Protein AF-0000000074455903 (afdb_homodimer)

Foldseek 3Di:
DDPPPPPQDWDFDQPCPVPPPPRPRQTATDCLPAFFKKKKWAWFDQDPFIFQWIKIARPVVLHIHTAPGHPDGFFQWEWEDEAQKIKIAWGDGPRAIFQWIWMADPVVSDIDTADGHPDGFGQWEWYAPRVQGKIKTAWGDDVHIFQWIWIQRPVVRDIDTADGHPAGFGQWYWEDAAQWIKTAWGDGPRATFQWIWIQRNVVRDIDTADGDPFGFGQWYWYYDHRKIKTAWHAGPVRATFFWMWIAGNVVSDIDTADGHPATFGQWAWYDDHQKIWTAWGARHDVDSRTFQWIKIARNVVSDIDTGDGHSGRRGRIYMYMHGD/DDPPPPPFDWDFDQPCPVPPPPRPRQGATDCLPAFFKKKKWAWFDQDPFIFQWIKIARPVVLHIHTAPGHPDGFFQWEWEDEAQKIKIAWGDGPRAIFQWIWMADPVVSDIDTADGHPDGFGQWEWYAPRVQGKIKTAWGDDVHIFFWIWIQRPVVRDIDTADGHPAGFGQWYWEDAAQWIKTAWGDGPRATFQWIWIQRNVVRDIDTADGDPFGFGQWYWYYDHRKIKTAWHAGPVRATFFWMWIAGNVVSDIDTADGHPATFGQWAWYDDHQKIWTAWGARHPVDSRTFQWIKIARNVVSDIDTGDGHPGRRGRIYMYMHGD

Radius of gyration: 26.79 Å; Cα contacts (8 Å, |Δi|>4): 1979; chains: 2; bounding box: 66×73×60 Å

Structure (mmCIF, N/CA/C/O backbone):
data_AF-0000000074455903-model_v1
#
loop_
_entity.id
_entity.type
_entity.pdbx_description
1 polymer 'Kelch-like protein 20'
#
loop_
_atom_site.group_PDB
_atom_site.id
_atom_site.type_symbol
_atom_site.label_atom_id
_atom_site.label_alt_id
_atom_site.label_comp_id
_atom_site.label_asym_id
_atom_site.label_entity_id
_atom_site.label_seq_id
_atom_site.pdbx_PDB_ins_code
_atom_site.Cartn_x
_atom_site.Cartn_y
_atom_site.Cartn_z
_atom_site.occupancy
_atom_site.B_iso_or_equiv
_atom_site.auth_seq_id
_atom_site.auth_comp_id
_atom_site.auth_asym_id
_atom_site.auth_atom_id
_atom_site.pdbx_PDB_model_num
ATOM 1 N N . MET A 1 1 ? -33.938 -12.234 3.992 1 22.34 1 MET A N 1
ATOM 2 C CA . MET A 1 1 ? -33.594 -11.281 5.035 1 22.34 1 MET A CA 1
ATOM 3 C C . MET A 1 1 ? -33.438 -9.875 4.457 1 22.34 1 MET A C 1
ATOM 5 O O . MET A 1 1 ? -32.906 -9.695 3.373 1 22.34 1 MET A O 1
ATOM 9 N N . ALA A 1 2 ? -34.312 -8.891 4.914 1 24.39 2 ALA A N 1
ATOM 10 C CA . ALA A 1 2 ? -34.562 -7.504 4.52 1 24.39 2 ALA A CA 1
ATOM 11 C C . ALA A 1 2 ? -33.25 -6.695 4.562 1 24.39 2 ALA A C 1
ATOM 13 O O . ALA A 1 2 ? -32.406 -6.91 5.434 1 24.39 2 ALA A O 1
ATOM 14 N N . ASP A 1 3 ? -32.75 -6.121 3.473 1 25.95 3 ASP A N 1
ATOM 15 C CA . ASP A 1 3 ? -31.719 -5.176 3.074 1 25.95 3 ASP A CA 1
ATOM 16 C C . ASP A 1 3 ? -31.703 -3.951 3.986 1 25.95 3 ASP A C 1
ATOM 18 O O . ASP A 1 3 ? -32.625 -3.135 3.943 1 25.95 3 ASP A O 1
ATOM 22 N N . ASP A 1 4 ? -31.562 -4.086 5.281 1 28.44 4 ASP A N 1
ATOM 23 C CA . ASP A 1 4 ? -31.672 -2.906 6.133 1 28.44 4 ASP A CA 1
ATOM 24 C C . ASP A 1 4 ? -30.875 -1.74 5.547 1 28.44 4 ASP A C 1
ATOM 26 O O . ASP A 1 4 ? -29.641 -1.807 5.441 1 28.44 4 ASP A O 1
ATOM 30 N N . ILE A 1 5 ? -31.484 -1.026 4.648 1 29.98 5 ILE A N 1
ATOM 31 C CA . ILE A 1 5 ? -31.109 0.286 4.133 1 29.98 5 ILE A CA 1
ATOM 32 C C . ILE A 1 5 ? -30.844 1.242 5.297 1 29.98 5 ILE A C 1
ATOM 34 O O . ILE A 1 5 ? -31.766 1.581 6.043 1 29.98 5 ILE A O 1
ATOM 38 N N . GLU A 1 6 ? -29.719 1.156 5.934 1 32.28 6 GLU A N 1
ATOM 39 C CA . GLU A 1 6 ? -29.484 2.166 6.961 1 32.28 6 GLU A CA 1
ATOM 40 C C . GLU A 1 6 ? -29.672 3.574 6.402 1 32.28 6 GLU A C 1
ATOM 42 O O . GLU A 1 6 ? -29.094 3.916 5.367 1 32.28 6 GLU A O 1
ATOM 47 N N . GLU A 1 7 ? -30.828 4.199 6.699 1 32.62 7 GLU A N 1
ATOM 48 C CA . GLU A 1 7 ? -31.203 5.59 6.465 1 32.62 7 GLU A CA 1
ATOM 49 C C . GLU A 1 7 ? -30.125 6.547 6.973 1 32.62 7 GLU A C 1
ATOM 51 O O . GLU A 1 7 ? -29.781 6.531 8.156 1 32.62 7 GLU A O 1
ATOM 56 N N . ILE A 1 8 ? -29.312 6.871 6.172 1 34.03 8 ILE A N 1
ATOM 57 C CA . ILE A 1 8 ? -28.438 7.98 6.504 1 34.03 8 ILE A CA 1
ATOM 58 C C . ILE A 1 8 ? -29.25 9.242 6.758 1 34.03 8 ILE A C 1
ATOM 60 O O . ILE A 1 8 ? -29.953 9.727 5.867 1 34.03 8 ILE A O 1
ATOM 64 N N . LYS A 1 9 ? -29.562 9.555 7.941 1 35.44 9 LYS A N 1
ATOM 65 C CA . LYS A 1 9 ? -30.266 10.781 8.281 1 35.44 9 LYS A CA 1
ATOM 66 C C . LYS A 1 9 ? -29.438 12.016 7.91 1 35.44 9 LYS A C 1
ATOM 68 O O . LYS A 1 9 ? -28.281 12.125 8.305 1 35.44 9 LYS A O 1
ATOM 73 N N . PHE A 1 10 ? -29.781 12.695 6.93 1 36.5 10 PHE A N 1
ATOM 74 C CA . PHE A 1 10 ? -29.156 13.93 6.473 1 36.5 10 PHE A CA 1
ATOM 75 C C . PHE A 1 10 ? -29.734 15.133 7.207 1 36.5 10 PHE A C 1
ATOM 77 O O . PHE A 1 10 ? -30.938 15.195 7.461 1 36.5 10 PHE A O 1
ATOM 84 N N . HIS A 1 11 ? -28.953 15.797 7.996 1 35 11 HIS A N 1
ATOM 85 C CA . HIS A 1 11 ? -29.359 17.125 8.438 1 35 11 HIS A CA 1
ATOM 86 C C . HIS A 1 11 ? -28.891 18.203 7.457 1 35 11 HIS A C 1
ATOM 88 O O . HIS A 1 11 ? -27.75 18.172 7.004 1 35 11 HIS A O 1
ATOM 94 N N . ILE A 1 12 ? -29.844 18.781 6.887 1 37.91 12 ILE A N 1
ATOM 95 C CA . ILE A 1 12 ? -29.609 19.922 5.996 1 37.91 12 ILE A CA 1
ATOM 96 C C . ILE A 1 12 ? -29.219 21.141 6.812 1 37.91 12 ILE A C 1
ATOM 98 O O . ILE A 1 12 ? -29.938 21.562 7.715 1 37.91 12 ILE A O 1
ATOM 102 N N . VAL A 1 13 ? -28 21.328 7 1 34.97 13 VAL A N 1
ATOM 103 C CA . VAL A 1 13 ? -27.656 22.594 7.652 1 34.97 13 VAL A CA 1
ATOM 104 C C . VAL A 1 13 ? -27.5 23.688 6.605 1 34.97 13 VAL A C 1
ATOM 106 O O . VAL A 1 13 ? -26.859 23.484 5.57 1 34.97 13 VAL A O 1
ATOM 109 N N . LYS A 1 14 ? -28.234 24.688 6.941 1 37.91 14 LYS A N 1
ATOM 110 C CA . LYS A 1 14 ? -28.203 25.938 6.188 1 37.91 14 LYS A CA 1
ATOM 111 C C . LYS A 1 14 ? -26.875 26.656 6.359 1 37.91 14 LYS A C 1
ATOM 113 O O . LYS A 1 14 ? -26.484 26.984 7.484 1 37.91 14 LYS A O 1
ATOM 118 N N . ASN A 1 15 ? -25.797 26.281 5.602 1 35.09 15 ASN A N 1
ATOM 119 C CA . ASN A 1 15 ? -24.688 27.219 5.699 1 35.09 15 ASN A CA 1
ATOM 120 C C . ASN A 1 15 ? -24.984 28.516 4.945 1 35.09 15 ASN A C 1
ATOM 122 O O . ASN A 1 15 ? -25.266 28.484 3.744 1 35.09 15 ASN A O 1
ATOM 126 N N . SER A 1 16 ? -25.469 29.453 5.652 1 34.25 16 SER A N 1
ATOM 127 C CA . SER A 1 16 ? -25.75 30.781 5.133 1 34.25 16 SER A CA 1
ATOM 128 C C . SER A 1 16 ? -24.469 31.453 4.625 1 34.25 16 SER A C 1
ATOM 130 O O . SER A 1 16 ? -23.656 31.922 5.414 1 34.25 16 SER A O 1
ATOM 132 N N . ASP A 1 17 ? -23.641 30.812 3.795 1 36.91 17 ASP A N 1
ATOM 133 C CA . ASP A 1 17 ? -22.812 31.875 3.225 1 36.91 17 ASP A CA 1
ATOM 134 C C . ASP A 1 17 ? -23.672 32.938 2.533 1 36.91 17 ASP A C 1
ATOM 136 O O . ASP A 1 17 ? -24.391 32.625 1.574 1 36.91 17 ASP A O 1
ATOM 140 N N . LYS A 1 18 ? -23.969 34 3.305 1 39.53 18 LYS A N 1
ATOM 141 C CA . LYS A 1 18 ? -24.734 35.188 2.904 1 39.53 18 LYS A CA 1
ATOM 142 C C . LYS A 1 18 ? -24.25 35.719 1.555 1 39.53 18 LYS A C 1
ATOM 144 O O . LYS A 1 18 ? -24.859 36.625 0.99 1 39.53 18 LYS A O 1
ATOM 149 N N . SER A 1 19 ? -22.938 35.562 1.212 1 38.19 19 SER A N 1
ATOM 150 C CA . SER A 1 19 ? -22.672 36.469 0.12 1 38.19 19 SER A CA 1
ATOM 151 C C . SER A 1 19 ? -23.516 36.156 -1.109 1 38.19 19 SER A C 1
ATOM 153 O O . SER A 1 19 ? -24.125 37.031 -1.718 1 38.19 19 SER A O 1
ATOM 155 N N . ASN A 1 20 ? -23 35.156 -2.096 1 39.06 20 ASN A N 1
ATOM 156 C CA . ASN A 1 20 ? -23.609 35.25 -3.42 1 39.06 20 ASN A CA 1
ATOM 157 C C . ASN A 1 20 ? -24.922 34.469 -3.48 1 39.06 20 ASN A C 1
ATOM 159 O O . ASN A 1 20 ? -25.469 34.25 -4.562 1 39.06 20 ASN A O 1
ATOM 163 N N . GLY A 1 21 ? -25.859 34.438 -2.566 1 37.56 21 GLY A N 1
ATOM 164 C CA . GLY A 1 21 ? -27.234 33.938 -2.631 1 37.56 21 GLY A CA 1
ATOM 165 C C . GLY A 1 21 ? -27.312 32.438 -2.781 1 37.56 21 GLY A C 1
ATOM 166 O O . GLY A 1 21 ? -28.422 31.891 -2.857 1 37.56 21 GLY A O 1
ATOM 167 N N . VAL A 1 22 ? -26.406 31.875 -3.574 1 36.75 22 VAL A N 1
ATOM 168 C CA . VAL A 1 22 ? -26.656 30.453 -3.803 1 36.75 22 VAL A CA 1
ATOM 169 C C . VAL A 1 22 ? -26.375 29.672 -2.521 1 36.75 22 VAL A C 1
ATOM 171 O O . VAL A 1 22 ? -25.281 29.781 -1.946 1 36.75 22 VAL A O 1
ATOM 174 N N . GLU A 1 23 ? -27.328 29.375 -1.73 1 37.75 23 GLU A N 1
ATOM 175 C CA . GLU A 1 23 ? -27.359 28.516 -0.556 1 37.75 23 GLU A CA 1
ATOM 176 C C . GLU A 1 23 ? -26.703 27.172 -0.838 1 37.75 23 GLU A C 1
ATOM 178 O O . GLU A 1 23 ? -27.156 26.422 -1.701 1 37.75 23 GLU A O 1
ATOM 183 N N . ASN A 1 24 ? -25.453 27.094 -1.094 1 39.25 24 ASN A N 1
ATOM 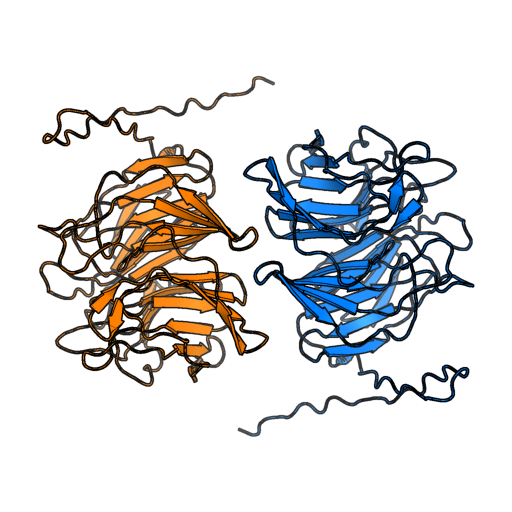184 C CA . ASN A 1 24 ? -24.922 25.75 -1.236 1 39.25 24 ASN A CA 1
ATOM 185 C C . ASN A 1 24 ? -25.172 24.906 0.011 1 39.25 24 ASN A C 1
ATOM 187 O O . ASN A 1 24 ? -24.75 25.281 1.108 1 39.25 24 ASN A O 1
ATOM 191 N N . TRP A 1 25 ? -26.375 24.359 0.133 1 38.31 25 TRP A N 1
ATOM 192 C CA . TRP A 1 25 ? -26.828 23.438 1.169 1 38.31 25 TRP A CA 1
ATOM 193 C C . TRP A 1 25 ? -25.906 22.219 1.246 1 38.31 25 TRP A C 1
ATOM 195 O O . TRP A 1 25 ? -25.641 21.578 0.233 1 38.31 25 TRP A O 1
ATOM 205 N N . VAL A 1 26 ? -24.844 22.312 2.01 1 50.41 26 VAL A N 1
ATOM 206 C CA . VAL A 1 26 ? -24.125 21.047 2.158 1 50.41 26 VAL A CA 1
ATOM 207 C C . VAL A 1 26 ? -24.859 20.156 3.166 1 50.41 26 VAL A C 1
ATOM 209 O O . VAL A 1 26 ? -25.156 20.594 4.281 1 50.41 26 VAL A O 1
ATOM 212 N N . GLU A 1 27 ? -25.609 19.266 2.877 1 55.56 27 GLU A N 1
ATOM 213 C CA . GLU A 1 27 ? -26.203 18.234 3.719 1 55.56 27 GLU A CA 1
ATOM 214 C C . GLU A 1 27 ? -25.125 17.5 4.527 1 55.56 27 GLU A C 1
ATOM 216 O O . GLU A 1 27 ? -24.172 16.969 3.965 1 55.56 27 GLU A O 1
ATOM 221 N N . LYS A 1 28 ? -25.094 17.938 5.934 1 73.56 28 LYS A N 1
ATOM 222 C CA . LYS A 1 28 ? -24.141 17.234 6.793 1 73.56 28 LYS A CA 1
ATOM 223 C C . LYS A 1 28 ? -24.797 16.016 7.461 1 73.56 28 LYS A C 1
ATOM 225 O O . LYS A 1 28 ? -25.953 16.078 7.887 1 73.56 28 LYS A O 1
ATOM 230 N N . ALA A 1 29 ? -24.109 14.953 7.414 1 80.12 29 ALA A N 1
ATOM 231 C CA . ALA A 1 29 ? -24.516 13.695 8.039 1 80.12 29 ALA A CA 1
ATOM 232 C C . ALA A 1 29 ? -24.203 13.703 9.531 1 80.12 29 ALA A C 1
ATOM 234 O O . ALA A 1 29 ? -23.516 14.602 10.031 1 80.12 29 ALA A O 1
ATOM 235 N N . ASP A 1 30 ? -24.969 12.906 10.266 1 88.81 30 ASP A N 1
ATOM 236 C CA . ASP A 1 30 ? -24.562 12.57 11.625 1 88.81 30 ASP A CA 1
ATOM 237 C C . ASP A 1 30 ? -23.344 11.672 11.641 1 88.81 30 ASP A C 1
ATOM 239 O O . ASP A 1 30 ? -23.375 10.555 11.102 1 88.81 30 ASP A O 1
ATOM 243 N N . PHE A 1 31 ? -22.312 12.188 12.289 1 91.88 31 PHE A N 1
ATOM 244 C CA . PHE A 1 31 ? -21.062 11.438 12.211 1 91.88 31 PHE A CA 1
ATOM 245 C C . PHE A 1 31 ? -21.188 10.102 12.93 1 91.88 31 PHE A C 1
ATOM 247 O O . PHE A 1 31 ? -20.359 9.203 12.734 1 91.88 31 PHE A O 1
ATOM 254 N N . SER A 1 32 ? -22.188 9.938 13.758 1 90 32 SER A N 1
ATOM 255 C CA . SER A 1 32 ? -22.406 8.68 14.461 1 90 32 SER A CA 1
ATOM 256 C C . SER A 1 32 ? -22.75 7.555 13.492 1 90 32 SER A C 1
ATOM 258 O O . SER A 1 32 ? -22.641 6.379 13.836 1 90 32 SER A O 1
ATOM 260 N N . THR A 1 33 ? -23.125 7.922 12.352 1 91.19 33 THR A N 1
ATOM 261 C CA . THR A 1 33 ? -23.5 6.922 11.359 1 91.19 33 THR A CA 1
ATOM 262 C C . THR A 1 33 ? -22.297 6.516 10.516 1 91.19 33 THR A C 1
ATOM 264 O O . THR A 1 33 ? -22.391 5.586 9.711 1 91.19 33 THR A O 1
ATOM 267 N N . PHE A 1 34 ? -21.234 7.188 10.734 1 94.44 34 PHE A N 1
ATOM 268 C CA . PHE A 1 34 ? -20.062 6.941 9.891 1 94.44 34 PHE A CA 1
ATOM 269 C C . PHE A 1 34 ? -19.438 5.59 10.227 1 94.44 34 PHE A C 1
ATOM 271 O O . PHE A 1 34 ? -19.344 5.215 11.391 1 94.44 34 PHE A O 1
ATOM 278 N N . ARG A 1 35 ? -19.094 4.875 9.164 1 91.94 35 ARG A N 1
ATOM 279 C CA . ARG A 1 35 ? -18.359 3.617 9.266 1 91.94 35 ARG A CA 1
ATOM 280 C C . ARG A 1 35 ? -17.234 3.553 8.227 1 91.94 35 ARG A C 1
ATOM 282 O O . ARG A 1 35 ? -17.344 4.129 7.145 1 91.94 35 ARG A O 1
ATOM 289 N N . GLY A 1 36 ? -16.109 2.869 8.648 1 92.19 36 GLY A N 1
ATOM 290 C CA . GLY A 1 36 ? -15.008 2.693 7.715 1 92.19 36 GLY A CA 1
ATOM 291 C C . GLY A 1 36 ? -13.945 3.777 7.828 1 92.19 36 GLY A C 1
ATOM 292 O O . GLY A 1 36 ? -13.602 4.199 8.93 1 92.19 36 GLY A O 1
ATOM 293 N N . ASP A 1 37 ? -13.477 4.148 6.688 1 93.94 37 ASP A N 1
ATOM 294 C CA . ASP A 1 37 ? -12.367 5.102 6.641 1 93.94 37 ASP A CA 1
ATOM 295 C C . ASP A 1 37 ? -12.875 6.539 6.699 1 93.94 37 ASP A C 1
ATOM 297 O O . ASP A 1 37 ? -13.672 6.957 5.855 1 93.94 37 ASP A O 1
ATOM 301 N N . ILE A 1 38 ? -12.391 7.273 7.652 1 97.25 38 ILE A N 1
ATOM 302 C CA . ILE A 1 38 ? -12.852 8.641 7.875 1 97.25 38 ILE A CA 1
ATOM 303 C C . ILE A 1 38 ? -11.656 9.594 7.883 1 97.25 38 ILE A C 1
ATOM 305 O O . ILE A 1 38 ? -10.625 9.297 8.484 1 97.25 38 ILE A O 1
ATOM 309 N N . ILE A 1 39 ? -11.766 10.688 7.18 1 98.31 39 ILE A N 1
ATOM 310 C CA . ILE A 1 39 ? -10.812 11.789 7.238 1 98.31 39 ILE A CA 1
ATOM 311 C C . ILE A 1 39 ? -11.297 12.844 8.227 1 98.31 39 ILE A C 1
ATOM 313 O O . ILE A 1 39 ? -12.453 13.273 8.164 1 98.31 39 ILE A O 1
ATOM 317 N N . VAL A 1 40 ? -10.469 13.227 9.102 1 98.56 40 VAL A N 1
ATOM 318 C CA . VAL A 1 40 ? -10.805 14.266 10.07 1 98.56 40 VAL A CA 1
ATOM 319 C C . VAL A 1 40 ? -9.93 15.492 9.836 1 98.56 40 VAL A C 1
ATOM 321 O O . VAL A 1 40 ? -8.695 15.398 9.883 1 98.56 40 VAL A O 1
ATOM 324 N N . CYS A 1 41 ? -10.516 16.578 9.562 1 98.56 41 CYS A N 1
ATOM 325 C CA . CYS A 1 41 ? -9.82 17.844 9.359 1 98.56 41 CYS A CA 1
ATOM 326 C C . CYS A 1 41 ? -10.031 18.766 10.555 1 98.56 41 CYS A C 1
ATOM 328 O O . CYS A 1 41 ? -11.172 19.094 10.898 1 98.56 41 CYS A O 1
ATOM 330 N N . CYS A 1 42 ? -8.961 19.25 11.125 1 98.56 42 CYS A N 1
ATOM 331 C CA . CYS A 1 42 ? -9.039 20.016 12.359 1 98.56 42 CYS A CA 1
ATOM 332 C C . CYS A 1 42 ? -8.414 21.391 12.188 1 98.56 42 CYS A C 1
ATOM 334 O O . CYS A 1 42 ? -7.297 21.516 11.68 1 98.56 42 CYS A O 1
ATOM 336 N N . GLY A 1 43 ? -9.156 22.391 12.688 1 98.44 43 GLY A N 1
ATOM 337 C CA . GLY A 1 43 ? -8.602 23.734 12.828 1 98.44 43 GLY A CA 1
ATOM 338 C C . GLY A 1 43 ? -8.297 24.391 11.5 1 98.44 43 GLY A C 1
ATOM 339 O O . GLY A 1 43 ? -8.984 24.141 10.508 1 98.44 43 GLY A O 1
ATOM 340 N N . GLY A 1 44 ? -7.34 25.328 11.57 1 98.06 44 GLY A N 1
ATOM 341 C CA . GLY A 1 44 ? -6.984 26.141 10.414 1 98.06 44 GLY A CA 1
ATOM 342 C C . GLY A 1 44 ? -7.332 27.609 10.586 1 98.06 44 GLY A C 1
ATOM 343 O O . GLY A 1 44 ? -7.84 28.016 11.633 1 98.06 44 GLY A O 1
ATOM 344 N N . TYR A 1 45 ? -6.91 28.266 9.594 1 96.38 45 TYR A N 1
ATOM 345 C CA . TYR A 1 45 ? -7.164 29.703 9.539 1 96.38 45 TYR A CA 1
ATOM 346 C C . TYR A 1 45 ? -8.078 30.047 8.367 1 96.38 45 TYR A C 1
ATOM 348 O O . TYR A 1 45 ? -7.816 29.65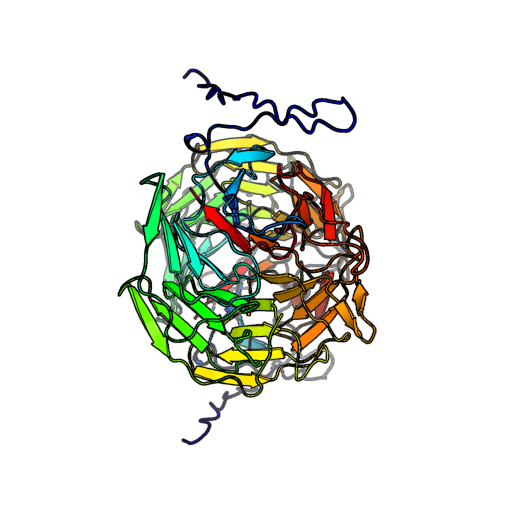6 7.23 1 96.38 45 TYR A O 1
ATOM 356 N N . GLU A 1 46 ? -9.086 30.75 8.617 1 92.12 46 GLU A N 1
ATOM 357 C CA . GLU A 1 46 ? -10.078 31.016 7.582 1 92.12 46 GLU A CA 1
ATOM 358 C C . GLU A 1 46 ? -9.891 32.406 6.98 1 92.12 46 GLU A C 1
ATOM 360 O O . GLU A 1 46 ? -10.562 32.781 6.016 1 92.12 46 GLU A O 1
ATOM 365 N N . GLY A 1 47 ? -8.938 33.188 7.484 1 87.69 47 GLY A N 1
ATOM 366 C CA . GLY A 1 47 ? -8.68 34.531 6.969 1 87.69 47 GLY A CA 1
ATOM 367 C C . GLY A 1 47 ? -8.758 35.625 8.031 1 87.69 47 GLY A C 1
ATOM 368 O O . GLY A 1 47 ? -7.934 36.531 8.07 1 87.69 47 GLY A O 1
ATOM 369 N N . ARG A 1 48 ? -9.672 35.469 8.914 1 87.81 48 ARG A N 1
ATOM 370 C CA . ARG A 1 48 ? -9.867 36.469 9.953 1 87.81 48 ARG A CA 1
ATOM 371 C C . ARG A 1 48 ? -9.508 35.906 11.328 1 87.81 48 ARG A C 1
ATOM 373 O O . ARG A 1 48 ? -8.977 36.625 12.172 1 87.81 48 ARG A O 1
ATOM 380 N N . PHE A 1 49 ? -9.828 34.719 11.477 1 89.88 49 PHE A N 1
ATOM 381 C CA . PHE A 1 49 ? -9.539 34.094 12.766 1 89.88 49 PHE A CA 1
ATOM 382 C C . PHE A 1 49 ? -9.211 32.594 12.602 1 89.88 49 PHE A C 1
ATOM 384 O O . PHE A 1 49 ? -9.508 32.031 11.555 1 89.88 49 PHE A O 1
ATOM 391 N N . GLU A 1 50 ? -8.578 32.031 13.633 1 95.75 50 GLU A N 1
ATOM 392 C CA . GLU A 1 50 ? -8.352 30.578 13.695 1 95.75 50 GLU A CA 1
ATOM 393 C C . GLU A 1 50 ? -9.641 29.828 13.984 1 95.75 50 GLU A C 1
ATOM 395 O O . GLU A 1 50 ? -10.547 30.344 14.641 1 95.75 50 GLU A O 1
ATOM 400 N N . LEU A 1 51 ? -9.703 28.672 13.5 1 96.56 51 LEU A N 1
ATOM 401 C CA . LEU A 1 51 ? -10.898 27.859 13.672 1 96.56 51 LEU A CA 1
ATOM 402 C C . LEU A 1 51 ? -10.703 26.828 14.781 1 96.56 51 LEU A C 1
ATOM 404 O O . LEU A 1 51 ? -9.602 26.297 14.953 1 96.56 51 LEU A O 1
ATOM 408 N N . ASP A 1 52 ? -11.75 26.562 15.516 1 97.62 52 ASP A N 1
ATOM 409 C CA . ASP A 1 52 ? -11.82 25.375 16.359 1 97.62 52 ASP A CA 1
ATOM 410 C C . ASP A 1 52 ? -12.648 24.281 15.695 1 97.62 52 ASP A C 1
ATOM 412 O O . ASP A 1 52 ? -12.859 23.219 16.281 1 97.62 52 ASP A O 1
ATOM 416 N N . ALA A 1 53 ? -13.102 24.484 14.5 1 97.19 53 ALA A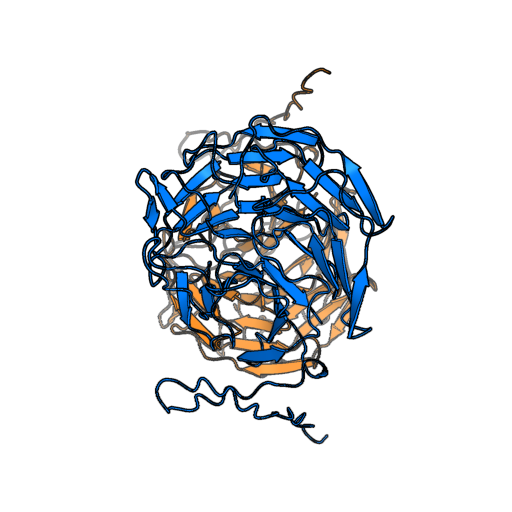 N 1
ATOM 417 C CA . ALA A 1 53 ? -13.992 23.594 13.758 1 97.19 53 ALA A CA 1
ATOM 418 C C . ALA A 1 53 ? -13.289 22.281 13.422 1 97.19 53 ALA A C 1
ATOM 420 O O . ALA A 1 53 ? -12.109 22.266 13.07 1 97.19 53 ALA A O 1
ATOM 421 N N . VAL A 1 54 ? -14.016 21.203 13.539 1 98.31 54 VAL A N 1
ATOM 422 C CA . VAL A 1 54 ? -13.578 19.875 13.141 1 98.31 54 VAL A CA 1
ATOM 423 C C . VAL A 1 54 ? -14.617 19.25 12.211 1 98.31 54 VAL A C 1
ATOM 425 O O . VAL A 1 54 ? -15.797 19.141 12.562 1 98.31 54 VAL A O 1
ATOM 428 N N . GLU A 1 55 ? -14.18 18.891 11.047 1 97.69 55 GLU A N 1
ATOM 429 C CA . GLU A 1 55 ? -15.047 18.25 10.062 1 97.69 55 GLU A CA 1
ATOM 430 C C . GLU A 1 55 ? -14.547 16.859 9.711 1 97.69 55 GLU A C 1
ATOM 432 O O . GLU A 1 55 ? -13.344 16.641 9.586 1 97.69 55 GLU A O 1
ATOM 437 N N . ALA A 1 56 ? -15.469 15.914 9.633 1 98 56 ALA A N 1
ATOM 438 C CA . ALA A 1 56 ? -15.156 14.531 9.258 1 98 56 ALA A CA 1
ATOM 439 C C . ALA A 1 56 ? -15.758 14.18 7.902 1 98 56 ALA A C 1
ATOM 441 O O . ALA A 1 56 ? -16.891 14.57 7.598 1 98 56 ALA A O 1
ATOM 442 N N . PHE A 1 57 ? -15.008 13.516 7.117 1 97.69 57 PHE A N 1
ATOM 443 C CA . PHE A 1 57 ? -15.445 13.062 5.805 1 97.69 57 PHE A CA 1
ATOM 444 C C . PHE A 1 57 ? -15.445 11.539 5.734 1 97.69 57 PHE A C 1
ATOM 446 O O . PHE A 1 57 ? -14.414 10.898 5.934 1 97.69 57 PHE A O 1
ATOM 453 N N . CYS A 1 58 ? -16.547 10.961 5.418 1 95.75 58 CYS A N 1
ATOM 454 C CA . CYS A 1 58 ? -16.641 9.523 5.219 1 95.75 58 CYS A CA 1
ATOM 455 C C . CYS A 1 58 ? -16.344 9.148 3.77 1 95.75 58 CYS A C 1
ATOM 457 O O . CYS A 1 58 ? -17.125 9.461 2.869 1 95.75 58 CYS A O 1
ATOM 459 N N . VAL A 1 59 ? -15.305 8.461 3.619 1 93.69 59 VAL A N 1
ATOM 460 C CA . VAL A 1 59 ? -14.828 8.148 2.275 1 93.69 59 VAL A CA 1
ATOM 461 C C . VAL A 1 59 ? -15.82 7.219 1.579 1 93.69 59 VAL A C 1
ATOM 463 O O . VAL A 1 59 ? -16.031 7.316 0.367 1 93.69 59 VAL A O 1
ATOM 466 N N . ASN A 1 60 ? -16.469 6.352 2.318 1 87.19 60 ASN A N 1
ATOM 467 C CA . ASN A 1 60 ? -17.391 5.379 1.751 1 87.19 60 ASN A CA 1
ATOM 468 C C . ASN A 1 60 ? -18.656 6.051 1.22 1 87.19 60 ASN A C 1
ATOM 470 O O . ASN A 1 60 ? -19.203 5.629 0.204 1 87.19 60 ASN A O 1
ATOM 474 N N . THR A 1 61 ? -19.078 7.113 1.92 1 89.88 61 THR A N 1
ATOM 475 C CA . THR A 1 61 ? -20.344 7.723 1.545 1 89.88 61 THR A CA 1
ATOM 476 C C . THR A 1 61 ? -20.125 9.086 0.889 1 89.88 61 THR A C 1
ATOM 478 O O . THR A 1 61 ? -21.062 9.711 0.408 1 89.88 61 THR A O 1
ATOM 481 N N . ASN A 1 62 ? -18.922 9.523 0.873 1 93 62 ASN A N 1
ATOM 482 C CA . ASN A 1 62 ? -18.562 10.82 0.316 1 93 62 ASN A CA 1
ATOM 483 C C . ASN A 1 62 ? -19.375 11.945 0.948 1 93 62 ASN A C 1
ATOM 485 O O . ASN A 1 62 ? -19.953 12.773 0.24 1 93 62 ASN A O 1
ATOM 489 N N . THR A 1 63 ? -19.391 11.906 2.236 1 94.44 63 THR A N 1
ATOM 490 C CA . THR A 1 63 ? -20.188 12.906 2.949 1 94.44 63 THR A CA 1
ATOM 491 C C . THR A 1 63 ? -19.391 13.484 4.117 1 94.44 63 THR A C 1
ATOM 493 O O . THR A 1 63 ? -18.562 12.797 4.711 1 94.44 63 THR A O 1
ATOM 496 N N . TRP A 1 64 ? -19.734 14.758 4.395 1 96.75 64 TRP A N 1
ATOM 497 C CA . TRP A 1 64 ? -19.125 15.453 5.523 1 96.75 64 TRP A CA 1
ATOM 498 C C . TRP A 1 64 ? -20.047 15.461 6.73 1 96.75 64 TRP A C 1
ATOM 500 O O . TRP A 1 64 ? -21.266 15.422 6.582 1 96.75 64 TRP A O 1
ATOM 510 N N . ALA A 1 65 ? -19.469 15.523 7.863 1 96.56 65 ALA A N 1
ATOM 511 C CA . ALA A 1 65 ? -20.172 15.773 9.125 1 96.56 65 ALA A CA 1
ATOM 512 C C . ALA A 1 65 ? -19.344 16.656 10.047 1 96.56 65 ALA A C 1
ATOM 514 O O . ALA A 1 65 ? -18.109 16.688 9.945 1 96.56 65 ALA A O 1
ATOM 515 N N . ASP A 1 66 ? -20.031 17.375 10.953 1 95.94 66 ASP A N 1
ATOM 516 C CA . ASP A 1 66 ? -19.344 18.156 11.969 1 95.94 66 ASP A CA 1
ATOM 517 C C . ASP A 1 66 ? -19.047 17.312 13.211 1 95.94 66 ASP A C 1
ATOM 519 O O . ASP A 1 66 ? -19.891 16.531 13.656 1 95.94 66 ASP A O 1
ATOM 523 N N . LEU A 1 67 ? -17.875 17.469 13.648 1 97.25 67 LEU A N 1
ATOM 524 C CA . LEU A 1 67 ? -17.531 16.953 14.969 1 97.25 67 LEU A CA 1
ATOM 525 C C . LEU A 1 67 ? -17.531 18.062 16.016 1 97.25 67 LEU A C 1
ATOM 527 O O . LEU A 1 67 ? -17.531 19.25 15.664 1 97.25 67 LEU A O 1
ATOM 531 N N . PRO A 1 68 ? -17.609 17.641 17.312 1 97.25 68 PRO A N 1
ATOM 532 C CA . PRO A 1 68 ? -17.438 18.672 18.328 1 97.25 68 PRO A CA 1
ATOM 533 C C . PRO A 1 68 ? -16.172 19.531 18.109 1 97.25 68 PRO A C 1
ATOM 535 O O . PRO A 1 68 ? -15.141 19 17.688 1 97.25 68 PRO A O 1
ATOM 538 N N . PRO A 1 69 ? -16.281 20.781 18.344 1 97.81 69 PRO A N 1
ATOM 539 C CA . PRO A 1 69 ? -15.117 21.656 18.125 1 97.81 69 PRO A CA 1
ATOM 540 C C . PRO A 1 69 ? -13.961 21.328 19.062 1 97.81 69 PRO A C 1
ATOM 542 O O . PRO A 1 69 ? -14.172 20.797 20.156 1 97.81 69 PRO A O 1
ATOM 545 N N . MET A 1 70 ? -12.781 21.656 18.641 1 97.81 70 MET A N 1
ATOM 546 C CA . MET A 1 70 ? -11.625 21.547 19.516 1 97.81 70 MET A CA 1
ATOM 547 C C . MET A 1 70 ? -11.75 22.5 20.703 1 97.81 70 MET A C 1
ATOM 549 O O . MET A 1 70 ? -12.469 23.5 20.641 1 97.81 70 MET A O 1
ATOM 553 N N . PRO A 1 71 ? -11.008 22.203 21.719 1 96.38 71 PRO A N 1
ATOM 554 C CA . PRO A 1 71 ? -11.062 23.078 22.891 1 96.38 71 PRO A CA 1
ATOM 555 C C . PRO A 1 71 ? -10.492 24.469 22.625 1 96.38 71 PRO A C 1
ATOM 557 O O . PRO A 1 71 ? -10.883 25.438 23.281 1 96.38 71 PRO A O 1
ATOM 560 N N . VAL A 1 72 ? -9.562 24.562 21.703 1 95 72 VAL A N 1
ATOM 561 C CA . VAL A 1 72 ? -8.906 25.828 21.406 1 95 72 VAL A CA 1
ATOM 562 C C . VAL A 1 72 ? -8.891 26.062 19.906 1 95 72 VAL A C 1
ATOM 564 O O . VAL A 1 72 ? -8.594 25.156 19.125 1 95 72 VAL A O 1
ATOM 567 N N . GLU A 1 73 ? -9.258 27.297 19.516 1 96.69 73 GLU A N 1
ATOM 568 C CA . GLU A 1 73 ? -9.086 27.672 18.109 1 96.69 73 GLU A CA 1
ATOM 569 C C . GLU A 1 73 ? -7.609 27.844 17.766 1 96.69 73 GLU A C 1
ATOM 571 O O . GLU A 1 73 ? -6.863 28.516 18.469 1 96.69 73 GLU A O 1
ATOM 576 N N . CYS A 1 74 ? -7.219 27.172 16.688 1 96.75 74 CYS A N 1
ATOM 577 C CA . CYS A 1 74 ? -5.816 27.297 16.312 1 96.75 74 CYS A CA 1
ATOM 578 C C . CYS A 1 74 ? -5.582 26.766 14.906 1 96.75 74 CYS A C 1
ATOM 580 O O . CYS A 1 74 ? -6.457 26.109 14.328 1 96.75 74 CYS A O 1
ATOM 582 N N . ASP A 1 75 ? -4.461 27.172 14.312 1 97.75 75 ASP A N 1
ATOM 583 C CA . ASP A 1 75 ? -3.932 26.625 13.055 1 97.75 75 ASP A CA 1
ATOM 584 C C . ASP A 1 75 ? -2.52 26.078 13.25 1 97.75 75 ASP A C 1
ATOM 586 O O . ASP A 1 75 ? -1.962 26.156 14.344 1 97.75 75 ASP A O 1
ATOM 590 N N . SER A 1 76 ? -2.006 25.375 12.25 1 97.81 76 SER A N 1
ATOM 591 C CA . SER A 1 76 ? -0.61 24.953 12.18 1 97.81 76 SER A CA 1
ATOM 592 C C . SER A 1 76 ? -0.264 24 13.32 1 97.81 76 SER A C 1
ATOM 594 O O . SER A 1 76 ? 0.813 24.094 13.906 1 97.81 76 SER A O 1
ATOM 596 N N . LEU A 1 77 ? -1.24 23.141 13.711 1 97.69 77 LEU A N 1
ATOM 597 C CA . LEU A 1 77 ? -1.016 22.125 14.727 1 97.69 77 LEU A CA 1
ATOM 598 C C . LEU A 1 77 ? -0.464 20.844 14.102 1 97.69 77 LEU A C 1
ATOM 600 O O . LEU A 1 77 ? -0.34 20.75 12.883 1 97.69 77 LEU A O 1
ATOM 604 N N . ALA A 1 78 ? -0 19.938 14.922 1 98.38 78 ALA A N 1
ATOM 605 C CA . ALA A 1 78 ? 0.319 18.562 14.547 1 98.38 78 ALA A CA 1
ATOM 606 C C . ALA A 1 78 ? -0.826 17.625 14.898 1 98.38 78 ALA A C 1
ATOM 608 O O . ALA A 1 78 ? -1.587 17.875 15.836 1 98.38 78 ALA A O 1
ATOM 609 N N . ALA A 1 79 ? -0.922 16.562 14.141 1 98.5 79 ALA A N 1
ATOM 610 C CA . ALA A 1 79 ? -2.006 15.617 14.414 1 98.5 79 ALA A CA 1
ATOM 611 C C . ALA A 1 79 ? -1.612 14.195 14.031 1 98.5 79 ALA A C 1
ATOM 613 O O . ALA A 1 79 ? -0.679 13.992 13.258 1 98.5 79 ALA A O 1
ATOM 614 N N . GLY A 1 80 ? -2.262 13.242 14.57 1 98.25 80 GLY A N 1
ATOM 615 C CA . GLY A 1 80 ? -2.207 11.828 14.25 1 98.25 80 GLY A CA 1
ATOM 616 C C . GLY A 1 80 ? -3.402 11.055 14.773 1 98.25 80 GLY A C 1
ATOM 617 O O . GLY A 1 80 ? -4.129 11.531 15.641 1 98.25 80 GLY A O 1
ATOM 618 N N . ALA A 1 81 ? -3.613 9.914 14.188 1 98 81 ALA A N 1
ATOM 619 C CA . ALA A 1 81 ? -4.707 9.055 14.633 1 98 81 ALA A CA 1
ATOM 620 C C . ALA A 1 81 ? -4.18 7.715 15.141 1 98 81 ALA A C 1
ATOM 622 O O . ALA A 1 81 ? -3.186 7.195 14.617 1 98 81 ALA A O 1
ATOM 623 N N . TYR A 1 82 ? -4.773 7.207 16.078 1 96.75 82 TYR A N 1
ATOM 624 C CA . TYR A 1 82 ? -4.535 5.871 16.609 1 96.75 82 TYR A CA 1
ATOM 625 C C . TYR A 1 82 ? -5.844 5.199 17.016 1 96.75 82 TYR A C 1
ATOM 627 O O . TYR A 1 82 ? -6.582 5.723 17.844 1 96.75 82 TYR A O 1
ATOM 635 N N . GLY A 1 83 ? -6.051 3.994 16.391 1 92.31 83 GLY A N 1
ATOM 636 C CA . GLY A 1 83 ? -7.398 3.469 16.516 1 92.31 83 GLY A CA 1
ATOM 637 C C . GLY A 1 83 ? -8.461 4.414 15.984 1 92.31 83 GLY A C 1
ATOM 638 O O . GLY A 1 83 ? -8.359 4.895 14.859 1 92.31 83 GLY A O 1
ATOM 639 N N . SER A 1 84 ? -9.492 4.621 16.812 1 94.56 84 SER A N 1
ATOM 640 C CA . SER A 1 84 ? -10.555 5.527 16.375 1 94.56 84 SER A CA 1
ATOM 641 C C . SER A 1 84 ? -10.398 6.902 17.016 1 94.56 84 SER A C 1
ATOM 643 O O . SER A 1 84 ? -11.352 7.688 17.062 1 94.56 84 SER A O 1
ATOM 645 N N . ALA A 1 85 ? -9.203 7.203 17.484 1 97.12 85 ALA A N 1
ATOM 646 C CA . ALA A 1 85 ? -8.969 8.484 18.156 1 97.12 85 ALA A CA 1
ATOM 647 C C . ALA A 1 85 ? -8.094 9.398 17.312 1 97.12 85 ALA A C 1
ATOM 649 O O . ALA A 1 85 ? -7.238 8.922 16.562 1 97.12 85 ALA A O 1
ATOM 650 N N . VAL A 1 86 ? -8.328 10.68 17.5 1 98.31 86 VAL A N 1
ATOM 651 C CA . VAL A 1 86 ? -7.531 11.703 16.844 1 98.31 86 VAL A CA 1
ATOM 652 C C . VAL A 1 86 ? -6.777 12.523 17.891 1 98.31 86 VAL A C 1
ATOM 654 O O . VAL A 1 86 ? -7.371 12.984 18.859 1 98.31 86 VAL A O 1
ATOM 657 N N . PHE A 1 87 ? -5.512 12.719 17.688 1 98.69 87 PHE A N 1
ATOM 658 C CA . PHE A 1 87 ? -4.66 13.5 18.578 1 98.69 87 PHE A CA 1
ATOM 659 C C . PHE A 1 87 ? -4.191 14.773 17.891 1 98.69 87 PHE A C 1
ATOM 661 O O . PHE A 1 87 ? -3.766 14.75 16.734 1 98.69 87 PHE A O 1
ATOM 668 N N . VAL A 1 88 ? -4.273 15.852 18.562 1 98.56 88 VAL A N 1
ATOM 669 C CA . VAL A 1 88 ? -3.748 17.125 18.062 1 98.56 88 VAL A CA 1
ATOM 670 C C . VAL A 1 88 ? -2.832 17.75 19.109 1 98.56 88 VAL A C 1
ATOM 672 O O . VAL A 1 88 ? -3.025 17.547 20.312 1 98.56 88 VAL A O 1
ATOM 675 N N . ALA A 1 89 ? -1.854 18.484 18.672 1 98.69 89 ALA A N 1
ATOM 676 C CA . ALA A 1 89 ? -0.896 19.094 19.594 1 98.69 89 ALA A CA 1
ATOM 677 C C . ALA A 1 89 ? -0.314 20.391 19 1 98.69 89 ALA A C 1
ATOM 679 O O . ALA A 1 89 ? -0.024 20.453 17.812 1 98.69 89 ALA A O 1
ATOM 680 N N . GLY A 1 90 ? -0.18 21.359 19.906 1 98.62 90 GLY A N 1
ATOM 681 C CA . GLY A 1 90 ? 0.445 22.609 19.531 1 98.62 90 GLY A CA 1
ATOM 682 C C . GLY A 1 90 ? -0.459 23.5 18.688 1 98.62 90 GLY A C 1
ATOM 683 O O . GLY A 1 90 ? -1.66 23.594 18.953 1 98.62 90 GLY A O 1
ATOM 684 N N . GLY A 1 91 ? 0.198 24.266 17.781 1 98.25 91 GLY A N 1
ATOM 685 C CA . GLY A 1 91 ? -0.517 25.188 16.938 1 98.25 91 GLY A CA 1
ATOM 686 C C . GLY A 1 91 ? -0.349 26.641 17.359 1 98.25 91 GLY A C 1
ATOM 687 O O . GLY A 1 91 ? 0.528 26.953 18.172 1 98.25 91 GLY A O 1
ATOM 688 N N . SER A 1 92 ? -1.094 27.406 16.703 1 97.44 92 SER A N 1
ATOM 689 C CA . SER A 1 92 ? -1.016 28.844 16.938 1 97.44 92 SER A CA 1
ATOM 690 C C . SER A 1 92 ? -2.404 29.469 17.094 1 97.44 92 SER A C 1
ATOM 692 O O . SER A 1 92 ? -3.32 29.141 16.344 1 97.44 92 SER A O 1
ATOM 694 N N . ASP A 1 93 ? -2.557 30.234 18.078 1 94.38 93 ASP A N 1
ATOM 695 C CA . ASP A 1 93 ? -3.725 31.094 18.25 1 94.38 93 ASP A CA 1
ATOM 696 C C . ASP A 1 93 ? -3.328 32.562 18.234 1 94.38 93 ASP A C 1
ATOM 698 O O . ASP A 1 93 ? -2.662 33.062 19.141 1 94.38 93 ASP A O 1
ATOM 702 N N . ARG A 1 94 ? -3.82 33.312 17.219 1 88.94 94 ARG A N 1
ATOM 703 C CA . ARG A 1 94 ? -3.484 34.75 17.078 1 88.94 94 ARG A CA 1
ATOM 704 C C . ARG A 1 94 ? -1.977 34.938 17.156 1 88.94 94 ARG A C 1
ATOM 706 O O . ARG A 1 94 ? -1.508 35.75 17.969 1 88.94 94 ARG A O 1
ATOM 713 N N . LYS A 1 95 ? -1.248 34.156 16.547 1 87.25 95 LYS A N 1
ATOM 714 C CA . LYS A 1 95 ? 0.196 34.25 16.359 1 87.25 95 LYS A CA 1
ATOM 715 C C . LYS A 1 95 ? 0.942 33.844 17.625 1 87.25 95 LYS A C 1
ATOM 717 O O . LYS A 1 95 ? 2.156 34.031 17.734 1 87.25 95 LYS A O 1
ATOM 722 N N . LYS A 1 96 ? 0.277 33.312 18.547 1 94.75 96 LYS A N 1
ATOM 723 C CA . LYS A 1 96 ? 0.926 32.781 19.75 1 94.75 96 LYS A CA 1
ATOM 724 C C . LYS A 1 96 ? 1.014 31.25 19.703 1 94.75 96 LYS A C 1
ATOM 726 O O . LYS A 1 96 ? -0.009 30.562 19.641 1 94.75 96 LYS A O 1
ATOM 731 N N . PRO A 1 97 ? 2.225 30.703 19.766 1 98.25 97 PRO A N 1
ATOM 732 C CA . PRO A 1 97 ? 2.359 29.234 19.781 1 98.25 97 PRO A CA 1
ATOM 733 C C . PRO A 1 97 ? 1.74 28.609 21.031 1 98.25 97 PRO A C 1
ATOM 735 O O . PRO A 1 97 ? 1.793 29.203 22.125 1 98.25 97 PRO A O 1
ATOM 738 N N . LEU A 1 98 ? 1.221 27.469 20.891 1 98.25 98 LEU A N 1
ATOM 739 C CA . LEU A 1 98 ? 0.542 26.75 21.969 1 98.25 98 LEU A CA 1
ATOM 740 C C . LEU A 1 98 ? 1.283 25.469 22.328 1 98.25 98 LEU A C 1
ATOM 742 O O . LEU A 1 98 ? 2.018 24.922 21.516 1 98.25 98 LEU A O 1
ATOM 746 N N . ASP A 1 99 ? 1.11 25.016 23.547 1 98.25 99 ASP A N 1
ATOM 747 C CA . ASP A 1 99 ? 1.654 23.734 23.984 1 98.25 99 ASP A CA 1
ATOM 748 C C . ASP A 1 99 ? 0.538 22.734 24.281 1 98.25 99 ASP A C 1
ATOM 750 O O . ASP A 1 99 ? 0.801 21.609 24.734 1 98.25 99 ASP A O 1
ATOM 754 N N . ASN A 1 100 ? -0.663 23.125 24 1 96.88 100 ASN A N 1
ATOM 755 C CA . ASN A 1 100 ? -1.814 22.281 24.312 1 96.88 100 ASN A CA 1
ATOM 756 C C . ASN A 1 100 ? -1.833 21 23.484 1 96.88 100 ASN A C 1
ATOM 758 O O . ASN A 1 100 ? -1.354 21 22.344 1 96.88 100 ASN A O 1
ATOM 762 N N . ALA A 1 101 ? -2.332 19.938 24.047 1 98.5 101 ALA A N 1
ATOM 763 C CA . ALA A 1 101 ? -2.621 18.672 23.375 1 98.5 101 ALA A CA 1
ATOM 764 C C . ALA A 1 101 ? -3.996 18.141 23.766 1 98.5 101 ALA A C 1
ATOM 766 O O . ALA A 1 101 ? -4.418 18.281 24.922 1 98.5 101 ALA A O 1
ATOM 767 N N . SER A 1 102 ? -4.691 17.625 22.844 1 98.38 102 SER A N 1
ATOM 768 C CA . SER A 1 102 ? -6.016 17.078 23.078 1 98.38 102 SER A CA 1
ATOM 769 C C . SER A 1 102 ? -6.258 15.836 22.219 1 98.38 102 SER A C 1
ATOM 771 O O . SER A 1 102 ? -5.562 15.625 21.219 1 98.38 102 SER A O 1
ATOM 773 N N . MET A 1 103 ? -7.152 15.062 22.625 1 98.38 103 MET A N 1
ATOM 774 C CA . MET A 1 103 ? -7.547 13.867 21.875 1 98.38 103 MET A CA 1
ATOM 775 C C . MET A 1 103 ? -9.062 13.805 21.734 1 98.38 103 MET A C 1
ATOM 777 O O . MET A 1 103 ? -9.797 14.102 22.672 1 98.38 103 MET A O 1
ATOM 781 N N . PHE A 1 104 ? -9.516 13.492 20.594 1 98.25 104 PHE A N 1
ATOM 782 C CA . PHE A 1 104 ? -10.922 13.211 20.344 1 98.25 104 PHE A CA 1
ATOM 783 C C . PHE A 1 104 ? -11.188 11.711 20.391 1 98.25 104 PHE A C 1
ATOM 785 O O . PHE A 1 104 ? -10.617 10.953 19.609 1 98.25 104 PHE A O 1
ATOM 792 N N . ASP A 1 105 ? -12.055 11.328 21.25 1 95.25 105 ASP A N 1
ATOM 793 C CA . ASP A 1 105 ? -12.477 9.93 21.359 1 95.25 105 ASP A CA 1
ATOM 794 C C . ASP A 1 105 ? -13.758 9.68 20.578 1 95.25 105 ASP A C 1
ATOM 796 O O . ASP A 1 105 ? -14.828 10.156 20.969 1 95.25 105 ASP A O 1
ATOM 800 N N . TRP A 1 106 ? -13.625 8.883 19.562 1 95.12 106 TRP A N 1
ATOM 801 C CA . TRP A 1 106 ? -14.766 8.656 18.688 1 95.12 106 TRP A CA 1
ATOM 802 C C . TRP A 1 106 ? -15.906 7.977 19.438 1 95.12 106 TRP A C 1
ATOM 804 O O . TRP A 1 106 ? -17.078 8.266 19.188 1 95.12 106 TRP A O 1
ATOM 814 N N . GLN A 1 107 ? -15.586 7.078 20.297 1 90.25 107 GLN A N 1
ATOM 815 C CA . GLN A 1 107 ? -16.609 6.352 21.047 1 90.25 107 GLN A CA 1
ATOM 816 C C . GLN A 1 107 ? -17.312 7.266 22.047 1 90.25 107 GLN A C 1
ATOM 818 O O . GLN A 1 107 ? -18.547 7.242 22.156 1 90.25 107 GLN A O 1
ATOM 823 N N . GLU A 1 108 ? -16.578 8.062 22.703 1 93.62 108 GLU A N 1
ATOM 824 C CA . GLU A 1 108 ? -17.141 8.984 23.672 1 93.62 108 GLU A CA 1
ATOM 825 C C . GLU A 1 108 ? -17.672 10.25 23 1 93.62 108 GLU A C 1
ATOM 827 O O . GLU A 1 108 ? -18.375 11.039 23.625 1 93.62 108 GLU A O 1
ATOM 832 N N . ARG A 1 109 ? -17.312 10.461 21.797 1 95.06 109 ARG A N 1
ATOM 833 C CA . ARG A 1 109 ? -17.75 11.586 20.984 1 95.06 109 ARG A CA 1
ATOM 834 C C . ARG A 1 109 ? -17.406 12.914 21.656 1 95.06 109 ARG A C 1
ATOM 836 O O . ARG A 1 109 ? -18.234 13.82 21.719 1 95.06 109 ARG A O 1
ATOM 843 N N . ALA A 1 110 ? -16.172 12.953 22.172 1 96.44 110 ALA A N 1
ATOM 844 C CA . ALA A 1 110 ? -15.766 14.156 22.891 1 96.44 110 ALA A CA 1
ATOM 845 C C . ALA A 1 110 ? -14.25 14.328 22.859 1 96.44 110 ALA A C 1
ATOM 847 O O . ALA A 1 110 ? -13.516 13.359 22.688 1 96.44 110 ALA A O 1
ATOM 848 N N . TRP A 1 111 ? -13.867 15.586 23.125 1 98.12 111 TRP A N 1
ATOM 849 C CA . TRP A 1 111 ? -12.453 15.914 23.281 1 98.12 111 TRP A CA 1
ATOM 850 C C . TRP A 1 111 ? -12.031 15.781 24.734 1 98.12 111 TRP A C 1
ATOM 852 O O . TRP A 1 111 ? -12.789 16.125 25.656 1 98.12 111 TRP A O 1
ATOM 862 N N . ARG A 1 112 ? -10.859 15.336 24.859 1 97.25 112 ARG A N 1
ATOM 863 C CA . ARG A 1 112 ? -10.219 15.289 26.172 1 97.25 112 ARG A CA 1
ATOM 864 C C . ARG A 1 112 ? -8.859 15.977 26.156 1 97.25 112 ARG A C 1
ATOM 866 O O . ARG A 1 112 ? -8.086 15.781 25.203 1 97.25 112 ARG A O 1
ATOM 873 N N . LYS A 1 113 ? -8.594 16.75 27.219 1 97.12 113 LYS A N 1
ATOM 874 C CA . LYS A 1 113 ? -7.293 17.406 27.328 1 97.12 113 LYS A CA 1
ATOM 875 C C . LYS A 1 113 ? -6.215 16.406 27.734 1 97.12 113 LYS A C 1
ATOM 877 O O . LYS A 1 113 ? -6.453 15.531 28.562 1 97.12 113 LYS A O 1
ATOM 882 N N . LEU A 1 114 ? -5.078 16.594 27.125 1 98.25 114 LEU A N 1
ATOM 883 C CA . LEU A 1 114 ? -3.914 15.773 27.453 1 98.25 114 LEU A CA 1
ATOM 884 C C . LEU A 1 114 ? -2.826 16.625 28.109 1 98.25 114 LEU A C 1
ATOM 886 O O . LEU A 1 114 ? -2.955 17.844 28.203 1 98.25 114 LEU A O 1
ATOM 890 N N . ALA A 1 115 ? -1.809 15.914 28.609 1 97.81 115 ALA A N 1
ATOM 891 C CA . ALA A 1 115 ? -0.651 16.641 29.125 1 97.81 115 ALA A CA 1
ATOM 892 C C . ALA A 1 115 ? -0.085 17.594 28.078 1 97.81 115 ALA A C 1
ATOM 894 O O . ALA A 1 115 ? 0.005 17.234 26.891 1 97.81 115 ALA A O 1
ATOM 895 N N . PRO A 1 116 ? 0.229 18.766 28.453 1 98.06 116 PRO A N 1
ATOM 896 C CA . PRO A 1 116 ? 0.786 19.719 27.484 1 98.06 116 PRO A CA 1
ATOM 897 C C . PRO A 1 116 ? 2.197 19.344 27.031 1 98.06 116 PRO A C 1
ATOM 899 O O . PRO A 1 116 ? 2.91 18.641 27.766 1 98.06 116 PRO A O 1
ATOM 902 N N . MET A 1 117 ? 2.539 19.766 25.906 1 98.38 117 MET A N 1
ATOM 903 C CA . MET A 1 117 ? 3.918 19.609 25.438 1 98.38 117 MET A CA 1
ATOM 904 C C . MET A 1 117 ? 4.875 20.422 26.312 1 98.38 117 MET A C 1
ATOM 906 O O . MET A 1 117 ? 4.457 21.359 27 1 98.38 117 MET A O 1
ATOM 910 N N . VAL A 1 118 ? 6.125 20.062 26.234 1 97.25 118 VAL A N 1
ATOM 911 C CA . VAL A 1 118 ? 7.148 20.781 26.969 1 97.25 118 VAL A CA 1
ATOM 912 C C . VAL A 1 118 ? 7.367 22.156 26.344 1 97.25 118 VAL A C 1
ATOM 914 O O . VAL A 1 118 ? 7.59 23.141 27.047 1 97.25 118 VAL A O 1
ATOM 917 N N . THR A 1 119 ? 7.312 22.203 25.078 1 98 119 THR A N 1
ATOM 918 C CA . THR A 1 119 ? 7.566 23.438 24.344 1 98 119 THR A CA 1
ATOM 919 C C . THR A 1 119 ? 6.375 23.797 23.469 1 98 119 THR A C 1
ATOM 921 O O . THR A 1 119 ? 5.922 23 22.656 1 98 119 THR A O 1
ATOM 924 N N . ALA A 1 120 ? 5.91 25.047 23.672 1 98.56 120 ALA A N 1
ATOM 925 C CA . ALA A 1 120 ? 4.906 25.562 22.734 1 98.56 120 ALA A CA 1
ATOM 926 C C . ALA A 1 120 ? 5.48 25.703 21.328 1 98.56 120 ALA A C 1
ATOM 928 O O . ALA A 1 120 ? 6.633 26.109 21.156 1 98.56 120 ALA A O 1
ATOM 929 N N . ARG A 1 121 ? 4.699 25.344 20.359 1 98.5 121 ARG A N 1
ATOM 930 C CA . ARG A 1 121 ? 5.223 25.406 19 1 98.5 121 ARG A CA 1
ATOM 931 C C . ARG A 1 121 ? 4.094 25.547 17.984 1 98.5 121 ARG A C 1
ATOM 933 O O . ARG A 1 121 ? 3.033 24.938 18.125 1 98.5 121 ARG A O 1
ATOM 940 N N . ALA A 1 122 ? 4.312 26.359 17.031 1 98.31 122 ALA A N 1
ATOM 941 C CA . ALA A 1 122 ? 3.482 26.5 15.844 1 98.31 122 ALA A CA 1
ATOM 942 C C . ALA A 1 122 ? 4.215 26 14.602 1 98.31 122 ALA A C 1
ATOM 944 O O . ALA A 1 122 ? 5.449 26 14.562 1 98.31 122 ALA A O 1
ATOM 945 N N . TYR A 1 123 ? 3.43 25.469 13.578 1 98.19 123 TYR A N 1
ATOM 946 C CA . TYR A 1 123 ? 3.988 25.078 12.289 1 98.19 123 TYR A CA 1
ATOM 947 C C . TYR A 1 123 ? 4.973 23.922 12.461 1 98.19 123 TYR A C 1
ATOM 949 O O . TYR A 1 123 ? 6.008 23.875 11.789 1 98.19 123 TYR A O 1
ATOM 957 N N . SER A 1 124 ? 4.684 23.047 13.406 1 98.5 124 SER A N 1
ATOM 958 C CA . SER A 1 124 ? 5.441 21.797 13.531 1 98.5 124 SER A CA 1
ATOM 959 C C . SER A 1 124 ? 4.93 20.734 12.578 1 98.5 124 SER A C 1
ATOM 961 O O . SER A 1 124 ? 3.836 20.859 12.023 1 98.5 124 SER A O 1
ATOM 963 N N . CYS A 1 125 ? 5.754 19.797 12.305 1 97.19 125 CYS A N 1
ATOM 964 C CA . CYS A 1 125 ? 5.215 18.625 11.625 1 97.19 125 CYS A CA 1
ATOM 965 C C . CYS A 1 125 ? 4.949 17.5 12.617 1 97.19 125 CYS A C 1
ATOM 967 O O . CYS A 1 125 ? 5.578 17.438 13.68 1 97.19 125 CYS A O 1
ATOM 969 N N . GLY A 1 126 ? 3.971 16.688 12.359 1 97.62 126 GLY A N 1
ATOM 970 C CA . GLY A 1 126 ? 3.6 15.594 13.234 1 97.62 126 GLY A CA 1
ATOM 971 C C . GLY A 1 126 ? 3.023 14.406 12.492 1 97.62 126 GLY A C 1
ATOM 972 O O . GLY A 1 126 ? 2.479 14.555 11.398 1 97.62 126 GLY A O 1
ATOM 973 N N . THR A 1 127 ? 3.193 13.273 13.016 1 98.25 127 THR A N 1
ATOM 974 C CA . THR A 1 127 ? 2.625 12.039 12.477 1 98.25 127 THR A CA 1
ATOM 975 C C . THR A 1 127 ? 2.557 10.961 13.555 1 98.25 127 THR A C 1
ATOM 977 O O . THR A 1 127 ? 3.299 11.016 14.539 1 98.25 127 THR A O 1
ATOM 980 N N . MET A 1 128 ? 1.688 10.016 13.438 1 98.44 128 MET A N 1
ATOM 981 C CA . MET A 1 128 ? 1.516 8.922 14.391 1 98.44 128 MET A CA 1
ATOM 982 C C . MET A 1 128 ? 2.293 7.688 13.953 1 98.44 128 MET A C 1
ATOM 984 O O . MET A 1 128 ? 2.123 7.211 12.828 1 98.44 128 MET A O 1
ATOM 988 N N . ASP A 1 129 ? 3.174 7.305 14.789 1 97.44 129 ASP A N 1
ATOM 989 C CA . ASP A 1 129 ? 3.711 5.953 14.664 1 97.44 129 ASP A CA 1
ATOM 990 C C . ASP A 1 129 ? 2.738 4.922 15.234 1 97.44 129 ASP A C 1
ATOM 992 O O . ASP A 1 129 ? 2.74 4.656 16.438 1 97.44 129 ASP A O 1
ATOM 996 N N . LYS A 1 130 ? 1.981 4.289 14.43 1 94.56 130 LYS A N 1
ATOM 997 C CA . LYS A 1 130 ? 0.914 3.395 14.867 1 94.56 130 LYS A CA 1
ATOM 998 C C . LYS A 1 130 ? 1.482 2.125 15.492 1 94.56 130 LYS A C 1
ATOM 1000 O O . LYS A 1 130 ? 0.856 1.527 16.375 1 94.56 130 LYS A O 1
ATOM 1005 N N . SER A 1 131 ? 2.678 1.744 15.07 1 91.31 131 SER A N 1
ATOM 1006 C CA . SER A 1 131 ? 3.264 0.503 15.57 1 91.31 131 SER A CA 1
ATOM 1007 C C . SER A 1 131 ? 3.586 0.598 17.047 1 91.31 131 SER A C 1
ATOM 1009 O O . SER A 1 131 ? 3.504 -0.398 17.781 1 91.31 131 SER A O 1
ATOM 1011 N N . ARG A 1 132 ? 3.854 1.75 17.469 1 93.81 132 ARG A N 1
ATOM 1012 C CA . ARG A 1 132 ? 4.234 1.921 18.859 1 93.81 132 ARG A CA 1
ATOM 1013 C C . ARG A 1 132 ? 3.232 2.805 19.594 1 93.81 132 ARG A C 1
ATOM 1015 O O . ARG A 1 132 ? 3.398 3.082 20.781 1 93.81 132 ARG A O 1
ATOM 1022 N N . ALA A 1 133 ? 2.275 3.305 18.828 1 96.81 133 ALA A N 1
ATOM 1023 C CA . ALA A 1 133 ? 1.258 4.191 19.375 1 96.81 133 ALA A CA 1
ATOM 1024 C C . ALA A 1 133 ? 1.887 5.461 19.938 1 96.81 133 ALA A C 1
ATOM 1026 O O . ALA A 1 133 ? 1.655 5.812 21.109 1 96.81 133 ALA A O 1
ATOM 1027 N N . ARG A 1 134 ? 2.627 6.117 19.062 1 98.19 134 ARG A N 1
ATOM 1028 C CA . ARG A 1 134 ? 3.346 7.32 19.469 1 98.19 134 ARG A CA 1
ATOM 1029 C C . ARG A 1 134 ? 3.133 8.453 18.469 1 98.19 134 ARG A C 1
ATOM 1031 O O . ARG A 1 134 ? 3.326 8.266 17.266 1 98.19 134 ARG A O 1
ATOM 1038 N N . LEU A 1 135 ? 2.693 9.57 18.953 1 98.69 135 LEU A N 1
ATOM 1039 C CA . LEU A 1 135 ? 2.633 10.773 18.125 1 98.69 135 LEU A CA 1
ATOM 1040 C C . LEU A 1 135 ? 3.965 11.516 18.141 1 98.69 135 LEU A C 1
ATOM 1042 O O . LEU A 1 135 ? 4.418 11.953 19.203 1 98.69 135 LEU A O 1
ATOM 1046 N N . LEU A 1 136 ? 4.59 11.664 17.031 1 98.81 136 LEU A N 1
ATOM 1047 C CA . LEU A 1 136 ? 5.84 12.406 16.906 1 98.81 136 LEU A CA 1
ATOM 1048 C C . LEU A 1 136 ? 5.578 13.836 16.438 1 98.81 136 LEU A C 1
ATOM 1050 O O . LEU A 1 136 ? 4.812 14.055 15.5 1 98.81 136 LEU A O 1
ATOM 1054 N N . VAL A 1 137 ? 6.145 14.766 17.094 1 98.81 137 VAL A N 1
ATOM 1055 C CA . VAL A 1 137 ? 6.051 16.188 16.75 1 98.81 137 VAL A CA 1
ATOM 1056 C C . VAL A 1 137 ? 7.449 16.781 16.672 1 98.81 137 VAL A C 1
ATOM 1058 O O . VAL A 1 137 ? 8.219 16.703 17.641 1 98.81 137 VAL A O 1
ATOM 1061 N N . ALA A 1 138 ? 7.766 17.406 15.57 1 98.81 138 ALA A N 1
ATOM 1062 C CA . ALA A 1 138 ? 9.125 17.906 15.375 1 98.81 138 ALA A CA 1
ATOM 1063 C C . ALA A 1 138 ? 9.125 19.344 14.867 1 98.81 138 ALA A C 1
ATOM 1065 O O . ALA A 1 138 ? 8.289 19.703 14.039 1 98.81 138 ALA A O 1
ATOM 1066 N N . GLY A 1 139 ? 10.078 20.094 15.352 1 98.69 139 GLY A N 1
ATOM 1067 C CA . GLY A 1 139 ? 10.297 21.453 14.867 1 98.69 139 GLY A CA 1
ATOM 1068 C C . GLY A 1 139 ? 9.164 22.391 15.227 1 98.69 139 GLY A C 1
ATOM 1069 O O . GLY A 1 139 ? 8.586 22.297 16.312 1 98.69 139 GLY A O 1
ATOM 1070 N N . GLY A 1 140 ? 9.008 23.359 14.359 1 98.56 140 GLY A N 1
ATOM 1071 C CA . GLY A 1 140 ? 8.031 24.422 14.602 1 98.56 140 GLY A CA 1
ATOM 1072 C C . GLY A 1 140 ? 8.672 25.734 14.977 1 98.56 140 GLY A C 1
ATOM 1073 O O . GLY A 1 140 ? 9.859 25.953 14.742 1 98.56 140 GLY A O 1
ATOM 1074 N N . PHE A 1 141 ? 7.793 26.562 15.469 1 98.19 141 PHE A N 1
ATOM 1075 C CA . PHE A 1 141 ? 8.234 27.922 15.719 1 98.19 141 PHE A CA 1
ATOM 1076 C C . PHE A 1 141 ? 7.766 28.406 17.094 1 98.19 141 PHE A C 1
ATOM 1078 O O . PHE A 1 141 ? 6.605 28.203 17.453 1 98.19 141 PHE A O 1
ATOM 1085 N N . ASN A 1 142 ? 8.617 28.906 17.797 1 98.19 142 ASN A N 1
ATOM 1086 C CA . ASN A 1 142 ? 8.391 29.656 19.031 1 98.19 142 ASN A CA 1
ATOM 1087 C C . ASN A 1 142 ? 9.43 30.75 19.234 1 98.19 142 ASN A C 1
ATOM 1089 O O . ASN A 1 142 ? 10.484 30.516 19.828 1 98.19 142 ASN A O 1
ATOM 1093 N N . ASN A 1 143 ? 9.117 31.953 18.844 1 95 143 ASN A N 1
ATOM 1094 C CA . ASN A 1 143 ? 10.031 33.094 18.781 1 95 143 ASN A CA 1
ATOM 1095 C C . ASN A 1 143 ? 11.219 32.812 17.859 1 95 143 ASN A C 1
ATOM 1097 O O . ASN A 1 143 ? 11.906 33.75 17.438 1 95 143 ASN A O 1
ATOM 1101 N N . ARG A 1 144 ? 11.469 31.609 17.641 1 95.88 144 ARG A N 1
ATOM 1102 C CA . ARG A 1 144 ? 12.477 31.125 16.688 1 95.88 144 ARG A CA 1
ATOM 1103 C C . ARG A 1 144 ? 12.125 29.734 16.172 1 95.88 144 ARG A C 1
ATOM 1105 O O . ARG A 1 144 ? 11.227 29.078 16.703 1 95.88 144 ARG A O 1
ATOM 1112 N N . GLU A 1 145 ? 12.891 29.297 15.141 1 97.81 145 GLU A N 1
ATOM 1113 C CA . GLU A 1 145 ? 12.734 27.922 14.664 1 97.81 145 GLU A CA 1
ATOM 1114 C C . GLU A 1 145 ? 13.219 26.922 15.711 1 97.81 145 GLU A C 1
ATOM 1116 O O . GLU A 1 145 ? 14.234 27.156 16.375 1 97.81 145 GLU A O 1
ATOM 1121 N N . LEU A 1 146 ? 12.578 25.812 15.836 1 98.38 146 LEU A N 1
ATOM 1122 C CA . LEU A 1 146 ? 12.922 24.812 16.828 1 98.38 146 LEU A CA 1
ATOM 1123 C C . LEU A 1 146 ? 13.555 23.578 16.188 1 98.38 146 LEU A C 1
ATOM 1125 O O . LEU A 1 146 ? 13.25 23.25 15.031 1 98.38 146 LEU A O 1
ATOM 1129 N N . ASP A 1 147 ? 14.398 22.891 16.875 1 98.38 147 ASP A N 1
ATOM 1130 C CA . ASP A 1 147 ? 14.969 21.625 16.438 1 98.38 147 ASP A CA 1
ATOM 1131 C C . ASP A 1 147 ? 14.523 20.484 17.344 1 98.38 147 ASP A C 1
ATOM 1133 O O . ASP A 1 147 ? 14.859 19.328 17.094 1 98.38 147 ASP A O 1
ATOM 1137 N N . SER A 1 148 ? 13.75 20.797 18.344 1 98.38 148 SER A N 1
ATOM 1138 C CA . SER A 1 148 ? 13.352 19.781 19.312 1 98.38 148 SER A CA 1
ATOM 1139 C C . SER A 1 148 ? 12.281 18.844 18.734 1 98.38 148 SER A C 1
ATOM 1141 O O . SER A 1 148 ? 11.531 19.25 17.844 1 98.38 148 SER A O 1
ATOM 1143 N N . VAL A 1 149 ? 12.273 17.641 19.203 1 98.69 149 VAL A N 1
ATOM 1144 C CA . VAL A 1 149 ? 11.305 16.609 18.875 1 98.69 149 VAL A CA 1
ATOM 1145 C C . VAL A 1 149 ? 10.68 16.047 20.141 1 98.69 149 VAL A C 1
ATOM 1147 O O . VAL A 1 149 ? 11.383 15.656 21.078 1 98.69 149 VAL A O 1
ATOM 1150 N N . GLU A 1 150 ? 9.43 16.062 20.188 1 98.62 150 GLU A N 1
ATOM 1151 C CA . GLU A 1 150 ? 8.688 15.5 21.312 1 98.62 150 GLU A CA 1
ATOM 1152 C C . GLU A 1 150 ? 7.77 14.367 20.859 1 98.62 150 GLU A C 1
ATOM 1154 O O . GLU A 1 150 ? 7.172 14.438 19.797 1 98.62 150 GLU A O 1
ATOM 1159 N N . ILE A 1 151 ? 7.699 13.375 21.672 1 98.62 151 ILE A N 1
ATOM 1160 C CA . ILE A 1 151 ? 6.922 12.172 21.375 1 98.62 151 ILE A CA 1
ATOM 1161 C C . ILE A 1 151 ? 5.867 11.953 22.453 1 98.62 151 ILE A C 1
ATOM 1163 O O . ILE A 1 151 ? 6.199 11.852 23.641 1 98.62 151 ILE A O 1
ATOM 1167 N N . PHE A 1 152 ? 4.664 11.906 22.078 1 98.69 152 PHE A N 1
ATOM 1168 C CA . PHE A 1 152 ? 3.607 11.547 23.016 1 98.69 152 PHE A CA 1
ATOM 1169 C C . PHE A 1 152 ? 3.348 10.047 22.984 1 98.69 152 PHE A C 1
ATOM 1171 O O . PHE A 1 152 ? 2.934 9.5 21.969 1 98.69 152 PHE A O 1
ATOM 1178 N N . ASP A 1 153 ? 3.49 9.414 24.047 1 97.94 153 ASP A N 1
ATOM 1179 C CA . ASP A 1 153 ? 3.189 7.992 24.172 1 97.94 153 ASP A CA 1
ATOM 1180 C C . ASP A 1 153 ? 1.73 7.773 24.578 1 97.94 153 ASP A C 1
ATOM 1182 O O . ASP A 1 153 ? 1.326 8.117 25.688 1 97.94 153 ASP A O 1
ATOM 1186 N N . VAL A 1 154 ? 0.985 7.156 23.734 1 97.25 154 VAL A N 1
ATOM 1187 C CA . VAL A 1 154 ? -0.457 7.027 23.906 1 97.25 154 VAL A CA 1
ATOM 1188 C C . VAL A 1 154 ? -0.746 6.148 25.125 1 97.25 154 VAL A C 1
ATOM 1190 O O . VAL A 1 154 ? -1.691 6.406 25.875 1 97.25 154 VAL A O 1
ATOM 1193 N N . LYS A 1 155 ? 0.051 5.168 25.375 1 95.12 155 LYS A N 1
ATOM 1194 C CA . LYS A 1 155 ? -0.187 4.215 26.453 1 95.12 155 LYS A CA 1
ATOM 1195 C C . LYS A 1 155 ? 0.051 4.855 27.812 1 95.12 155 LYS A C 1
ATOM 1197 O O . LYS A 1 155 ? -0.746 4.68 28.734 1 95.12 155 LYS A O 1
ATOM 1202 N N . THR A 1 156 ? 1.066 5.637 27.891 1 96.19 156 THR A N 1
ATOM 1203 C CA . THR A 1 156 ? 1.414 6.227 29.188 1 96.19 156 THR A CA 1
ATOM 1204 C C . THR A 1 156 ? 0.859 7.641 29.297 1 96.19 156 THR A C 1
ATOM 1206 O O . THR A 1 156 ? 0.834 8.219 30.391 1 96.19 156 THR A O 1
ATOM 1209 N N . GLU A 1 157 ? 0.463 8.227 28.172 1 96.69 157 GLU A N 1
ATOM 1210 C CA . GLU A 1 157 ? -0.052 9.586 28.062 1 96.69 157 GLU A CA 1
ATOM 1211 C C . GLU A 1 157 ? 0.953 10.602 28.609 1 96.69 157 GLU A C 1
ATOM 1213 O O . GLU A 1 157 ? 0.595 11.484 29.391 1 96.69 157 GLU A O 1
ATOM 1218 N N . ARG A 1 158 ? 2.16 10.414 28.219 1 97.12 158 ARG A N 1
ATOM 1219 C CA . ARG A 1 158 ? 3.244 11.32 28.594 1 97.12 158 ARG A CA 1
ATOM 1220 C C . ARG A 1 158 ? 4.051 11.734 27.359 1 97.12 158 ARG A C 1
ATOM 1222 O O . ARG A 1 158 ? 4.113 11 26.375 1 97.12 158 ARG A O 1
ATOM 1229 N N . TRP A 1 159 ? 4.605 12.906 27.531 1 98.31 159 TRP A N 1
ATOM 1230 C CA . TRP A 1 159 ? 5.512 13.383 26.484 1 98.31 159 TRP A CA 1
ATOM 1231 C C . TRP A 1 159 ? 6.949 12.977 26.797 1 98.31 159 TRP A C 1
ATOM 1233 O O . TRP A 1 159 ? 7.422 13.125 27.922 1 98.31 159 TRP A O 1
ATOM 1243 N N . LEU A 1 160 ? 7.57 12.453 25.781 1 97.25 160 LEU A N 1
ATOM 1244 C CA . LEU A 1 160 ? 8.984 12.102 25.828 1 97.25 160 LEU A CA 1
ATOM 1245 C C . LEU A 1 160 ? 9.805 13.016 24.922 1 97.25 160 LEU A C 1
ATOM 1247 O O . LEU A 1 160 ? 9.281 13.57 23.953 1 97.25 160 LEU A O 1
ATOM 1251 N N . LYS A 1 161 ? 11.094 13.141 25.281 1 96.81 161 LYS A N 1
ATOM 1252 C CA . LYS A 1 161 ? 12.016 13.914 24.453 1 96.81 161 LYS A CA 1
ATOM 1253 C C . LYS A 1 161 ? 12.836 12.992 23.547 1 96.81 161 LYS A C 1
ATOM 1255 O O . LYS A 1 161 ? 13.367 11.977 24 1 96.81 161 LYS A O 1
ATOM 1260 N N . ALA A 1 162 ? 12.859 13.32 22.297 1 97.12 162 ALA A N 1
ATOM 1261 C CA . ALA A 1 162 ? 13.727 12.609 21.359 1 97.12 162 ALA A CA 1
ATOM 1262 C C . ALA A 1 162 ? 14.945 13.445 21 1 97.12 162 ALA A C 1
ATOM 1264 O O . ALA A 1 162 ? 15.031 14.625 21.359 1 97.12 162 ALA A O 1
ATOM 1265 N N . SER A 1 163 ? 15.93 12.766 20.328 1 97.75 163 SER A N 1
ATOM 1266 C CA . SER A 1 163 ? 17.094 13.5 19.844 1 97.75 163 SER A CA 1
ATOM 1267 C C . SER A 1 163 ? 16.688 14.664 18.953 1 97.75 163 SER A C 1
ATOM 1269 O O . SER A 1 163 ? 15.773 14.539 18.141 1 97.75 163 SER A O 1
ATOM 1271 N N . ALA A 1 164 ? 17.375 15.758 19.125 1 98.25 164 ALA A N 1
ATOM 1272 C CA . ALA A 1 164 ? 17.078 16.953 18.359 1 98.25 164 ALA A CA 1
ATOM 1273 C C . ALA A 1 164 ? 17.406 16.766 16.891 1 98.25 164 ALA A C 1
ATOM 1275 O O . ALA A 1 164 ? 18.312 15.992 16.531 1 98.25 164 ALA A O 1
ATOM 1276 N N . MET A 1 165 ? 16.656 17.438 16.094 1 97.94 165 MET A N 1
ATOM 1277 C CA . MET A 1 165 ? 16.984 17.469 14.672 1 97.94 165 MET A CA 1
ATOM 1278 C C . MET A 1 165 ? 18.344 18.141 14.438 1 97.94 165 MET A C 1
ATOM 1280 O O . MET A 1 165 ? 18.75 19 15.219 1 97.94 165 MET A O 1
ATOM 1284 N N . PRO A 1 166 ? 18.984 17.781 13.344 1 97.25 166 PRO A N 1
ATOM 1285 C CA . PRO A 1 166 ? 20.25 18.438 13.016 1 97.25 166 PRO A CA 1
ATOM 1286 C C . PRO A 1 166 ? 20.094 19.922 12.75 1 97.25 166 PRO A C 1
ATOM 1288 O O . PRO A 1 166 ? 21.016 20.703 13.008 1 97.25 166 PRO A O 1
ATOM 1291 N N . THR A 1 167 ? 18.969 20.312 12.203 1 96.94 167 THR A N 1
ATOM 1292 C CA . THR A 1 167 ? 18.719 21.719 11.891 1 96.94 167 THR A CA 1
ATOM 1293 C C . THR A 1 167 ? 17.328 22.125 12.352 1 96.94 167 THR A C 1
ATOM 1295 O O . THR A 1 167 ? 16.344 21.422 12.102 1 96.94 167 THR A O 1
ATOM 1298 N N . ALA A 1 168 ? 17.312 23.328 13 1 98.19 168 ALA A N 1
ATOM 1299 C CA . ALA A 1 168 ? 16.031 23.906 13.391 1 98.19 168 ALA A CA 1
ATOM 1300 C C . ALA A 1 168 ? 15.227 24.328 12.164 1 98.19 168 ALA A C 1
ATOM 1302 O O . ALA A 1 168 ? 15.789 24.875 11.211 1 98.19 168 ALA A O 1
ATOM 1303 N N . ARG A 1 169 ? 13.914 24.016 12.188 1 97.31 169 ARG A N 1
ATOM 1304 C CA . ARG A 1 169 ? 13.094 24.406 11.047 1 97.31 169 ARG A CA 1
ATOM 1305 C C . ARG A 1 169 ? 11.617 24.484 11.438 1 97.31 169 ARG A C 1
ATOM 1307 O O . ARG A 1 169 ? 11.219 23.984 12.484 1 97.31 169 ARG A O 1
ATOM 1314 N N . THR A 1 170 ? 10.891 25.188 10.664 1 98.31 170 THR A N 1
ATOM 1315 C CA . THR A 1 170 ? 9.453 25.391 10.797 1 98.31 170 THR A CA 1
ATOM 1316 C C . THR A 1 170 ? 8.75 25.234 9.453 1 98.31 170 THR A C 1
ATOM 1318 O O . THR A 1 170 ? 9.406 25.172 8.414 1 98.31 170 THR A O 1
ATOM 1321 N N . LYS A 1 171 ? 7.398 24.984 9.484 1 98.38 171 LYS A N 1
ATOM 1322 C CA . LYS A 1 171 ? 6.594 24.891 8.273 1 98.38 171 LYS A CA 1
ATOM 1323 C C . LYS A 1 171 ? 7.023 23.703 7.418 1 98.38 171 LYS A C 1
ATOM 1325 O O . LYS A 1 171 ? 7 23.766 6.188 1 98.38 171 LYS A O 1
ATOM 1330 N N . SER A 1 172 ? 7.496 22.609 8.102 1 98.56 172 SER A N 1
ATOM 1331 C CA . SER A 1 172 ? 7.859 21.359 7.445 1 98.56 172 SER A CA 1
ATOM 1332 C C . SER A 1 172 ? 6.676 20.391 7.402 1 98.56 172 SER A C 1
ATOM 1334 O O . SER A 1 172 ? 5.699 20.562 8.133 1 98.56 172 SER A O 1
ATOM 1336 N N . GLY A 1 173 ? 6.73 19.469 6.516 1 98.38 173 GLY A N 1
ATOM 1337 C CA . GLY A 1 173 ? 5.852 18.312 6.562 1 98.38 173 GLY A CA 1
ATOM 1338 C C . GLY A 1 173 ? 6.5 17.094 7.199 1 98.38 173 GLY A C 1
ATOM 1339 O O . GLY A 1 173 ? 7.723 17.031 7.332 1 98.38 173 GLY A O 1
ATOM 1340 N N . GLY A 1 174 ? 5.711 16.172 7.645 1 98.38 174 GLY A N 1
ATOM 1341 C CA . GLY A 1 174 ? 6.246 14.977 8.281 1 98.38 174 GLY A CA 1
ATOM 1342 C C . GLY A 1 174 ? 5.414 13.734 8.016 1 98.38 174 GLY A C 1
ATOM 1343 O O . GLY A 1 174 ? 4.188 13.812 7.926 1 98.38 174 GLY A O 1
ATOM 1344 N N . ALA A 1 175 ? 6.059 12.602 7.895 1 98.56 175 ALA A N 1
ATOM 1345 C CA . ALA A 1 175 ? 5.41 11.305 7.727 1 98.56 175 ALA A CA 1
ATOM 1346 C C . ALA A 1 175 ? 6.352 10.164 8.109 1 98.56 175 ALA A C 1
ATOM 1348 O O . ALA A 1 175 ? 7.566 10.352 8.172 1 98.56 175 ALA A O 1
ATOM 1349 N N . ILE A 1 176 ? 5.797 9.086 8.414 1 98.12 176 ILE A N 1
ATOM 1350 C CA . ILE A 1 176 ? 6.602 7.891 8.648 1 98.12 176 ILE A CA 1
ATOM 1351 C C . ILE A 1 176 ? 6.73 7.094 7.348 1 98.12 176 ILE A C 1
ATOM 1353 O O . ILE A 1 176 ? 5.727 6.664 6.777 1 98.12 176 ILE A O 1
ATOM 1357 N N . VAL A 1 177 ? 7.91 6.891 6.891 1 96.94 177 VAL A N 1
ATOM 1358 C CA . VAL A 1 177 ? 8.219 6.105 5.699 1 96.94 177 VAL A CA 1
ATOM 1359 C C . VAL A 1 177 ? 9.156 4.957 6.062 1 96.94 177 VAL A C 1
ATOM 1361 O O . VAL A 1 177 ? 10.297 5.184 6.465 1 96.94 177 VAL A O 1
ATOM 1364 N N . GLY A 1 178 ? 8.641 3.705 5.887 1 93 178 GLY A N 1
ATOM 1365 C CA . GLY A 1 178 ? 9.398 2.59 6.438 1 93 178 GLY A CA 1
ATOM 1366 C C . GLY A 1 178 ? 9.602 2.688 7.938 1 93 178 GLY A C 1
ATOM 1367 O O . GLY A 1 178 ? 8.633 2.797 8.695 1 93 178 GLY A O 1
ATOM 1368 N N . ASP A 1 179 ? 10.883 2.721 8.32 1 94.25 179 ASP A N 1
ATOM 1369 C CA . ASP A 1 179 ? 11.203 2.805 9.742 1 94.25 179 ASP A CA 1
ATOM 1370 C C . ASP A 1 179 ? 11.68 4.207 10.117 1 94.25 179 ASP A C 1
ATOM 1372 O O . ASP A 1 179 ? 12.359 4.391 11.125 1 94.25 179 ASP A O 1
ATOM 1376 N N . TYR A 1 180 ? 11.266 5.156 9.258 1 97.88 180 TYR A N 1
ATOM 1377 C CA . TYR A 1 180 ? 11.797 6.496 9.477 1 97.88 180 TYR A CA 1
ATOM 1378 C C . TYR A 1 180 ? 10.672 7.508 9.656 1 97.88 180 TYR A C 1
ATOM 1380 O O . TYR A 1 180 ? 9.664 7.453 8.945 1 97.88 180 TYR A O 1
ATOM 1388 N N . PHE A 1 181 ? 10.82 8.336 10.633 1 98.62 181 PHE A N 1
ATOM 1389 C CA . PHE A 1 181 ? 10.07 9.586 10.672 1 98.62 181 PHE A CA 1
ATOM 1390 C C . PHE A 1 181 ? 10.781 10.664 9.867 1 98.62 181 PHE A C 1
ATOM 1392 O O . PHE A 1 181 ? 11.844 11.156 10.266 1 98.62 181 PHE A O 1
ATOM 1399 N N . ALA A 1 182 ? 10.203 11.055 8.742 1 98.81 182 ALA A N 1
ATOM 1400 C CA . ALA A 1 182 ? 10.812 12.031 7.836 1 98.81 182 ALA A CA 1
ATOM 1401 C C . ALA A 1 182 ? 10.273 13.43 8.102 1 98.81 182 ALA A C 1
ATOM 1403 O O . ALA A 1 182 ? 9.062 13.648 8.117 1 98.81 182 ALA A O 1
ATOM 1404 N N . VAL A 1 183 ? 11.102 14.312 8.32 1 98.81 183 VAL A N 1
ATOM 1405 C CA . VAL A 1 183 ? 10.805 15.742 8.352 1 98.81 183 VAL A CA 1
ATOM 1406 C C . VAL A 1 183 ? 11.242 16.391 7.035 1 98.81 183 VAL A C 1
ATOM 1408 O O . VAL A 1 183 ? 12.43 16.375 6.699 1 98.81 183 VAL A O 1
ATOM 1411 N N . VAL A 1 184 ? 10.312 16.969 6.328 1 98.75 184 VAL A N 1
ATOM 1412 C CA . VAL A 1 184 ? 10.523 17.281 4.922 1 98.75 184 VAL A CA 1
ATOM 1413 C C . VAL A 1 184 ? 10.352 18.781 4.695 1 98.75 184 VAL A C 1
ATOM 1415 O O . VAL A 1 184 ? 9.32 19.359 5.051 1 98.75 184 VAL A O 1
ATOM 1418 N N . GLY A 1 185 ? 11.344 19.359 4.043 1 98.69 185 GLY A N 1
ATOM 1419 C CA . GLY A 1 185 ? 11.273 20.781 3.705 1 98.69 185 GLY A CA 1
ATOM 1420 C C . GLY A 1 185 ? 11.164 21.672 4.922 1 98.69 185 GLY A C 1
ATOM 1421 O O . GLY A 1 185 ? 11.805 21.438 5.945 1 98.69 185 GLY A O 1
ATOM 1422 N N . GLY A 1 186 ? 10.43 22.734 4.73 1 98.5 186 GLY A N 1
ATOM 1423 C CA . GLY A 1 186 ? 10.289 23.719 5.781 1 98.5 186 GLY A CA 1
ATOM 1424 C C . GLY A 1 186 ? 11.117 24.969 5.543 1 98.5 186 GLY A C 1
ATOM 1425 O O . GLY A 1 186 ? 11.594 25.203 4.426 1 98.5 186 GLY A O 1
ATOM 1426 N N . ASP A 1 187 ? 11.078 25.734 6.547 1 97.5 187 ASP A N 1
ATOM 1427 C CA . ASP A 1 187 ? 11.773 27.016 6.555 1 97.5 187 ASP A CA 1
ATOM 1428 C C . ASP A 1 187 ? 12.945 27 7.535 1 97.5 187 ASP A C 1
ATOM 1430 O O . ASP A 1 187 ? 12.758 26.781 8.734 1 97.5 187 ASP A O 1
ATOM 1434 N N . GLU A 1 188 ? 14.125 27.172 6.965 1 94.75 188 GLU A N 1
ATOM 1435 C CA . GLU A 1 188 ? 15.344 27.328 7.754 1 94.75 188 GLU A CA 1
ATOM 1436 C C . GLU A 1 188 ? 15.867 28.75 7.695 1 94.75 188 GLU A C 1
ATOM 1438 O O . GLU A 1 188 ? 16.344 29.203 6.652 1 94.75 188 GLU A O 1
ATOM 1443 N N . PHE A 1 189 ? 15.781 29.484 8.781 1 89.31 189 PHE A N 1
ATOM 1444 C CA . PHE A 1 189 ? 16.234 30.859 8.875 1 89.31 189 PHE A CA 1
ATOM 1445 C C . PHE A 1 189 ? 15.578 31.719 7.789 1 89.31 189 PHE A C 1
ATOM 1447 O O . PHE A 1 189 ? 16.266 32.438 7.066 1 89.31 189 PHE A O 1
ATOM 1454 N N . GLY A 1 190 ? 14.406 31.406 7.57 1 90.44 190 GLY A N 1
ATOM 1455 C CA . GLY A 1 190 ? 13.602 32.25 6.703 1 90.44 190 GLY A CA 1
ATOM 1456 C C . GLY A 1 190 ? 13.609 31.812 5.254 1 90.44 190 GLY A C 1
ATOM 1457 O O . GLY A 1 190 ? 12.992 32.438 4.398 1 90.44 190 GLY A O 1
ATOM 1458 N N . ARG A 1 191 ? 14.227 30.734 4.969 1 95.56 191 ARG A N 1
ATOM 1459 C CA . ARG A 1 191 ? 14.32 30.281 3.59 1 95.56 191 ARG A CA 1
ATOM 1460 C C . ARG A 1 191 ? 13.797 28.844 3.455 1 95.56 191 ARG A C 1
ATOM 1462 O O . ARG A 1 191 ? 14.102 27.984 4.285 1 95.56 191 ARG A O 1
ATOM 1469 N N . PRO A 1 192 ? 13 28.672 2.365 1 98 192 PRO A N 1
ATOM 1470 C CA . PRO A 1 192 ? 12.578 27.281 2.135 1 98 192 PRO A CA 1
ATOM 1471 C C . PRO A 1 192 ? 13.75 26.344 1.859 1 98 192 PRO A C 1
ATOM 1473 O O . PRO A 1 192 ? 14.758 26.766 1.284 1 98 192 PRO A O 1
ATOM 1476 N N . THR A 1 193 ? 13.625 25.078 2.207 1 98.31 193 THR A N 1
ATOM 1477 C CA . THR A 1 193 ? 14.711 24.125 2.018 1 98.31 193 THR A CA 1
ATOM 1478 C C . THR A 1 193 ? 14.203 22.875 1.288 1 98.31 193 THR A C 1
ATOM 1480 O O . THR A 1 193 ? 13 22.641 1.225 1 98.31 193 THR A O 1
ATOM 1483 N N . ASP A 1 194 ? 15.102 22.141 0.631 1 98.62 194 ASP A N 1
ATOM 1484 C CA . ASP A 1 194 ? 14.805 20.891 -0.039 1 98.62 194 ASP A CA 1
ATOM 1485 C C . ASP A 1 194 ? 15.32 19.703 0.771 1 98.62 194 ASP A C 1
ATOM 1487 O O . ASP A 1 194 ? 15.328 18.562 0.284 1 98.62 194 ASP A O 1
ATOM 1491 N N . THR A 1 195 ? 15.711 19.969 2.01 1 98 195 THR A N 1
ATOM 1492 C CA . THR A 1 195 ? 16.359 18.969 2.859 1 98 195 THR A CA 1
ATOM 1493 C C . THR A 1 195 ? 15.32 18.031 3.463 1 98 195 THR A C 1
ATOM 1495 O O . THR A 1 195 ? 14.227 18.453 3.83 1 98 195 THR A O 1
ATOM 1498 N N . ILE A 1 196 ? 15.727 16.766 3.596 1 98.44 196 ILE A N 1
ATOM 1499 C CA . ILE A 1 196 ? 14.945 15.75 4.289 1 98.44 196 ILE A CA 1
ATOM 1500 C C . ILE A 1 196 ? 15.781 15.141 5.414 1 98.44 196 ILE A C 1
ATOM 1502 O O . ILE A 1 196 ? 16.844 14.57 5.164 1 98.44 196 ILE A O 1
ATOM 1506 N N . GLN A 1 197 ? 15.312 15.273 6.57 1 98.31 197 GLN A N 1
ATOM 1507 C CA . GLN A 1 197 ? 15.938 14.625 7.723 1 98.31 197 GLN A CA 1
ATOM 1508 C C . GLN A 1 197 ? 15.055 13.508 8.273 1 98.31 197 GLN A C 1
ATOM 1510 O O . GLN A 1 197 ? 13.859 13.711 8.5 1 98.31 197 GLN A O 1
ATOM 1515 N N . CYS A 1 198 ? 15.641 12.398 8.445 1 98.56 198 CYS A N 1
ATOM 1516 C CA . CYS A 1 198 ? 14.891 11.195 8.805 1 98.56 198 CYS A CA 1
ATOM 1517 C C . CYS A 1 198 ? 15.391 10.617 10.125 1 98.56 198 CYS A C 1
ATOM 1519 O O . CYS A 1 198 ? 16.594 10.367 10.289 1 98.56 198 CYS A O 1
ATOM 1521 N N . PHE A 1 199 ? 14.492 10.461 11.031 1 98.5 199 PHE A N 1
ATOM 1522 C CA . PHE A 1 199 ? 14.766 9.852 12.328 1 98.5 199 PHE A CA 1
ATOM 1523 C C . PHE A 1 199 ? 14.469 8.359 12.297 1 98.5 199 PHE A C 1
ATOM 1525 O O . PHE A 1 199 ? 13.312 7.953 12.156 1 98.5 199 PHE A O 1
ATOM 1532 N N . ASN A 1 200 ? 15.477 7.539 12.438 1 97.69 200 ASN A N 1
ATOM 1533 C CA . ASN A 1 200 ? 15.273 6.094 12.516 1 97.69 200 ASN A CA 1
ATOM 1534 C C . ASN A 1 200 ? 14.578 5.695 13.82 1 97.69 200 ASN A C 1
ATOM 1536 O O . ASN A 1 200 ? 15.133 5.871 14.906 1 97.69 200 ASN A O 1
ATOM 1540 N N . LEU A 1 201 ? 13.5 5.09 13.742 1 96.25 201 LEU A N 1
ATOM 1541 C CA . LEU A 1 201 ? 12.648 4.832 14.898 1 96.25 201 LEU A CA 1
ATOM 1542 C C . LEU A 1 201 ? 13.219 3.715 15.766 1 96.25 201 LEU A C 1
ATOM 1544 O O . LEU A 1 201 ? 12.906 3.615 16.953 1 96.25 201 LEU A O 1
ATOM 1548 N N . LYS A 1 202 ? 14.008 2.898 15.188 1 93.38 202 LYS A N 1
ATOM 1549 C CA . LYS A 1 202 ? 14.633 1.805 15.922 1 93.38 202 LYS A CA 1
ATOM 1550 C C . LYS A 1 202 ? 15.977 2.23 16.5 1 93.38 202 LYS A C 1
ATOM 1552 O O . LYS A 1 202 ? 16.219 2.094 17.703 1 93.38 202 LYS A O 1
ATOM 1557 N N . ALA A 1 203 ? 16.766 2.861 15.664 1 95.12 203 ALA A N 1
ATOM 1558 C CA . ALA A 1 203 ? 18.109 3.242 16.062 1 95.12 203 ALA A CA 1
ATOM 1559 C C . ALA A 1 203 ? 18.109 4.566 16.828 1 95.12 203 ALA A C 1
ATOM 1561 O O . ALA A 1 203 ? 19.078 4.91 17.5 1 95.12 203 ALA A O 1
ATOM 1562 N N . GLU A 1 204 ? 17.062 5.344 16.641 1 94.94 204 GLU A N 1
ATOM 1563 C CA . GLU A 1 204 ? 16.906 6.648 17.266 1 94.94 204 GLU A CA 1
ATOM 1564 C C . GLU A 1 204 ? 18.047 7.59 16.906 1 94.94 204 GLU A C 1
ATOM 1566 O O . GLU A 1 204 ? 18.641 8.227 17.766 1 94.94 204 GLU A O 1
ATOM 1571 N N . LYS A 1 205 ? 18.328 7.582 15.711 1 96.75 205 LYS A N 1
ATOM 1572 C CA . LYS A 1 205 ? 19.344 8.461 15.141 1 96.75 205 LYS A CA 1
ATOM 1573 C C . LYS A 1 205 ? 18.828 9.156 13.883 1 96.75 205 LYS A C 1
ATOM 1575 O O . LYS A 1 205 ? 17.984 8.617 13.172 1 96.75 205 LYS A O 1
ATOM 1580 N N . TRP A 1 206 ? 19.391 10.32 13.664 1 98.25 206 TRP A N 1
ATOM 1581 C CA . TRP A 1 206 ? 19 11.086 12.492 1 98.25 206 TRP A CA 1
ATOM 1582 C C . TRP A 1 206 ? 19.922 10.789 11.312 1 98.25 206 TRP A C 1
ATOM 1584 O O . TRP A 1 206 ? 21.141 10.633 11.484 1 98.25 206 TRP A O 1
ATOM 1594 N N . GLU A 1 207 ? 19.312 10.719 10.164 1 97.19 207 GLU A N 1
ATOM 1595 C CA . GLU A 1 207 ? 20.016 10.625 8.891 1 97.19 207 GLU A CA 1
ATOM 1596 C C . GLU A 1 207 ? 19.438 11.586 7.855 1 97.19 207 GLU A C 1
ATOM 1598 O O . GLU A 1 207 ? 18.25 11.898 7.902 1 97.19 207 GLU A O 1
ATOM 1603 N N . THR A 1 208 ? 20.312 12.031 6.957 1 97.75 208 THR A N 1
ATOM 1604 C CA . THR A 1 208 ? 19.844 12.898 5.875 1 97.75 208 THR A CA 1
ATOM 1605 C C . THR A 1 208 ? 19.688 12.109 4.578 1 97.75 208 THR A C 1
ATOM 1607 O O . THR A 1 208 ? 20.625 11.422 4.152 1 97.75 208 THR A O 1
ATOM 1610 N N . PHE A 1 209 ? 18.5 12.195 4.016 1 97.94 209 PHE A N 1
ATOM 1611 C CA . PHE A 1 209 ? 18.219 11.523 2.746 1 97.94 209 PHE A CA 1
ATOM 1612 C C . PHE A 1 209 ? 18.5 12.461 1.573 1 97.94 209 PHE A C 1
ATOM 1614 O O . PHE A 1 209 ? 18.75 13.648 1.768 1 97.94 209 PHE A O 1
ATOM 1621 N N . PRO A 1 210 ? 18.547 11.859 0.299 1 98.19 210 PRO A N 1
ATOM 1622 C CA . PRO A 1 210 ? 18.719 12.727 -0.87 1 98.19 210 PRO A CA 1
ATOM 1623 C C . PRO A 1 210 ? 17.719 13.883 -0.905 1 98.19 210 PRO A C 1
ATOM 1625 O O . PRO A 1 210 ? 16.547 13.695 -0.582 1 98.19 210 PRO A O 1
ATOM 1628 N N . ALA A 1 211 ? 18.172 15.031 -1.301 1 98.5 211 ALA A N 1
ATOM 1629 C CA . ALA A 1 211 ? 17.359 16.25 -1.298 1 98.5 211 ALA A CA 1
ATOM 1630 C C . ALA A 1 211 ? 16.281 16.188 -2.381 1 98.5 211 ALA A C 1
ATOM 1632 O O . ALA A 1 211 ? 16.453 15.508 -3.4 1 98.5 211 ALA A O 1
ATOM 1633 N N . MET A 1 212 ? 15.203 16.875 -2.117 1 98.44 212 MET A N 1
ATOM 1634 C CA . MET A 1 212 ? 14.188 17.062 -3.15 1 98.44 212 MET A CA 1
ATOM 1635 C C . MET A 1 212 ? 14.742 17.875 -4.316 1 98.44 212 MET A C 1
ATOM 1637 O O . MET A 1 212 ? 15.781 18.516 -4.188 1 98.44 212 MET A O 1
ATOM 1641 N N . SER A 1 213 ? 13.992 17.828 -5.426 1 97.81 213 SER A N 1
ATOM 1642 C CA . SER A 1 213 ? 14.367 18.641 -6.586 1 97.81 213 SER A CA 1
ATOM 1643 C C . SER A 1 213 ? 14.031 20.109 -6.363 1 97.81 213 SER A C 1
ATOM 1645 O O . SER A 1 213 ? 14.625 20.984 -6.992 1 97.81 213 SER A O 1
ATOM 1647 N N . THR A 1 214 ? 13.07 20.391 -5.535 1 98 214 THR A N 1
ATOM 1648 C CA . THR A 1 214 ? 12.578 21.734 -5.312 1 98 214 THR A CA 1
ATOM 1649 C C . THR A 1 214 ? 12.531 22.062 -3.82 1 98 214 THR A C 1
ATOM 1651 O O . THR A 1 214 ? 12.109 21.234 -3.014 1 98 214 THR A O 1
ATOM 1654 N N . LYS A 1 215 ? 12.977 23.25 -3.496 1 98.56 215 LYS A N 1
ATOM 1655 C CA . LYS A 1 215 ? 12.797 23.734 -2.131 1 98.56 215 LYS A CA 1
ATOM 1656 C C . LYS A 1 215 ? 11.32 24.016 -1.842 1 98.56 215 LYS A C 1
ATOM 1658 O O . LYS A 1 215 ? 10.609 24.562 -2.688 1 98.56 215 LYS A O 1
ATOM 1663 N N . ARG A 1 216 ? 10.898 23.562 -0.664 1 98.44 216 ARG A N 1
ATOM 1664 C CA . ARG A 1 216 ? 9.484 23.703 -0.344 1 98.44 216 ARG A CA 1
ATOM 1665 C C . ARG A 1 216 ? 9.289 24.031 1.133 1 98.44 216 ARG A C 1
ATOM 1667 O O . ARG A 1 216 ? 9.961 23.469 1.994 1 98.44 216 ARG A O 1
ATOM 1674 N N . ARG A 1 217 ? 8.43 24.922 1.433 1 98.31 217 ARG A N 1
ATOM 1675 C CA . ARG A 1 217 ? 7.844 25.078 2.758 1 98.31 217 ARG A CA 1
ATOM 1676 C C . ARG A 1 217 ? 6.32 25.016 2.691 1 98.31 217 ARG A C 1
ATOM 1678 O O . ARG A 1 217 ? 5.727 25.25 1.637 1 98.31 217 ARG A O 1
ATOM 1685 N N . ARG A 1 218 ? 5.664 24.594 3.83 1 98 218 ARG A N 1
ATOM 1686 C CA . ARG A 1 218 ? 4.211 24.469 3.912 1 98 218 ARG A CA 1
ATOM 1687 C C . ARG A 1 218 ? 3.684 23.5 2.869 1 98 218 ARG A C 1
ATOM 1689 O O . ARG A 1 218 ? 2.637 23.734 2.26 1 98 218 ARG A O 1
ATOM 1696 N N . CYS A 1 219 ? 4.422 22.438 2.592 1 98.56 219 CYS A N 1
ATOM 1697 C CA . CYS A 1 219 ? 4.004 21.391 1.657 1 98.56 219 CYS A CA 1
ATOM 1698 C C . CYS A 1 219 ? 3.221 20.297 2.371 1 98.56 219 CYS A C 1
ATOM 1700 O O . CYS A 1 219 ? 3.223 20.234 3.602 1 98.56 219 CYS A O 1
ATOM 1702 N N . ALA A 1 220 ? 2.498 19.531 1.639 1 98.56 220 ALA A N 1
ATOM 1703 C CA . ALA A 1 220 ? 1.813 18.344 2.131 1 98.56 220 ALA A CA 1
ATOM 1704 C C . ALA A 1 220 ? 2.709 17.109 2.018 1 98.56 220 ALA A C 1
ATOM 1706 O O . ALA A 1 220 ? 3.32 16.875 0.974 1 98.56 220 ALA A O 1
ATOM 1707 N N . VAL A 1 221 ? 2.816 16.344 3.076 1 98.75 221 VAL A N 1
ATOM 1708 C CA . VAL A 1 221 ? 3.678 15.172 3.09 1 98.75 221 VAL A CA 1
ATOM 1709 C C . VAL A 1 221 ? 2.898 13.969 3.605 1 98.75 221 VAL A C 1
ATOM 1711 O O . VAL A 1 221 ? 2.24 14.039 4.645 1 98.75 221 VAL A O 1
ATOM 1714 N N . VAL A 1 222 ? 2.918 12.891 2.869 1 98.38 222 VAL A N 1
ATOM 1715 C CA . VAL A 1 222 ? 2.352 11.617 3.291 1 98.38 222 VAL A CA 1
ATOM 1716 C C . VAL A 1 222 ? 3.303 10.477 2.922 1 98.38 222 VAL A C 1
ATOM 1718 O O . VAL A 1 222 ? 4.297 10.695 2.227 1 98.38 222 VAL A O 1
ATOM 1721 N N . ALA A 1 223 ? 3.008 9.367 3.502 1 97.19 223 ALA A N 1
ATOM 1722 C CA . ALA A 1 223 ? 3.809 8.203 3.133 1 97.19 223 ALA A CA 1
ATOM 1723 C C . ALA A 1 223 ? 2.939 6.953 3.027 1 97.19 223 ALA A C 1
ATOM 1725 O O . ALA A 1 223 ? 1.93 6.828 3.723 1 97.19 223 ALA A O 1
ATOM 1726 N N . VAL A 1 224 ? 3.289 6.102 2.146 1 93.44 224 VAL A N 1
ATOM 1727 C CA . VAL A 1 224 ? 2.707 4.777 1.969 1 93.44 224 VAL A CA 1
ATOM 1728 C C . VAL A 1 224 ? 3.816 3.74 1.816 1 93.44 224 VAL A C 1
ATOM 1730 O O . VAL A 1 224 ? 4.559 3.758 0.833 1 93.44 224 VAL A O 1
ATOM 1733 N N . GLY A 1 225 ? 3.898 2.857 2.846 1 89.44 225 GLY A N 1
ATOM 1734 C CA . GLY A 1 225 ? 4.988 1.897 2.826 1 89.44 225 GLY A CA 1
ATOM 1735 C C . GLY A 1 225 ? 6.359 2.551 2.795 1 89.44 225 GLY A C 1
ATOM 1736 O O . GLY A 1 225 ? 6.719 3.291 3.713 1 89.44 225 GLY A O 1
ATOM 1737 N N . GLU A 1 226 ? 7.035 2.318 1.637 1 93.31 226 GLU A N 1
ATOM 1738 C CA . GLU A 1 226 ? 8.391 2.84 1.499 1 93.31 226 GLU A CA 1
ATOM 1739 C C . GLU A 1 226 ? 8.438 4.012 0.521 1 93.31 226 GLU A C 1
ATOM 1741 O O . GLU A 1 226 ? 9.484 4.305 -0.06 1 93.31 226 GLU A O 1
ATOM 1746 N N . LYS A 1 227 ? 7.27 4.574 0.363 1 96.38 227 LYS A N 1
ATOM 1747 C CA . LYS A 1 227 ? 7.188 5.73 -0.527 1 96.38 227 LYS A CA 1
ATOM 1748 C C . LYS A 1 227 ? 6.82 6.992 0.245 1 96.38 227 LYS A C 1
ATOM 1750 O O . LYS A 1 227 ? 5.82 7.02 0.968 1 96.38 227 LYS A O 1
ATOM 1755 N N . LEU A 1 228 ? 7.633 8 0.128 1 98.12 228 LEU A N 1
ATOM 1756 C CA . LEU A 1 228 ? 7.375 9.328 0.676 1 98.12 228 LEU A CA 1
ATOM 1757 C C . LEU A 1 228 ? 6.891 10.281 -0.413 1 98.12 228 LEU A C 1
ATOM 1759 O O . LEU A 1 228 ? 7.535 10.414 -1.455 1 98.12 228 LEU A O 1
ATOM 1763 N N . VAL A 1 229 ? 5.734 10.914 -0.184 1 98.62 229 VAL A N 1
ATOM 1764 C CA . VAL A 1 229 ? 5.137 11.773 -1.199 1 98.62 229 VAL A CA 1
ATOM 1765 C C . VAL A 1 229 ? 5.066 13.211 -0.68 1 98.62 229 VAL A C 1
ATOM 1767 O O . VAL A 1 229 ? 4.57 13.453 0.423 1 98.62 229 VAL A O 1
ATOM 1770 N N . VAL A 1 230 ? 5.551 14.125 -1.422 1 98.81 230 VAL A N 1
ATOM 1771 C CA . VAL A 1 230 ? 5.562 15.547 -1.093 1 98.81 230 VAL A CA 1
ATOM 1772 C C . VAL A 1 230 ? 4.809 16.328 -2.164 1 98.81 230 VAL A C 1
ATOM 1774 O O . VAL A 1 230 ? 5.145 16.25 -3.35 1 98.81 230 VAL A O 1
ATOM 1777 N N . ALA A 1 231 ? 3.826 17.109 -1.761 1 98.75 231 ALA A N 1
ATOM 1778 C CA . ALA A 1 231 ? 2.982 17.812 -2.729 1 98.75 231 ALA A CA 1
ATOM 1779 C C . ALA A 1 231 ? 2.879 19.297 -2.4 1 98.75 231 ALA A C 1
ATOM 1781 O O . ALA A 1 231 ? 2.664 19.672 -1.244 1 98.75 231 ALA A O 1
ATOM 1782 N N . GLY A 1 232 ? 3.014 20.141 -3.424 1 98.44 232 GLY A N 1
ATOM 1783 C CA . GLY A 1 232 ? 2.771 21.562 -3.318 1 98.44 232 GLY A CA 1
ATOM 1784 C C . GLY A 1 232 ? 3.768 22.266 -2.418 1 98.44 232 GLY A C 1
ATOM 1785 O O . GLY A 1 232 ? 4.949 21.922 -2.395 1 98.44 232 GLY A O 1
ATOM 1786 N N . GLY A 1 233 ? 3.314 23.344 -1.822 1 98.12 233 GLY A N 1
ATOM 1787 C CA . GLY A 1 233 ? 4.156 24.188 -0.977 1 98.12 233 GLY A CA 1
ATOM 1788 C C . GLY A 1 233 ? 4.566 25.484 -1.641 1 98.12 233 GLY A C 1
ATOM 1789 O O . GLY A 1 233 ? 4.047 25.844 -2.701 1 98.12 233 GLY A O 1
ATOM 1790 N N . LEU A 1 234 ? 5.34 26.188 -0.892 1 97.38 234 LEU A N 1
ATOM 1791 C CA . LEU A 1 234 ? 5.938 27.422 -1.374 1 97.38 234 LEU A CA 1
ATOM 1792 C C . LEU A 1 234 ? 7.441 27.266 -1.589 1 97.38 234 LEU A C 1
ATOM 1794 O O . LEU A 1 234 ? 8.117 26.625 -0.78 1 97.38 234 LEU A O 1
ATOM 1798 N N . THR A 1 235 ? 7.852 27.781 -2.715 1 97.25 235 THR A N 1
ATOM 1799 C CA . THR A 1 235 ? 9.281 27.719 -2.988 1 97.25 235 THR A CA 1
ATOM 1800 C C . THR A 1 235 ? 9.914 29.094 -2.914 1 97.25 235 THR A C 1
ATOM 1802 O O . THR A 1 235 ? 9.312 30.031 -2.387 1 97.25 235 THR A O 1
ATOM 1805 N N . LEU A 1 236 ? 11.203 29.125 -3.291 1 94.75 236 LEU A N 1
ATOM 1806 C CA . LEU A 1 236 ? 11.922 30.406 -3.26 1 94.75 236 LEU A CA 1
ATOM 1807 C C . LEU A 1 236 ? 11.125 31.484 -3.979 1 94.75 236 LEU A C 1
ATOM 1809 O O . LEU A 1 236 ? 10.562 31.25 -5.047 1 94.75 236 LEU A O 1
ATOM 1813 N N . GLY A 1 237 ? 11.047 32.656 -3.463 1 91.12 237 GLY A N 1
ATOM 1814 C CA . GLY A 1 237 ? 10.297 33.75 -4.039 1 91.12 237 GLY A CA 1
ATOM 1815 C C . GLY A 1 237 ? 8.812 33.688 -3.709 1 91.12 237 GLY A C 1
ATOM 1816 O O . GLY A 1 237 ? 8.031 34.5 -4.207 1 91.12 237 GLY A O 1
ATOM 1817 N N . ASP A 1 238 ? 8.398 32.719 -2.934 1 90.69 238 ASP A N 1
ATOM 1818 C CA . ASP A 1 238 ? 7.031 32.562 -2.447 1 90.69 238 ASP A CA 1
ATOM 1819 C C . ASP A 1 238 ? 6.082 32.219 -3.588 1 90.69 238 ASP A C 1
ATOM 1821 O O . ASP A 1 238 ? 4.941 32.688 -3.629 1 90.69 238 ASP A O 1
ATOM 1825 N N . TYR A 1 239 ? 6.641 31.469 -4.508 1 93.69 239 TYR A N 1
ATOM 1826 C CA . TYR A 1 239 ? 5.801 30.922 -5.562 1 93.69 239 TYR A CA 1
ATOM 1827 C C . TYR A 1 239 ? 5.121 29.641 -5.102 1 93.69 239 TYR A C 1
ATOM 1829 O O . TYR A 1 239 ? 5.75 28.797 -4.457 1 93.69 239 TYR A O 1
ATOM 1837 N N . SER A 1 240 ? 3.85 29.578 -5.367 1 95.94 240 SER A N 1
ATOM 1838 C CA . SER A 1 240 ? 3.096 28.375 -5.031 1 95.94 240 SER A CA 1
ATOM 1839 C C . SER A 1 240 ? 3.357 27.25 -6.035 1 95.94 240 SER A C 1
ATOM 1841 O O . SER A 1 240 ? 3.445 27.5 -7.238 1 95.94 240 SER A O 1
ATOM 1843 N N . LEU A 1 241 ? 3.457 26.047 -5.566 1 97.56 241 LEU A N 1
ATOM 1844 C CA . LEU A 1 241 ? 3.783 24.891 -6.402 1 97.56 241 LEU A CA 1
ATOM 1845 C C . LEU A 1 241 ? 2.566 24 -6.582 1 97.56 241 LEU A C 1
ATOM 1847 O O . LEU A 1 241 ? 1.69 23.953 -5.715 1 97.56 241 LEU A O 1
ATOM 1851 N N . ASP A 1 242 ? 2.533 23.297 -7.727 1 97.81 242 ASP A N 1
ATOM 1852 C CA . ASP A 1 242 ? 1.566 22.234 -7.945 1 97.81 242 ASP A CA 1
ATOM 1853 C C . ASP A 1 242 ? 2.27 20.906 -8.203 1 97.81 242 ASP A C 1
ATOM 1855 O O . ASP A 1 242 ? 1.62 19.891 -8.508 1 97.81 242 ASP A O 1
ATOM 1859 N N . THR A 1 243 ? 3.576 20.875 -8.07 1 98.38 243 THR A N 1
ATOM 1860 C CA . THR A 1 243 ? 4.344 19.672 -8.383 1 98.38 243 THR A CA 1
ATOM 1861 C C . THR A 1 243 ? 4.281 18.672 -7.223 1 98.38 243 THR A C 1
ATOM 1863 O O . THR A 1 243 ? 4.098 19.062 -6.07 1 98.38 243 THR A O 1
ATOM 1866 N N . ILE A 1 244 ? 4.434 17.422 -7.52 1 98.5 244 ILE A N 1
ATOM 1867 C CA . ILE A 1 244 ? 4.492 16.328 -6.562 1 98.5 244 ILE A CA 1
ATOM 1868 C C . ILE A 1 244 ? 5.75 15.5 -6.805 1 98.5 244 ILE A C 1
ATOM 1870 O O . ILE A 1 244 ? 6.035 15.109 -7.941 1 98.5 244 ILE A O 1
ATOM 1874 N N . GLU A 1 245 ? 6.504 15.273 -5.766 1 98.25 245 GLU A N 1
ATOM 1875 C CA . GLU A 1 245 ? 7.672 14.398 -5.793 1 98.25 245 GLU A CA 1
ATOM 1876 C C . GLU A 1 245 ? 7.48 13.195 -4.863 1 98.25 245 GLU A C 1
ATOM 1878 O O . GLU A 1 245 ? 6.93 13.336 -3.77 1 98.25 245 GLU A O 1
ATOM 1883 N N . MET A 1 246 ? 7.93 12.109 -5.316 1 98.12 246 MET A N 1
ATOM 1884 C CA . MET A 1 246 ? 7.867 10.891 -4.52 1 98.12 246 MET A CA 1
ATOM 1885 C C . MET A 1 246 ? 9.258 10.289 -4.328 1 98.12 246 MET A C 1
ATOM 1887 O O . MET A 1 246 ? 10.016 10.164 -5.289 1 98.12 246 MET A O 1
ATOM 1891 N N . PHE A 1 247 ? 9.594 10 -3.109 1 97.94 247 PHE A N 1
ATOM 1892 C CA . PHE A 1 247 ? 10.867 9.375 -2.781 1 97.94 247 PHE A CA 1
ATOM 1893 C C . PHE A 1 247 ? 10.688 7.879 -2.533 1 97.94 247 PHE A C 1
ATOM 1895 O O . PHE A 1 247 ? 9.867 7.473 -1.71 1 97.94 247 PHE A O 1
ATOM 1902 N N . ASP A 1 248 ? 11.453 7.09 -3.244 1 94.75 248 ASP A N 1
ATOM 1903 C CA . ASP A 1 248 ? 11.492 5.645 -3.035 1 94.75 248 ASP A CA 1
ATOM 1904 C C . ASP A 1 248 ? 12.602 5.262 -2.061 1 94.75 248 ASP A C 1
ATOM 1906 O O . ASP A 1 248 ? 13.789 5.34 -2.396 1 94.75 248 ASP A O 1
ATOM 1910 N N . LEU A 1 249 ? 12.234 4.77 -0.932 1 93.81 249 LEU A N 1
ATOM 1911 C CA . LEU A 1 249 ? 13.188 4.461 0.132 1 93.81 249 LEU A CA 1
ATOM 1912 C C . LEU A 1 249 ? 14.117 3.33 -0.286 1 93.81 249 LEU A C 1
ATOM 1914 O O . LEU A 1 249 ? 15.289 3.305 0.108 1 93.81 249 LEU A O 1
ATOM 1918 N N . ARG A 1 250 ? 13.648 2.436 -1.03 1 85.5 250 ARG A N 1
ATOM 1919 C CA . ARG A 1 250 ? 14.43 1.267 -1.424 1 85.5 250 ARG A CA 1
ATOM 1920 C C . ARG A 1 250 ? 15.555 1.657 -2.369 1 85.5 250 ARG A C 1
ATOM 1922 O O . ARG A 1 250 ? 16.719 1.298 -2.143 1 85.5 250 ARG A O 1
ATOM 1929 N N . ASN A 1 251 ? 15.195 2.43 -3.359 1 85.88 251 ASN A N 1
ATOM 1930 C CA . ASN A 1 251 ? 16.188 2.797 -4.367 1 85.88 251 ASN A CA 1
ATOM 1931 C C . ASN A 1 251 ? 16.859 4.129 -4.039 1 85.88 251 ASN A C 1
ATOM 1933 O O . ASN A 1 251 ? 17.812 4.531 -4.707 1 85.88 251 ASN A O 1
ATOM 1937 N N . ARG A 1 252 ? 16.297 4.852 -3.061 1 92.88 252 ARG A N 1
ATOM 1938 C CA . ARG A 1 252 ? 16.797 6.145 -2.607 1 92.88 252 ARG A CA 1
ATOM 1939 C C . ARG A 1 252 ? 16.797 7.16 -3.742 1 92.88 252 ARG A C 1
ATOM 1941 O O . ARG A 1 252 ? 17.797 7.848 -3.973 1 92.88 252 ARG A O 1
ATOM 1948 N N . LYS A 1 253 ? 15.703 7.148 -4.438 1 93.81 253 LYS A N 1
ATOM 1949 C CA . LYS A 1 253 ? 15.562 8.055 -5.578 1 93.81 253 LYS A CA 1
ATOM 1950 C C . LYS A 1 253 ? 14.219 8.773 -5.543 1 93.81 253 LYS A C 1
ATOM 1952 O O . LYS A 1 253 ? 13.242 8.25 -5.004 1 93.81 253 LYS A O 1
ATOM 1957 N N . TRP A 1 254 ? 14.297 9.992 -6.16 1 97.12 254 TRP A N 1
ATOM 1958 C CA . TRP A 1 254 ? 13.07 10.773 -6.305 1 97.12 254 TRP A CA 1
ATOM 1959 C C . TRP A 1 254 ? 12.445 10.562 -7.68 1 97.12 254 TRP A C 1
ATOM 1961 O O . TRP A 1 254 ? 13.164 10.43 -8.68 1 97.12 254 TRP A O 1
ATOM 1971 N N . PHE A 1 255 ? 11.117 10.57 -7.695 1 95.69 255 PHE A N 1
ATOM 1972 C CA . PHE A 1 255 ? 10.32 10.516 -8.914 1 95.69 255 PHE A CA 1
ATOM 1973 C C . PHE A 1 255 ? 9.305 11.641 -8.953 1 95.69 255 PHE A C 1
ATOM 1975 O O . PHE A 1 255 ? 8.758 12.031 -7.918 1 95.69 255 PHE A O 1
ATOM 1982 N N . ASP A 1 256 ? 9.055 12.125 -10.203 1 96.31 256 ASP A N 1
ATOM 1983 C CA . ASP A 1 256 ? 7.977 13.094 -10.367 1 96.31 256 ASP A CA 1
ATOM 1984 C C . ASP A 1 256 ? 6.637 12.398 -10.594 1 96.31 256 ASP A C 1
ATOM 1986 O O . ASP A 1 256 ? 6.562 11.414 -11.336 1 96.31 256 ASP A O 1
ATOM 1990 N N . LEU A 1 257 ? 5.645 12.875 -9.898 1 96.69 257 LEU A N 1
ATOM 1991 C CA . LEU A 1 257 ? 4.277 12.438 -10.148 1 96.69 257 LEU A CA 1
ATOM 1992 C C . LEU A 1 257 ? 3.482 13.516 -10.875 1 96.69 257 LEU A C 1
ATOM 1994 O O . LEU A 1 257 ? 3.945 14.656 -10.992 1 96.69 257 LEU A O 1
ATOM 1998 N N . PRO A 1 258 ? 2.289 13.148 -11.43 1 95.69 258 PRO A N 1
ATOM 1999 C CA . PRO A 1 258 ? 1.453 14.172 -12.055 1 95.69 258 PRO A CA 1
ATOM 2000 C C . PRO A 1 258 ? 1.141 15.336 -11.117 1 95.69 258 PRO A C 1
ATOM 2002 O O . PRO A 1 258 ? 0.923 15.125 -9.922 1 95.69 258 PRO A O 1
ATOM 2005 N N . ASN A 1 259 ? 1.045 16.516 -11.703 1 97.94 259 ASN A N 1
ATOM 2006 C CA . ASN A 1 259 ? 0.833 17.734 -10.922 1 97.94 259 ASN A CA 1
ATOM 2007 C C . ASN A 1 259 ? -0.539 17.734 -10.258 1 97.94 259 ASN A C 1
ATOM 2009 O O . ASN A 1 259 ? -1.456 17.047 -10.703 1 97.94 259 ASN A O 1
ATOM 2013 N N . MET A 1 260 ? -0.584 18.531 -9.234 1 97.5 260 MET A N 1
ATOM 2014 C CA . MET A 1 260 ? -1.874 18.844 -8.625 1 97.5 260 MET A CA 1
ATOM 2015 C C . MET A 1 260 ? -2.758 19.625 -9.594 1 97.5 260 MET A C 1
ATOM 2017 O O . MET A 1 260 ? -2.256 20.25 -10.523 1 97.5 260 MET A O 1
ATOM 2021 N N . PRO A 1 261 ? -4.098 19.562 -9.336 1 94.56 261 PRO A N 1
ATOM 2022 C CA . PRO A 1 261 ? -5.004 20.312 -10.203 1 94.56 261 PRO A CA 1
ATOM 2023 C C . PRO A 1 261 ? -4.746 21.828 -10.164 1 94.56 261 PRO A C 1
ATOM 2025 O O . PRO A 1 261 ? -5.047 22.531 -11.133 1 94.56 261 PRO A O 1
ATOM 2028 N N . CYS A 1 262 ? -4.234 22.281 -9.102 1 94 262 CYS A N 1
ATOM 2029 C CA . CYS A 1 262 ? -3.844 23.672 -8.953 1 94 262 CYS A CA 1
ATOM 2030 C C . CYS A 1 262 ? -2.721 23.828 -7.93 1 94 262 CYS A C 1
ATOM 2032 O O . CYS A 1 262 ? -2.445 22.891 -7.168 1 94 262 CYS A O 1
ATOM 2034 N N . THR A 1 263 ? -2.123 24.984 -7.988 1 96 263 THR A N 1
ATOM 2035 C CA . THR A 1 263 ? -1.11 25.281 -6.98 1 96 263 THR A CA 1
ATOM 2036 C C . THR A 1 263 ? -1.744 25.422 -5.598 1 96 263 THR A C 1
ATOM 2038 O O . THR A 1 263 ? -2.85 25.938 -5.465 1 96 263 THR A O 1
ATOM 2041 N N . ARG A 1 264 ? -1.012 24.938 -4.594 1 96.31 264 ARG A N 1
ATOM 2042 C CA . ARG A 1 264 ? -1.56 25.031 -3.244 1 96.31 264 ARG A CA 1
ATOM 2043 C C . ARG A 1 264 ? -0.47 24.828 -2.195 1 96.31 264 ARG A C 1
ATOM 2045 O O . ARG A 1 264 ? 0.462 24.047 -2.398 1 96.31 264 ARG A O 1
ATOM 2052 N N . PHE A 1 265 ? -0.618 25.547 -1.11 1 97.75 265 PHE A N 1
ATOM 2053 C CA . PHE A 1 265 ? 0.228 25.359 0.063 1 97.75 265 PHE A CA 1
ATOM 2054 C C . PHE A 1 265 ? -0.597 25.422 1.342 1 97.75 265 PHE A C 1
ATOM 2056 O O . PHE A 1 265 ? -1.71 25.953 1.341 1 97.75 265 PHE A O 1
ATOM 2063 N N . GLY A 1 266 ? -0.042 24.797 2.387 1 97.44 266 GLY A N 1
ATOM 2064 C CA . GLY A 1 266 ? -0.709 24.844 3.678 1 97.44 266 GLY A CA 1
ATOM 2065 C C . GLY A 1 266 ? -1.912 23.922 3.766 1 97.44 266 GLY A C 1
ATOM 2066 O O . GLY A 1 266 ? -2.855 24.203 4.508 1 97.44 266 GLY A O 1
ATOM 2067 N N . CYS A 1 267 ? -1.905 22.812 3.02 1 97.69 267 CYS A N 1
ATOM 2068 C CA . CYS A 1 267 ? -2.982 21.828 3.059 1 97.69 267 CYS A CA 1
ATOM 2069 C C . CYS A 1 267 ? -2.801 20.859 4.227 1 97.69 267 CYS A C 1
ATOM 2071 O O . CYS A 1 267 ? -1.672 20.547 4.602 1 97.69 267 CYS A O 1
ATOM 2073 N N . GLY A 1 268 ? -3.951 20.438 4.789 1 98.25 268 GLY A N 1
ATOM 2074 C CA . GLY A 1 268 ? -3.906 19.188 5.523 1 98.25 268 GLY A CA 1
ATOM 2075 C C . GLY A 1 268 ? -3.82 17.969 4.621 1 98.25 268 GLY A C 1
ATOM 2076 O O . GLY A 1 268 ? -4.43 17.938 3.551 1 98.25 268 GLY A O 1
ATOM 2077 N N . ALA A 1 269 ? -3.062 16.969 5.07 1 98.56 269 ALA A N 1
ATOM 2078 C CA . ALA A 1 269 ? -2.877 15.805 4.211 1 98.56 269 ALA A CA 1
ATOM 2079 C C . ALA A 1 269 ? -2.926 14.508 5.023 1 98.56 269 ALA A C 1
ATOM 2081 O O . ALA A 1 269 ? -2.443 14.461 6.156 1 98.56 269 ALA A O 1
ATOM 2082 N N . CYS A 1 270 ? -3.479 13.5 4.469 1 98.12 270 CYS A N 1
ATOM 2083 C CA . CYS A 1 270 ? -3.432 12.141 4.992 1 98.12 270 CYS A CA 1
ATOM 2084 C C . CYS A 1 270 ? -3.57 11.117 3.873 1 98.12 270 CYS A C 1
ATOM 2086 O O . CYS A 1 270 ? -3.717 11.484 2.707 1 98.12 270 CYS A O 1
ATOM 2088 N N . VAL A 1 271 ? -3.367 9.906 4.281 1 96.81 271 VAL A N 1
ATOM 2089 C CA . VAL A 1 271 ? -3.43 8.852 3.279 1 96.81 271 VAL A CA 1
ATOM 2090 C C . VAL A 1 271 ? -4.305 7.703 3.789 1 96.81 271 VAL A C 1
ATOM 2092 O O . VAL A 1 271 ? -4.277 7.375 4.977 1 96.81 271 VAL A O 1
ATOM 2095 N N . ILE A 1 272 ? -5.145 7.184 3.008 1 94.19 272 ILE A N 1
ATOM 2096 C CA . ILE A 1 272 ? -5.902 5.957 3.225 1 94.19 272 ILE A CA 1
ATOM 2097 C C . ILE A 1 272 ? -5.605 4.961 2.105 1 94.19 272 ILE A C 1
ATOM 2099 O O . ILE A 1 272 ? -5.926 5.211 0.94 1 94.19 272 ILE A O 1
ATOM 2103 N N . ASN A 1 273 ? -4.996 3.816 2.527 1 86 273 ASN A N 1
ATOM 2104 C CA . ASN A 1 273 ? -4.508 2.842 1.559 1 86 273 ASN A CA 1
ATOM 2105 C C . ASN A 1 273 ? -3.545 3.48 0.561 1 86 273 ASN A C 1
ATOM 2107 O O . ASN A 1 273 ? -2.471 3.949 0.94 1 86 273 ASN A O 1
ATOM 2111 N N . SER A 1 274 ? -3.832 3.717 -0.649 1 89.94 274 SER A N 1
ATOM 2112 C CA . SER A 1 274 ? -2.959 4.297 -1.664 1 89.94 274 SER A CA 1
ATOM 2113 C C . SER A 1 274 ? -3.51 5.625 -2.174 1 89.94 274 SER A C 1
ATOM 2115 O O . SER A 1 274 ? -3.098 6.113 -3.229 1 89.94 274 SER A O 1
ATOM 2117 N N . GLN A 1 275 ? -4.41 6.133 -1.355 1 94.38 275 GLN A N 1
ATOM 2118 C CA . GLN A 1 275 ? -5.023 7.395 -1.751 1 94.38 275 GLN A CA 1
ATOM 2119 C C . GLN A 1 275 ? -4.555 8.539 -0.853 1 94.38 275 GLN A C 1
ATOM 2121 O O . GLN A 1 275 ? -4.711 8.477 0.369 1 94.38 275 GLN A O 1
ATOM 2126 N N . MET A 1 276 ? -4.023 9.516 -1.455 1 97.81 276 MET A N 1
ATOM 2127 C CA . MET A 1 276 ? -3.672 10.734 -0.739 1 97.81 276 MET A CA 1
ATOM 2128 C C . MET A 1 276 ? -4.828 11.734 -0.761 1 97.81 276 MET A C 1
ATOM 2130 O O . MET A 1 276 ? -5.48 11.906 -1.792 1 97.81 276 MET A O 1
ATOM 2134 N N . PHE A 1 277 ? -5.082 12.359 0.369 1 98.56 277 PHE A N 1
ATOM 2135 C CA . PHE A 1 277 ? -6.125 13.375 0.482 1 98.56 277 PHE A CA 1
ATOM 2136 C C . PHE A 1 277 ? -5.535 14.719 0.903 1 98.56 277 PHE A C 1
ATOM 2138 O O . PHE A 1 277 ? -4.734 14.781 1.839 1 98.56 277 PHE A O 1
ATOM 2145 N N . LEU A 1 278 ? -5.895 15.727 0.218 1 98.44 278 LEU A N 1
ATOM 2146 C CA . LEU A 1 278 ? -5.484 17.094 0.529 1 98.44 278 LEU A CA 1
ATOM 2147 C C . LEU A 1 278 ? -6.688 17.953 0.893 1 98.44 278 LEU A C 1
ATOM 2149 O O . LEU A 1 278 ? -7.645 18.047 0.121 1 98.44 278 LEU A O 1
ATOM 2153 N N . CYS A 1 279 ? -6.598 18.594 2.023 1 97.88 279 CYS A N 1
ATOM 2154 C CA . CYS A 1 279 ? -7.688 19.422 2.52 1 97.88 279 CYS A CA 1
ATOM 2155 C C . CYS A 1 279 ? -7.25 20.875 2.639 1 97.88 279 CYS A C 1
ATOM 2157 O O . CYS A 1 279 ? -6.262 21.172 3.312 1 97.88 279 CYS A O 1
ATOM 2159 N N . GLY A 1 280 ? -8.062 21.719 2.061 1 97.38 280 GLY A N 1
ATOM 2160 C CA . GLY A 1 280 ? -7.863 23.141 2.248 1 97.38 280 GLY A CA 1
ATOM 2161 C C . GLY A 1 280 ? -6.609 23.656 1.571 1 97.38 280 GLY A C 1
ATOM 2162 O O . GLY A 1 280 ? -6.301 23.281 0.442 1 97.38 280 GLY A O 1
ATOM 2163 N N . GLY A 1 281 ? -5.984 24.625 2.203 1 97 281 GLY A N 1
ATOM 2164 C CA . GLY A 1 281 ? -4.812 25.281 1.645 1 97 281 GLY A CA 1
ATOM 2165 C C . GLY A 1 281 ? -5.133 26.609 0.983 1 97 281 GLY A C 1
ATOM 2166 O O . GLY A 1 281 ? -6.25 27.125 1.104 1 97 281 GLY A O 1
ATOM 2167 N N . ASN A 1 282 ? -4.105 27.109 0.467 1 96.06 282 ASN A N 1
ATOM 2168 C CA . ASN A 1 282 ? -4.195 28.375 -0.244 1 96.06 282 ASN A CA 1
ATOM 2169 C C . ASN A 1 282 ? -3.502 28.312 -1.603 1 96.06 282 ASN A C 1
ATOM 2171 O O . ASN A 1 282 ? -2.439 27.703 -1.732 1 96.06 282 ASN A O 1
ATOM 2175 N N . GLU A 1 283 ? -4.109 28.922 -2.58 1 88.5 283 GLU A N 1
ATOM 2176 C CA . GLU A 1 283 ? -3.586 28.812 -3.939 1 88.5 283 GLU A CA 1
ATOM 2177 C C . GLU A 1 283 ? -2.523 29.875 -4.203 1 88.5 283 GLU A C 1
ATOM 2179 O O . GLU A 1 283 ? -1.538 29.625 -4.898 1 88.5 283 GLU A O 1
ATOM 2184 N N . LYS A 1 284 ? -2.789 31.094 -3.783 1 80.44 284 LYS A N 1
ATOM 2185 C CA . LYS A 1 284 ? -1.865 32.188 -4.012 1 80.44 284 LYS A CA 1
ATOM 2186 C C . LYS A 1 284 ? -1.597 32.969 -2.719 1 80.44 284 LYS A C 1
ATOM 2188 O O . LYS A 1 284 ? -2.525 33.469 -2.09 1 80.44 284 LYS A O 1
ATOM 2193 N N . LEU A 1 285 ? -0.377 33.062 -2.35 1 72 285 LEU A N 1
ATOM 2194 C CA . LEU A 1 285 ? 0.023 33.594 -1.063 1 72 285 LEU A CA 1
ATOM 2195 C C . LEU A 1 285 ? -0.577 35 -0.865 1 72 285 LEU A C 1
ATOM 2197 O O . LEU A 1 285 ? -1.109 35.312 0.206 1 72 285 LEU A O 1
ATOM 2201 N N . ARG A 1 286 ? -0.483 35.844 -1.811 1 71.25 286 ARG A N 1
ATOM 2202 C CA . ARG A 1 286 ? -0.9 37.219 -1.604 1 71.25 286 ARG A CA 1
ATOM 2203 C C . ARG A 1 286 ? -2.404 37.375 -1.801 1 71.25 286 ARG A C 1
ATOM 2205 O O . ARG A 1 286 ? -2.951 38.469 -1.622 1 71.25 286 ARG A O 1
ATOM 2212 N N . MET A 1 287 ? -2.951 36.188 -2.059 1 71 287 MET A N 1
ATOM 2213 C CA . MET A 1 287 ? -4.402 36.25 -2.217 1 71 287 MET A CA 1
ATOM 2214 C C . MET A 1 287 ? -5.09 35.406 -1.133 1 71 287 MET A C 1
ATOM 2216 O O . MET A 1 287 ? -4.559 34.375 -0.699 1 71 287 MET A O 1
ATOM 2220 N N . LYS A 1 288 ? -6.098 36.094 -0.521 1 72.56 288 LYS A N 1
ATOM 2221 C CA . LYS A 1 288 ? -6.93 35.344 0.431 1 72.56 288 LYS A CA 1
ATOM 2222 C C . LYS A 1 288 ? -7.781 34.312 -0.277 1 72.56 288 LYS A C 1
ATOM 2224 O O . LYS A 1 288 ? -9.008 34.312 -0.186 1 72.56 288 LYS A O 1
ATOM 2229 N N . ALA A 1 289 ? -7.008 33.344 -0.924 1 81.75 289 ALA A N 1
ATOM 2230 C CA . ALA A 1 289 ? -7.66 32.281 -1.687 1 81.75 289 ALA A CA 1
ATOM 2231 C C . ALA A 1 289 ? -7.699 30.984 -0.892 1 81.75 289 ALA A C 1
ATOM 2233 O O . ALA A 1 289 ? -7.32 29.938 -1.401 1 81.75 289 ALA A O 1
ATOM 2234 N N . TYR A 1 290 ? -8.195 31.156 0.373 1 92.38 290 TYR A N 1
ATOM 2235 C CA . TYR A 1 290 ? -8.32 29.969 1.213 1 92.38 290 TYR A CA 1
ATOM 2236 C C . TYR A 1 290 ? -9.328 28.984 0.632 1 92.38 290 TYR A C 1
ATOM 2238 O O . TYR A 1 290 ? -10.367 29.391 0.101 1 92.38 290 TYR A O 1
ATOM 2246 N N . SER A 1 291 ? -9 27.781 0.731 1 93.56 291 SER A N 1
ATOM 2247 C CA . SER A 1 291 ? -9.781 26.781 0.014 1 93.56 291 SER A CA 1
ATOM 2248 C C . SER A 1 291 ? -10.562 25.891 0.979 1 93.56 291 SER A C 1
ATOM 2250 O O . SER A 1 291 ? -10.133 25.672 2.113 1 93.56 291 SER A O 1
ATOM 2252 N N . ASN A 1 292 ? -11.719 25.438 0.562 1 95.25 292 ASN A N 1
ATOM 2253 C CA . ASN A 1 292 ? -12.469 24.391 1.255 1 95.25 292 ASN A CA 1
ATOM 2254 C C . ASN A 1 292 ? -12.469 23.094 0.469 1 95.25 292 ASN A C 1
ATOM 2256 O O . ASN A 1 292 ? -13.289 22.203 0.719 1 95.25 292 ASN A O 1
ATOM 2260 N N . ARG A 1 293 ? -11.508 22.953 -0.388 1 95 293 ARG A N 1
ATOM 2261 C CA . ARG A 1 293 ? -11.445 21.812 -1.302 1 95 293 ARG A CA 1
ATOM 2262 C C . ARG A 1 293 ? -10.969 20.562 -0.581 1 95 293 ARG A C 1
ATOM 2264 O O . ARG A 1 293 ? -10.148 20.641 0.338 1 95 293 ARG A O 1
ATOM 2271 N N . LEU A 1 294 ? -11.492 19.5 -1.016 1 97.69 294 LEU A N 1
ATOM 2272 C CA . LEU A 1 294 ? -10.953 18.172 -0.758 1 97.69 294 LEU A CA 1
ATOM 2273 C C . LEU A 1 294 ? -10.633 17.453 -2.064 1 97.69 294 LEU A C 1
ATOM 2275 O O . LEU A 1 294 ? -11.531 17.172 -2.855 1 97.69 294 LEU A O 1
ATOM 2279 N N . ASP A 1 295 ? -9.344 17.219 -2.258 1 97.56 295 ASP A N 1
ATOM 2280 C CA . ASP A 1 295 ? -8.891 16.484 -3.432 1 97.56 295 ASP A CA 1
ATOM 2281 C C . ASP A 1 295 ? -8.258 15.148 -3.027 1 97.56 295 ASP A C 1
ATOM 2283 O O . ASP A 1 295 ? -7.605 15.055 -1.988 1 97.56 295 ASP A O 1
ATOM 2287 N N . SER A 1 296 ? -8.5 14.188 -3.777 1 97.25 296 SER A N 1
ATOM 2288 C CA . SER A 1 296 ? -7.836 12.906 -3.576 1 97.25 296 SER A CA 1
ATOM 2289 C C . SER A 1 296 ? -6.988 12.523 -4.785 1 97.25 296 SER A C 1
ATOM 2291 O O . SER A 1 296 ? -7.316 12.891 -5.918 1 97.25 296 SER A O 1
ATOM 2293 N N . PHE A 1 297 ? -5.867 11.938 -4.578 1 97.62 297 PHE A N 1
ATOM 2294 C CA . PHE A 1 297 ? -4.953 11.453 -5.605 1 97.62 297 PHE A CA 1
ATOM 2295 C C . PHE A 1 297 ? -4.625 9.984 -5.391 1 97.62 297 PHE A C 1
ATOM 2297 O O . PHE A 1 297 ? -4.082 9.609 -4.348 1 97.62 297 PHE A O 1
ATOM 2304 N N . ASP A 1 298 ? -4.941 9.148 -6.34 1 94.56 298 ASP A N 1
ATOM 2305 C CA . ASP A 1 298 ? -4.602 7.734 -6.273 1 94.56 298 ASP A CA 1
ATOM 2306 C C . ASP A 1 298 ? -3.158 7.496 -6.715 1 94.56 298 ASP A C 1
ATOM 2308 O O . ASP A 1 298 ? -2.824 7.684 -7.887 1 94.56 298 ASP A O 1
ATOM 2312 N N . LEU A 1 299 ? -2.326 7.023 -5.852 1 94.75 299 LEU A N 1
ATOM 2313 C CA . LEU A 1 299 ? -0.895 6.887 -6.094 1 94.75 299 LEU A CA 1
ATOM 2314 C C . LEU A 1 299 ? -0.615 5.73 -7.047 1 94.75 299 LEU A C 1
ATOM 2316 O O . LEU A 1 299 ? 0.492 5.613 -7.578 1 94.75 299 LEU A O 1
ATOM 2320 N N . MET A 1 300 ? -1.579 4.895 -7.289 1 91.62 300 MET A N 1
ATOM 2321 C CA . MET A 1 300 ? -1.375 3.76 -8.18 1 91.62 300 MET A CA 1
ATOM 2322 C C . MET A 1 300 ? -1.88 4.074 -9.586 1 91.62 300 MET A C 1
ATOM 2324 O O . MET A 1 300 ? -1.228 3.738 -10.578 1 91.62 300 MET A O 1
ATOM 2328 N N . THR A 1 301 ? -3.012 4.766 -9.648 1 89.5 301 THR A N 1
ATOM 2329 C CA . THR A 1 301 ? -3.564 5.07 -10.961 1 89.5 301 THR A CA 1
ATOM 2330 C C . THR A 1 301 ? -3.098 6.445 -11.438 1 89.5 301 THR A C 1
ATOM 2332 O O . THR A 1 301 ? -3.25 6.781 -12.617 1 89.5 301 THR A O 1
ATOM 2335 N N . HIS A 1 302 ? -2.586 7.254 -10.57 1 92.88 302 HIS A N 1
ATOM 2336 C CA . HIS A 1 302 ? -2.139 8.609 -10.867 1 92.88 302 HIS A CA 1
ATOM 2337 C C . HIS A 1 302 ? -3.293 9.469 -11.367 1 92.88 302 HIS A C 1
ATOM 2339 O O . HIS A 1 302 ? -3.15 10.203 -12.352 1 92.88 302 HIS A O 1
ATOM 2345 N N . THR A 1 303 ? -4.363 9.336 -10.664 1 91.88 303 THR A N 1
ATOM 2346 C CA . THR A 1 303 ? -5.539 10.117 -11.039 1 91.88 303 THR A CA 1
ATOM 2347 C C . THR A 1 303 ? -6.027 10.961 -9.859 1 91.88 303 THR A C 1
ATOM 2349 O O . THR A 1 303 ? -5.984 10.516 -8.711 1 91.88 303 THR A O 1
ATOM 2352 N N . TRP A 1 304 ? -6.527 12.164 -10.188 1 95.62 304 TRP A N 1
ATOM 2353 C CA . TRP A 1 304 ? -7.121 13.062 -9.203 1 95.62 304 TRP A CA 1
ATOM 2354 C C . TRP A 1 304 ? -8.641 12.938 -9.195 1 95.62 304 TRP A C 1
ATOM 2356 O O . TRP A 1 304 ? -9.258 12.711 -10.242 1 95.62 304 TRP A O 1
ATOM 2366 N N . GLU A 1 305 ? -9.18 13.062 -8.086 1 94.31 305 GLU A N 1
ATOM 2367 C CA . GLU A 1 305 ? -10.625 13.188 -7.91 1 94.31 305 GLU A CA 1
ATOM 2368 C C . GLU A 1 305 ? -10.969 14.352 -6.988 1 94.31 305 GLU A C 1
ATOM 2370 O O . GLU A 1 305 ? -10.359 14.523 -5.934 1 94.31 305 GLU A O 1
ATOM 2375 N N . ILE A 1 306 ? -11.914 15.156 -7.453 1 95.19 306 ILE A N 1
ATOM 2376 C CA . ILE A 1 306 ? -12.43 16.234 -6.609 1 95.19 306 ILE A CA 1
ATOM 2377 C C . ILE A 1 306 ? -13.609 15.703 -5.785 1 95.19 306 ILE A C 1
ATOM 2379 O O . ILE A 1 306 ? -14.602 15.242 -6.336 1 95.19 306 ILE A O 1
ATOM 2383 N N . LEU A 1 307 ? -13.477 15.812 -4.547 1 95.62 307 LEU A N 1
ATOM 2384 C CA . LEU A 1 307 ? -14.5 15.336 -3.631 1 95.62 307 LEU A CA 1
ATOM 2385 C C . LEU A 1 307 ? -15.32 16.5 -3.074 1 95.62 307 LEU A C 1
ATOM 2387 O O . LEU A 1 307 ? -14.984 17.656 -3.303 1 95.62 307 LEU A O 1
ATOM 2391 N N . PRO A 1 308 ? -16.422 16.188 -2.355 1 95.38 308 PRO A N 1
ATOM 2392 C CA . PRO A 1 308 ? -17.234 17.281 -1.8 1 95.38 308 PRO A CA 1
ATOM 2393 C C . PRO A 1 308 ? -16.438 18.203 -0.893 1 95.38 308 PRO A C 1
ATOM 2395 O O . PRO A 1 308 ? -15.594 17.75 -0.114 1 95.38 308 PRO A O 1
ATOM 2398 N N . SER A 1 309 ? -16.73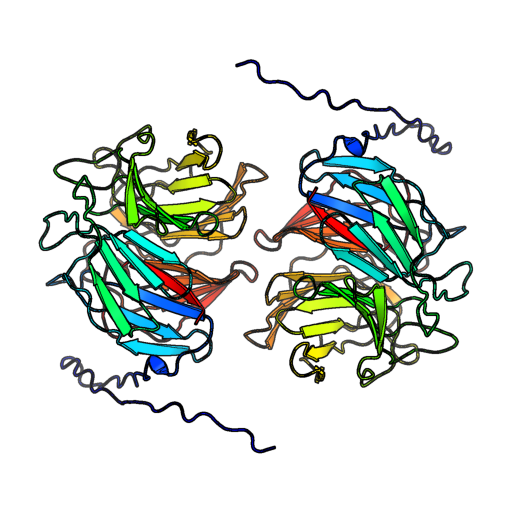4 19.438 -0.995 1 95.88 309 SER A N 1
ATOM 2399 C CA . SER A 1 309 ? -15.977 20.453 -0.28 1 95.88 309 SER A CA 1
ATOM 2400 C C . SER A 1 309 ? -16.359 20.484 1.197 1 95.88 309 SER A C 1
ATOM 2402 O O . SER A 1 309 ? -17.469 20.125 1.566 1 95.88 309 SER A O 1
ATOM 2404 N N . MET A 1 310 ? -15.438 20.953 1.95 1 95.25 310 MET A N 1
ATOM 2405 C CA . MET A 1 310 ? -15.703 21.234 3.359 1 95.25 310 MET A CA 1
ATOM 2406 C C . MET A 1 310 ? -16.625 22.438 3.51 1 95.25 310 MET A C 1
ATOM 2408 O O . MET A 1 310 ? -16.844 23.172 2.549 1 95.25 310 MET A O 1
ATOM 2412 N N . ALA A 1 311 ? -17.078 22.547 4.727 1 91.94 311 ALA A N 1
ATOM 2413 C CA . ALA A 1 311 ? -17.891 23.719 5.031 1 91.94 311 ALA A CA 1
ATOM 2414 C C . ALA A 1 311 ? -17.016 24.969 5.188 1 91.94 311 ALA A C 1
ATOM 2416 O O . ALA A 1 311 ? -17.438 26.062 4.812 1 91.94 311 ALA A O 1
ATOM 2417 N N . HIS A 1 312 ? -15.852 24.781 5.742 1 92.75 312 HIS A N 1
ATOM 2418 C CA . HIS A 1 312 ? -14.984 25.922 6.039 1 92.75 312 HIS A CA 1
ATOM 2419 C C . HIS A 1 312 ? -13.828 26 5.055 1 92.75 312 HIS A C 1
ATOM 2421 O O . HIS A 1 312 ? -13.18 24.984 4.762 1 92.75 312 HIS A O 1
ATOM 2427 N N . ARG A 1 313 ? -13.625 27.219 4.578 1 94.62 313 ARG A N 1
ATOM 2428 C CA . ARG A 1 313 ? -12.344 27.5 3.953 1 94.62 313 ARG A CA 1
ATOM 2429 C C . ARG A 1 313 ? -11.25 27.672 5.004 1 94.62 313 ARG A C 1
ATOM 2431 O O . ARG A 1 313 ? -11.461 28.312 6.039 1 94.62 313 ARG A O 1
ATOM 2438 N N . ARG A 1 314 ? -10.094 27.094 4.711 1 96.19 314 ARG A N 1
ATOM 2439 C CA . ARG A 1 314 ? -9.086 27.172 5.77 1 96.19 314 ARG A CA 1
ATOM 2440 C C . ARG A 1 314 ? -7.699 26.859 5.223 1 96.19 314 ARG A C 1
ATOM 2442 O O . ARG A 1 314 ? -7.555 26.031 4.316 1 96.19 314 ARG A O 1
ATOM 2449 N N . ILE A 1 315 ? -6.707 27.5 5.77 1 97.12 315 ILE A N 1
ATOM 2450 C CA . ILE A 1 315 ? -5.301 27.203 5.539 1 97.12 315 ILE A CA 1
ATOM 2451 C C . ILE A 1 315 ? -4.664 26.688 6.828 1 97.12 315 ILE A C 1
ATOM 2453 O O . ILE A 1 315 ? -5.082 27.062 7.926 1 97.12 315 ILE A O 1
ATOM 2457 N N . HIS A 1 316 ? -3.707 25.734 6.656 1 97.75 316 HIS A N 1
ATOM 2458 C CA . HIS A 1 316 ? -2.941 25.125 7.738 1 97.75 316 HIS A CA 1
ATOM 2459 C C . HIS A 1 316 ? -3.852 24.375 8.711 1 97.75 316 HIS A C 1
ATOM 2461 O O . HIS A 1 316 ? -3.715 24.516 9.922 1 97.75 316 HIS A O 1
ATOM 2467 N N . PRO A 1 317 ? -4.844 23.656 8.195 1 98.25 317 PRO A N 1
ATOM 2468 C CA . PRO A 1 317 ? -5.457 22.609 9.023 1 98.25 317 PRO A CA 1
ATOM 2469 C C . PRO A 1 317 ? -4.555 21.391 9.203 1 98.25 317 PRO A C 1
ATOM 2471 O O . PRO A 1 317 ? -3.48 21.328 8.602 1 98.25 317 PRO A O 1
ATOM 2474 N N . VAL A 1 318 ? -4.957 20.547 10.047 1 98.19 318 VAL A N 1
ATOM 2475 C CA . VAL A 1 318 ? -4.328 19.234 10.102 1 98.19 318 VAL A CA 1
ATOM 2476 C C . VAL A 1 318 ? -5.359 18.156 9.805 1 98.19 318 VAL A C 1
ATOM 2478 O O . VAL A 1 318 ? -6.555 18.344 10.062 1 98.19 318 VAL A O 1
ATOM 2481 N N . THR A 1 319 ? -4.895 17.141 9.195 1 98.38 319 THR A N 1
ATOM 2482 C CA . THR A 1 319 ? -5.785 16.031 8.836 1 98.38 319 THR A CA 1
ATOM 2483 C C . THR A 1 319 ? -5.234 14.703 9.336 1 98.38 319 THR A C 1
ATOM 2485 O O . THR A 1 319 ? -4.02 14.484 9.328 1 98.38 319 THR A O 1
ATOM 2488 N N . ALA A 1 320 ? -6.109 13.859 9.773 1 98.06 320 ALA A N 1
ATOM 2489 C CA . ALA A 1 320 ? -5.797 12.484 10.172 1 98.06 320 ALA A CA 1
ATOM 2490 C C . ALA A 1 320 ? -6.871 11.516 9.68 1 98.06 320 ALA A C 1
ATOM 2492 O O . ALA A 1 320 ? -8.031 11.906 9.5 1 98.06 320 ALA A O 1
ATOM 2493 N N . SER A 1 321 ? -6.477 10.344 9.391 1 97.44 321 SER A N 1
ATOM 2494 C CA . SER A 1 321 ? -7.438 9.328 8.984 1 97.44 321 SER A CA 1
ATOM 2495 C C . SER A 1 321 ? -7.699 8.336 10.109 1 97.44 321 SER A C 1
ATOM 2497 O O . SER A 1 321 ? -6.766 7.879 10.773 1 97.44 321 SER A O 1
ATOM 2499 N N . VAL A 1 322 ? -8.953 8.047 10.336 1 96 322 VAL A N 1
ATOM 2500 C CA . VAL A 1 322 ? -9.367 7.066 11.336 1 96 322 VAL A CA 1
ATOM 2501 C C . VAL A 1 322 ? -10.273 6.016 10.695 1 96 322 VAL A C 1
ATOM 2503 O O . VAL A 1 322 ? -10.898 6.273 9.664 1 96 322 VAL A O 1
ATOM 2506 N N . CYS A 1 323 ? -10.211 4.809 11.234 1 91.12 323 CYS A N 1
ATOM 2507 C CA . CYS A 1 323 ? -11.133 3.756 10.828 1 91.12 323 CYS A CA 1
ATOM 2508 C C . CYS A 1 323 ? -12.094 3.398 11.953 1 91.12 323 CYS A C 1
ATOM 2510 O O . CYS A 1 323 ? -11.656 3.018 13.047 1 91.12 323 CYS A O 1
ATOM 2512 N N . VAL A 1 324 ? -13.43 3.545 11.711 1 92.25 324 VAL A N 1
ATOM 2513 C CA . VAL A 1 324 ? -14.422 3.346 12.766 1 92.25 324 VAL A CA 1
ATOM 2514 C C . VAL A 1 324 ? -15.391 2.238 12.352 1 92.25 324 VAL A C 1
ATOM 2516 O O . VAL A 1 324 ? -15.641 2.025 11.164 1 92.25 324 VAL A O 1
ATOM 2519 N N . MET B 1 1 ? 30.766 1.008 18.688 1 21.98 1 MET B N 1
ATOM 2520 C CA . MET B 1 1 ? 30.328 -0.373 18.484 1 21.98 1 MET B CA 1
ATOM 2521 C C . MET B 1 1 ? 30.469 -0.766 17.016 1 21.98 1 MET B C 1
ATOM 2523 O O . MET B 1 1 ? 30.125 0.017 16.125 1 21.98 1 MET B O 1
ATOM 2527 N N . ALA B 1 2 ? 31.375 -1.783 16.688 1 25.53 2 ALA B N 1
ATOM 2528 C CA . ALA B 1 2 ? 31.844 -2.338 15.43 1 25.53 2 ALA B CA 1
ATOM 2529 C C . ALA B 1 2 ? 30.672 -2.762 14.539 1 25.53 2 ALA B C 1
ATOM 2531 O O . ALA B 1 2 ? 29.656 -3.232 15.039 1 25.53 2 ALA B O 1
ATOM 2532 N N . ASP B 1 3 ? 30.516 -2.299 13.328 1 26.31 3 ASP B N 1
ATOM 2533 C CA . ASP B 1 3 ? 29.719 -2.494 12.117 1 26.31 3 ASP B CA 1
ATOM 2534 C C . ASP B 1 3 ? 29.641 -3.973 11.742 1 26.31 3 ASP B C 1
ATOM 2536 O O . ASP B 1 3 ? 30.641 -4.562 11.305 1 26.31 3 ASP B O 1
ATOM 2540 N N . ASP B 1 4 ? 29.219 -4.859 12.594 1 29.3 4 ASP B N 1
ATOM 2541 C CA . ASP B 1 4 ? 29.281 -6.266 12.203 1 29.3 4 ASP B CA 1
ATOM 2542 C C . ASP B 1 4 ? 28.75 -6.465 10.789 1 29.3 4 ASP B C 1
ATOM 2544 O O . ASP B 1 4 ? 27.578 -6.195 10.508 1 29.3 4 ASP B O 1
ATOM 2548 N N . ILE B 1 5 ? 29.641 -6.34 9.828 1 30.52 5 ILE B N 1
ATOM 2549 C CA . ILE B 1 5 ? 29.5 -6.719 8.422 1 30.52 5 ILE B CA 1
ATOM 2550 C C . ILE B 1 5 ? 29.062 -8.172 8.32 1 30.52 5 ILE B C 1
ATOM 2552 O O . ILE B 1 5 ? 29.781 -9.086 8.727 1 30.52 5 ILE B O 1
ATOM 2556 N N . GLU B 1 6 ? 27.812 -8.445 8.539 1 32.94 6 GLU B N 1
ATOM 2557 C CA . GLU B 1 6 ? 27.438 -9.844 8.32 1 32.94 6 GLU B CA 1
ATOM 2558 C C . GLU B 1 6 ? 27.891 -10.328 6.945 1 32.94 6 GLU B C 1
ATOM 2560 O O . GLU B 1 6 ? 27.594 -9.68 5.934 1 32.94 6 GLU B O 1
ATOM 2565 N N . GLU B 1 7 ? 29 -11.102 6.914 1 32.84 7 GLU B N 1
ATOM 2566 C CA . GLU B 1 7 ? 29.547 -11.828 5.777 1 32.84 7 GLU B CA 1
ATOM 2567 C C . GLU B 1 7 ? 28.484 -12.711 5.117 1 32.84 7 GLU B C 1
ATOM 2569 O O . GLU B 1 7 ? 27.891 -13.57 5.766 1 32.84 7 GLU B O 1
ATOM 2574 N N . ILE B 1 8 ? 27.922 -12.234 4.211 1 34.06 8 ILE B N 1
ATOM 2575 C CA . ILE B 1 8 ? 27.109 -13.102 3.367 1 34.06 8 ILE B CA 1
ATOM 2576 C C . ILE B 1 8 ? 27.984 -14.18 2.729 1 34.06 8 ILE B C 1
ATOM 2578 O O . ILE B 1 8 ? 28.906 -13.867 1.978 1 34.06 8 ILE B O 1
ATOM 2582 N N . LYS B 1 9 ? 28.047 -15.32 3.266 1 35.38 9 LYS B N 1
ATOM 2583 C CA . LYS B 1 9 ? 28.797 -16.422 2.67 1 35.38 9 LYS B CA 1
ATOM 2584 C C . LYS B 1 9 ? 28.188 -16.844 1.329 1 35.38 9 LYS B C 1
ATOM 2586 O O . LYS B 1 9 ? 26.984 -17.109 1.238 1 35.38 9 LYS B O 1
ATOM 2591 N N . PHE B 1 10 ? 28.797 -16.547 0.244 1 37.03 10 PHE B N 1
ATOM 2592 C CA . PHE B 1 10 ? 28.406 -16.922 -1.11 1 37.03 10 PHE B CA 1
ATOM 2593 C C . PHE B 1 10 ? 28.938 -18.312 -1.468 1 37.03 10 PHE B C 1
ATOM 2595 O O . PHE B 1 10 ? 30.062 -18.656 -1.131 1 37.03 10 PHE B O 1
ATOM 2602 N N . HIS B 1 11 ? 28.078 -19.266 -1.663 1 35.72 11 HIS B N 1
ATOM 2603 C CA . HIS B 1 11 ? 28.516 -20.484 -2.326 1 35.72 11 HIS B CA 1
ATOM 2604 C C . HIS B 1 11 ? 28.391 -20.359 -3.842 1 35.72 11 HIS B C 1
ATOM 2606 O O . HIS B 1 11 ? 27.375 -19.891 -4.348 1 35.72 11 HIS B O 1
ATOM 2612 N N . ILE B 1 12 ? 29.5 -20.406 -4.426 1 38.47 12 ILE B N 1
ATOM 2613 C CA . ILE B 1 12 ? 29.578 -20.422 -5.879 1 38.47 12 ILE B CA 1
ATOM 2614 C C . ILE B 1 12 ? 29.141 -21.781 -6.406 1 38.47 12 ILE B C 1
ATOM 2616 O O . ILE B 1 12 ? 29.688 -22.812 -6.016 1 38.47 12 ILE B O 1
ATOM 2620 N N . VAL B 1 13 ? 27.938 -21.906 -6.688 1 34.88 13 VAL B N 1
ATOM 2621 C CA . VAL B 1 13 ? 27.578 -23.172 -7.34 1 34.88 13 VAL B CA 1
ATOM 2622 C C . VAL B 1 13 ? 27.766 -23.031 -8.852 1 34.88 13 VAL B C 1
ATOM 2624 O O . VAL B 1 13 ? 27.375 -22.031 -9.453 1 34.88 13 VAL B O 1
ATOM 2627 N N . LYS B 1 14 ? 28.5 -24.016 -9.266 1 38.16 14 LYS B N 1
ATOM 2628 C CA . LYS B 1 14 ? 28.766 -24.219 -10.688 1 38.16 14 LYS B CA 1
ATOM 2629 C C . LYS B 1 14 ? 27.5 -24.656 -11.43 1 38.16 14 LYS B C 1
ATOM 2631 O O . LYS B 1 14 ? 26.906 -25.688 -11.094 1 38.16 14 LYS B O 1
ATOM 2636 N N . ASN B 1 15 ? 26.578 -23.719 -11.82 1 35.12 15 ASN B N 1
ATOM 2637 C CA . ASN B 1 15 ? 25.578 -24.25 -12.727 1 35.12 15 ASN B CA 1
ATOM 2638 C C . ASN B 1 15 ? 26.156 -24.5 -14.117 1 35.12 15 ASN B C 1
ATOM 2640 O O . ASN B 1 15 ? 26.688 -23.578 -14.742 1 35.12 15 ASN B O 1
ATOM 2644 N N . SER B 1 16 ? 26.562 -25.672 -14.32 1 34.12 16 SER B N 1
ATOM 2645 C CA . SER B 1 16 ? 27.062 -26.141 -15.609 1 34.12 16 SER B CA 1
ATOM 2646 C C . SER B 1 16 ? 26 -26.031 -16.688 1 34.12 16 SER B C 1
ATOM 2648 O O . SER B 1 16 ? 25.078 -26.844 -16.734 1 34.12 16 SER B O 1
ATOM 2650 N N . ASP B 1 17 ? 25.344 -24.891 -16.891 1 37.16 17 ASP B N 1
ATOM 2651 C CA . ASP B 1 17 ? 24.766 -25.031 -18.219 1 37.16 17 ASP B CA 1
ATOM 2652 C C . ASP B 1 17 ? 25.844 -25.281 -19.266 1 37.16 17 ASP B C 1
ATOM 2654 O O . ASP B 1 17 ? 26.734 -24.438 -19.453 1 37.16 17 ASP B O 1
ATOM 2658 N N . LYS B 1 18 ? 26.031 -26.594 -19.578 1 39.56 18 LYS B N 1
ATOM 2659 C CA . LYS B 1 18 ? 26.969 -27.125 -20.562 1 39.56 18 LYS B CA 1
ATOM 2660 C C . LYS B 1 18 ? 26.875 -26.359 -21.875 1 39.56 18 LYS B C 1
ATOM 2662 O O . LYS B 1 18 ? 27.703 -26.562 -22.781 1 39.56 18 LYS B O 1
ATOM 2667 N N . SER B 1 19 ? 25.672 -25.859 -22.266 1 38.19 19 SER B N 1
ATOM 2668 C CA . SER B 1 19 ? 25.75 -25.594 -23.688 1 38.19 19 SER B CA 1
ATOM 2669 C C . SER B 1 19 ? 26.797 -24.516 -23.984 1 38.19 19 SER B C 1
ATOM 2671 O O . SER B 1 19 ? 27.609 -24.656 -24.906 1 38.19 19 SER B O 1
ATOM 2673 N N . ASN B 1 20 ? 26.406 -23.078 -23.906 1 39.31 20 ASN B N 1
ATOM 2674 C CA . ASN B 1 20 ? 27.297 -22.188 -24.625 1 39.31 20 ASN B CA 1
ATOM 2675 C C . ASN B 1 20 ? 28.516 -21.797 -23.781 1 39.31 20 ASN B C 1
ATOM 2677 O O . ASN B 1 20 ? 29.266 -20.906 -24.156 1 39.31 20 ASN B O 1
ATOM 2681 N N . GLY B 1 21 ? 29.219 -22.594 -23 1 37.09 21 GLY B N 1
ATOM 2682 C CA . GLY B 1 21 ? 30.516 -22.375 -22.359 1 37.09 21 GLY B CA 1
ATOM 2683 C C . GLY B 1 21 ? 30.469 -21.312 -21.281 1 37.09 21 GLY B C 1
ATOM 2684 O O . GLY B 1 21 ? 31.5 -21.016 -20.672 1 37.09 21 GLY B O 1
ATOM 2685 N N . VAL B 1 22 ? 29.703 -20.266 -21.5 1 36.38 22 VAL B N 1
ATOM 2686 C CA . VAL B 1 22 ? 29.859 -19.219 -20.484 1 36.38 22 VAL B CA 1
ATOM 2687 C C . VAL B 1 22 ? 29.234 -19.688 -19.172 1 36.38 22 VAL B C 1
ATOM 2689 O O . VAL B 1 22 ? 28.078 -20.109 -19.141 1 36.38 22 VAL B O 1
ATOM 2692 N N . GLU B 1 23 ? 29.969 -20.203 -18.281 1 37.59 23 GLU B N 1
ATOM 2693 C CA . GLU B 1 23 ? 29.672 -20.562 -16.906 1 37.59 23 GLU B CA 1
ATOM 2694 C C . GLU B 1 23 ? 28.953 -19.438 -16.172 1 37.59 23 GLU B C 1
ATOM 2696 O O . GLU B 1 23 ? 29.5 -18.344 -16.016 1 37.59 23 GLU B O 1
ATOM 2701 N N . ASN B 1 24 ? 27.797 -19.078 -16.547 1 38.84 24 ASN B N 1
ATOM 2702 C CA . ASN B 1 24 ? 27.156 -18.062 -15.711 1 38.84 24 ASN B CA 1
ATOM 2703 C C . ASN B 1 24 ? 27.062 -18.516 -14.258 1 38.84 24 ASN B C 1
ATOM 2705 O O . ASN B 1 24 ? 26.453 -19.547 -13.969 1 38.84 24 ASN B O 1
ATOM 2709 N N . TRP B 1 25 ? 28.141 -18.406 -13.523 1 37.69 25 TRP B N 1
ATOM 2710 C CA . TRP B 1 25 ? 28.25 -18.656 -12.086 1 37.69 25 TRP B CA 1
ATOM 2711 C C . TRP B 1 25 ? 27.219 -17.859 -11.305 1 37.69 25 TRP B C 1
ATOM 2713 O O . TRP B 1 25 ? 27.109 -16.641 -11.477 1 37.69 25 TRP B O 1
ATOM 2723 N N . VAL B 1 26 ? 26.031 -18.375 -11.156 1 49.91 26 VAL B N 1
ATOM 2724 C CA . VAL B 1 26 ? 25.172 -17.625 -10.242 1 49.91 26 VAL B CA 1
ATOM 2725 C C . VAL B 1 26 ? 25.578 -17.922 -8.797 1 49.91 26 VAL B C 1
ATOM 2727 O O . VAL B 1 26 ? 25.656 -19.078 -8.398 1 49.91 26 VAL B O 1
ATOM 2730 N N . GLU B 1 27 ? 26.297 -17.234 -8.133 1 54.59 27 GLU B N 1
ATOM 2731 C CA . GLU B 1 27 ? 26.578 -17.297 -6.707 1 54.59 27 GLU B CA 1
ATOM 2732 C C . GLU B 1 27 ? 25.297 -17.328 -5.887 1 54.59 27 GLU B C 1
ATOM 2734 O O . GLU B 1 27 ? 24.453 -16.438 -6.008 1 54.59 27 GLU B O 1
ATOM 2739 N N . LYS B 1 28 ? 24.969 -18.672 -5.391 1 72.62 28 LYS B N 1
ATOM 2740 C CA . LYS B 1 28 ? 23.797 -18.766 -4.535 1 72.62 28 LYS B CA 1
ATOM 2741 C C . LYS B 1 28 ? 24.156 -18.594 -3.066 1 72.62 28 LYS B C 1
ATOM 2743 O O . LYS B 1 28 ? 25.188 -19.094 -2.611 1 72.62 28 LYS B O 1
ATOM 2748 N N . ALA B 1 29 ? 23.422 -17.797 -2.404 1 79.06 29 ALA B N 1
ATOM 2749 C CA . ALA B 1 29 ? 23.562 -17.531 -0.976 1 79.06 29 ALA B CA 1
ATOM 2750 C C . ALA B 1 29 ? 22.953 -18.656 -0.142 1 79.06 29 ALA B C 1
ATOM 2752 O O . ALA B 1 29 ? 22.266 -19.531 -0.673 1 79.06 29 ALA B O 1
ATOM 2753 N N . ASP B 1 30 ? 23.469 -18.812 1.056 1 88.56 30 ASP B N 1
ATOM 2754 C CA . ASP B 1 30 ? 22.781 -19.609 2.059 1 88.56 30 ASP B CA 1
ATOM 2755 C C . ASP B 1 30 ? 21.484 -18.938 2.51 1 88.56 30 ASP B C 1
ATOM 2757 O O . ASP B 1 30 ? 21.531 -17.828 3.055 1 88.56 30 ASP B O 1
ATOM 2761 N N . PHE B 1 31 ? 20.406 -19.672 2.295 1 91.75 31 PHE B N 1
ATOM 2762 C CA . PHE B 1 31 ? 19.141 -19 2.578 1 91.75 31 PHE B CA 1
ATOM 2763 C C . PHE B 1 31 ? 18.984 -18.734 4.07 1 91.75 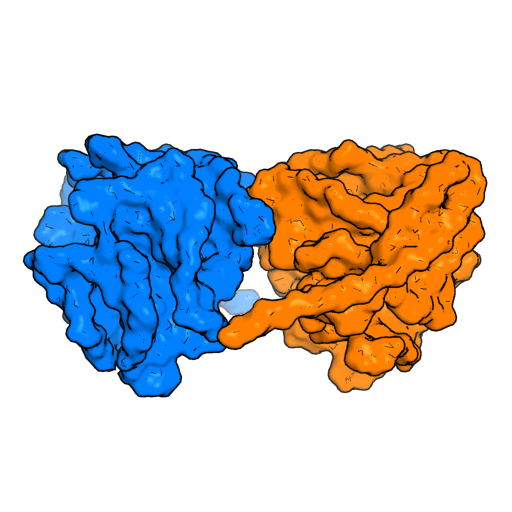31 PHE B C 1
ATOM 2765 O O . PHE B 1 31 ? 18.141 -17.953 4.48 1 91.75 31 PHE B O 1
ATOM 2772 N N . SER B 1 32 ? 19.781 -19.359 4.895 1 89.88 32 SER B N 1
ATOM 2773 C CA . SER B 1 32 ? 19.734 -19.125 6.336 1 89.88 32 SER B CA 1
ATOM 2774 C C . SER B 1 32 ? 20.156 -17.703 6.684 1 89.88 32 SER B C 1
ATOM 2776 O O . SER B 1 32 ? 19.859 -17.219 7.781 1 89.88 32 SER B O 1
ATOM 2778 N N . THR B 1 33 ? 20.781 -17.094 5.785 1 91.12 33 THR B N 1
ATOM 2779 C CA . THR B 1 33 ? 21.25 -15.734 6.035 1 91.12 33 THR B CA 1
ATOM 2780 C C . THR B 1 33 ? 20.203 -14.719 5.602 1 91.12 33 THR B C 1
ATOM 2782 O O . THR B 1 33 ? 20.359 -13.516 5.848 1 91.12 33 THR B O 1
ATOM 2785 N N . PHE B 1 34 ? 19.172 -15.211 4.996 1 94.38 34 PHE B N 1
ATOM 2786 C CA . PHE B 1 34 ? 18.188 -14.297 4.445 1 94.38 34 PHE B CA 1
ATOM 2787 C C . PHE B 1 34 ? 17.375 -13.648 5.559 1 94.38 34 PHE B C 1
ATOM 2789 O O . PHE B 1 34 ? 17.016 -14.305 6.535 1 94.38 34 PHE B O 1
ATOM 2796 N N . ARG B 1 35 ? 17.188 -12.336 5.414 1 92 35 ARG B N 1
ATOM 2797 C CA . ARG B 1 35 ? 16.328 -11.555 6.301 1 92 35 ARG B CA 1
ATOM 2798 C C . ARG B 1 35 ? 15.445 -10.609 5.5 1 92 35 ARG B C 1
ATOM 2800 O O . ARG B 1 35 ? 15.828 -10.141 4.43 1 92 35 ARG B O 1
ATOM 2807 N N . GLY B 1 36 ? 14.188 -10.391 6.055 1 92.06 36 GLY B N 1
ATOM 2808 C CA . GLY B 1 36 ? 13.289 -9.453 5.41 1 92.06 36 GLY B CA 1
ATOM 2809 C C . GLY B 1 36 ? 12.344 -10.117 4.426 1 92.06 36 GLY B C 1
ATOM 2810 O O . GLY B 1 36 ? 11.82 -11.203 4.695 1 92.06 36 GLY B O 1
ATOM 2811 N N . ASP B 1 37 ? 12.141 -9.422 3.348 1 93.88 37 ASP B N 1
ATOM 2812 C CA . ASP B 1 37 ? 11.164 -9.875 2.363 1 93.88 37 ASP B CA 1
ATOM 2813 C C . ASP B 1 37 ? 11.781 -10.875 1.389 1 93.88 37 ASP B C 1
ATOM 2815 O O . ASP B 1 37 ? 12.773 -10.562 0.718 1 93.88 37 ASP B O 1
ATOM 2819 N N . ILE B 1 38 ? 11.188 -12.023 1.299 1 97.25 38 ILE B N 1
ATOM 2820 C CA . ILE B 1 38 ? 11.727 -13.102 0.47 1 97.25 38 ILE B CA 1
ATOM 2821 C C . ILE B 1 38 ? 10.648 -13.586 -0.499 1 97.25 38 ILE B C 1
ATOM 2823 O O . ILE B 1 38 ? 9.492 -13.766 -0.114 1 97.25 38 ILE B O 1
ATOM 2827 N N . ILE B 1 39 ? 11 -13.742 -1.746 1 98.31 39 ILE B N 1
ATOM 2828 C CA . ILE B 1 39 ? 10.156 -14.383 -2.75 1 98.31 39 ILE B CA 1
ATOM 2829 C C . ILE B 1 39 ? 10.539 -15.859 -2.873 1 98.31 39 ILE B C 1
ATOM 2831 O O . ILE B 1 39 ? 11.719 -16.188 -3.016 1 98.31 39 ILE B O 1
ATOM 2835 N N . VAL B 1 40 ? 9.594 -16.703 -2.807 1 98.56 40 VAL B N 1
ATOM 2836 C CA . VAL B 1 40 ? 9.828 -18.125 -2.963 1 98.56 40 VAL B CA 1
ATOM 2837 C C . VAL B 1 40 ? 9.133 -18.625 -4.227 1 98.56 40 VAL B C 1
ATOM 2839 O O . VAL B 1 40 ? 7.914 -18.5 -4.367 1 98.56 40 VAL B O 1
ATOM 2842 N N . CYS B 1 41 ? 9.859 -19.156 -5.098 1 98.56 41 CYS B N 1
ATOM 2843 C CA . CYS B 1 41 ? 9.352 -19.734 -6.336 1 98.56 41 CYS B CA 1
ATOM 2844 C C . CYS B 1 41 ? 9.406 -21.266 -6.293 1 98.56 41 CYS B C 1
ATOM 2846 O O . CYS B 1 41 ? 10.477 -21.844 -6.109 1 98.56 41 CYS B O 1
ATOM 2848 N N . CYS B 1 42 ? 8.297 -21.891 -6.535 1 98.56 42 CYS B N 1
ATOM 2849 C CA . CYS B 1 42 ? 8.203 -23.328 -6.367 1 98.56 42 CYS B CA 1
ATOM 2850 C C . CYS B 1 42 ? 7.754 -24 -7.66 1 98.56 42 CYS B C 1
ATOM 2852 O O . CYS B 1 42 ? 6.773 -23.578 -8.273 1 98.56 42 CYS B O 1
ATOM 2854 N N . GLY B 1 43 ? 8.469 -25.094 -7.98 1 98.44 43 GLY B N 1
ATOM 2855 C CA . GLY B 1 43 ? 8.023 -25.984 -9.039 1 98.44 43 GLY B CA 1
ATOM 2856 C C . GLY B 1 43 ? 8.062 -25.344 -10.414 1 98.44 43 GLY B C 1
ATOM 2857 O O . GLY B 1 43 ? 8.906 -24.5 -10.688 1 98.44 43 GLY B O 1
ATOM 2858 N N . GLY B 1 44 ? 7.203 -25.906 -11.281 1 98.12 44 GLY B N 1
ATOM 2859 C CA . GLY B 1 44 ? 7.164 -25.484 -12.672 1 98.12 44 GLY B CA 1
ATOM 2860 C C . GLY B 1 44 ? 7.613 -26.578 -13.633 1 98.12 44 GLY B C 1
ATOM 2861 O O . GLY B 1 44 ? 7.941 -27.688 -13.219 1 98.12 44 GLY B O 1
ATOM 2862 N N . TYR B 1 45 ? 7.469 -26.172 -14.82 1 96.38 45 TYR B N 1
ATOM 2863 C CA . TYR B 1 45 ? 7.859 -27.047 -15.914 1 96.38 45 TYR B CA 1
ATOM 2864 C C . TYR B 1 45 ? 9.016 -26.453 -16.703 1 96.38 45 TYR B C 1
ATOM 2866 O O . TYR B 1 45 ? 8.953 -25.312 -17.141 1 96.38 45 TYR B O 1
ATOM 2874 N N . GLU B 1 46 ? 10.016 -27.188 -16.891 1 92.19 46 GLU B N 1
ATOM 2875 C CA . GLU B 1 46 ? 11.211 -26.656 -17.531 1 92.19 46 GLU B CA 1
ATOM 2876 C C . GLU B 1 46 ? 11.281 -27.047 -19 1 92.19 46 GLU B C 1
ATOM 2878 O O . GLU B 1 46 ? 12.164 -26.594 -19.734 1 92.19 46 GLU B O 1
ATOM 2883 N N . GLY B 1 47 ? 10.312 -27.859 -19.5 1 87.75 47 GLY B N 1
ATOM 2884 C CA . GLY B 1 47 ? 10.289 -28.281 -20.891 1 87.75 47 GLY B CA 1
ATOM 2885 C C . GLY B 1 47 ? 10.266 -29.781 -21.047 1 87.75 47 GLY B C 1
ATOM 2886 O O . GLY B 1 47 ? 9.523 -30.312 -21.891 1 87.75 47 GLY B O 1
ATOM 2887 N N . ARG B 1 48 ? 10.984 -30.453 -20.219 1 87.81 48 ARG B N 1
ATOM 2888 C CA . ARG B 1 48 ? 11.062 -31.906 -20.328 1 87.81 48 ARG B CA 1
ATOM 2889 C C . ARG B 1 48 ? 10.383 -32.594 -19.141 1 87.81 48 ARG B C 1
ATOM 2891 O O . ARG B 1 48 ? 9.766 -33.625 -19.297 1 87.81 48 ARG B O 1
ATOM 2898 N N . PHE B 1 49 ? 10.547 -31.969 -18.062 1 89.88 49 PHE B N 1
ATOM 2899 C CA . PHE B 1 49 ? 9.938 -32.531 -16.859 1 89.88 49 PHE B CA 1
ATOM 2900 C C . PHE B 1 49 ? 9.516 -31.438 -15.891 1 89.88 49 PHE B C 1
ATOM 2902 O O . PHE B 1 49 ? 9.961 -30.297 -16 1 89.88 49 PHE B O 1
ATOM 2909 N N . GLU B 1 50 ? 8.633 -31.812 -14.953 1 95.75 50 GLU B N 1
ATOM 2910 C CA . GLU B 1 50 ? 8.258 -30.938 -13.844 1 95.75 50 GLU B CA 1
ATOM 2911 C C . GLU B 1 50 ? 9.391 -30.812 -12.828 1 95.75 50 GLU B C 1
ATOM 2913 O O . GLU B 1 50 ? 10.18 -31.734 -12.664 1 95.75 50 GLU B O 1
ATOM 2918 N N . LEU B 1 51 ? 9.445 -29.719 -12.219 1 96.56 51 LEU B N 1
ATOM 2919 C CA . LEU B 1 51 ? 10.5 -29.453 -11.242 1 96.56 51 LEU B CA 1
ATOM 2920 C C . LEU B 1 51 ? 9.984 -29.641 -9.82 1 96.56 51 LEU B C 1
ATOM 2922 O O . LEU B 1 51 ? 8.828 -29.344 -9.531 1 96.56 51 LEU B O 1
ATOM 2926 N N . ASP B 1 52 ? 10.828 -30.156 -8.969 1 97.62 52 ASP B N 1
ATOM 2927 C CA . ASP B 1 52 ? 10.617 -30.062 -7.527 1 97.62 52 ASP B CA 1
ATOM 2928 C C . ASP B 1 52 ? 11.453 -28.938 -6.918 1 97.62 52 ASP B C 1
ATOM 2930 O O . ASP B 1 52 ? 11.438 -28.734 -5.703 1 97.62 52 ASP B O 1
ATOM 2934 N N . ALA B 1 53 ? 12.156 -28.188 -7.711 1 97.25 53 ALA B N 1
ATOM 2935 C CA . ALA B 1 53 ? 13.086 -27.141 -7.293 1 97.25 53 ALA B CA 1
ATOM 2936 C C . ALA B 1 53 ? 12.344 -25.984 -6.621 1 97.25 53 ALA B C 1
ATOM 2938 O O . ALA B 1 53 ? 11.258 -25.594 -7.062 1 97.25 53 ALA B O 1
ATOM 2939 N N . VAL B 1 54 ? 12.93 -25.484 -5.578 1 98.31 54 VAL B N 1
ATOM 2940 C CA . VAL B 1 54 ? 12.453 -24.297 -4.875 1 98.31 54 VAL B CA 1
ATOM 2941 C C . VAL B 1 54 ? 13.586 -23.281 -4.742 1 98.31 54 VAL B C 1
ATOM 2943 O O . VAL B 1 54 ? 14.656 -23.609 -4.215 1 98.31 54 VAL B O 1
ATOM 2946 N N . GLU B 1 55 ? 13.367 -22.109 -5.27 1 97.75 55 GLU B N 1
ATOM 2947 C CA . GLU B 1 55 ? 14.352 -21.031 -5.195 1 97.75 55 GLU B CA 1
ATOM 2948 C C . GLU B 1 55 ? 13.797 -19.844 -4.43 1 97.75 55 GLU B C 1
ATOM 2950 O O . GLU B 1 55 ? 12.625 -19.484 -4.578 1 97.75 55 GLU B O 1
ATOM 2955 N N . ALA B 1 56 ? 14.617 -19.266 -3.574 1 98 56 ALA B N 1
ATOM 2956 C CA . ALA B 1 56 ? 14.258 -18.094 -2.793 1 98 56 ALA B CA 1
ATOM 2957 C C . ALA B 1 56 ? 15.078 -16.875 -3.217 1 98 56 ALA B C 1
ATOM 2959 O O . ALA B 1 56 ? 16.281 -17 -3.469 1 98 56 ALA B O 1
ATOM 2960 N N . PHE B 1 57 ? 14.438 -15.789 -3.328 1 97.69 57 PHE B N 1
ATOM 2961 C CA . PHE B 1 57 ? 15.086 -14.531 -3.678 1 97.69 57 PHE B CA 1
ATOM 2962 C C . PHE B 1 57 ? 14.961 -13.523 -2.543 1 97.69 57 PHE B C 1
ATOM 2964 O O . PHE B 1 57 ? 13.844 -13.172 -2.141 1 97.69 57 PHE B O 1
ATOM 2971 N N . CYS B 1 58 ? 16.047 -13.023 -2.064 1 95.81 58 CYS B N 1
ATOM 2972 C CA . CYS B 1 58 ? 16.047 -11.969 -1.053 1 95.81 58 CYS B CA 1
ATOM 2973 C C . CYS B 1 58 ? 16 -10.594 -1.698 1 95.81 58 CYS B C 1
ATOM 2975 O O . CYS B 1 58 ? 16.969 -10.164 -2.324 1 95.81 58 CYS B O 1
ATOM 2977 N N . VAL B 1 59 ? 14.961 -9.938 -1.472 1 93.81 59 VAL B N 1
ATOM 2978 C CA . VAL B 1 59 ? 14.742 -8.656 -2.141 1 93.81 59 VAL B CA 1
ATOM 2979 C C . VAL B 1 59 ? 15.758 -7.633 -1.644 1 93.81 59 VAL B C 1
ATOM 2981 O O . VAL B 1 59 ? 16.219 -6.781 -2.41 1 93.81 59 VAL B O 1
ATOM 2984 N N . ASN B 1 60 ? 16.141 -7.719 -0.392 1 87.19 60 ASN B N 1
ATOM 2985 C CA . ASN B 1 60 ? 17.062 -6.758 0.201 1 87.19 60 ASN B CA 1
ATOM 2986 C C . ASN B 1 60 ? 18.469 -6.895 -0.385 1 87.19 60 ASN B C 1
ATOM 2988 O O . ASN B 1 60 ? 19.172 -5.898 -0.556 1 87.19 60 ASN B O 1
ATOM 2992 N N . THR B 1 61 ? 18.828 -8.141 -0.708 1 90.06 61 THR B N 1
ATOM 2993 C CA . THR B 1 61 ? 20.203 -8.367 -1.151 1 90.06 61 THR B CA 1
ATOM 2994 C C . THR B 1 61 ? 20.25 -8.688 -2.643 1 90.06 61 THR B C 1
ATOM 2996 O O . THR B 1 61 ? 21.328 -8.805 -3.229 1 90.06 61 THR B O 1
ATOM 2999 N N . ASN B 1 62 ? 19.125 -8.836 -3.221 1 93.06 62 ASN B N 1
ATOM 3000 C CA . ASN B 1 62 ? 19.016 -9.195 -4.633 1 93.06 62 ASN B CA 1
ATOM 3001 C C . ASN B 1 62 ? 19.797 -10.469 -4.953 1 93.06 62 ASN B C 1
ATOM 3003 O O . ASN B 1 62 ? 20.578 -10.5 -5.902 1 93.06 62 ASN B O 1
ATOM 3007 N N . THR B 1 63 ? 19.531 -11.438 -4.141 1 94.56 63 THR B N 1
ATOM 3008 C CA . THR B 1 63 ? 20.266 -12.695 -4.324 1 94.56 63 THR B CA 1
ATOM 3009 C C . THR B 1 63 ? 19.312 -13.883 -4.227 1 94.56 63 THR B C 1
ATOM 3011 O O . THR B 1 63 ? 18.312 -13.828 -3.494 1 94.56 63 THR B O 1
ATOM 3014 N N . TRP B 1 64 ? 19.719 -14.93 -4.973 1 96.81 64 TRP B N 1
ATOM 3015 C CA . TRP B 1 64 ? 18.953 -16.172 -4.953 1 96.81 64 TRP B CA 1
ATOM 3016 C C . TRP B 1 64 ? 19.625 -17.203 -4.047 1 96.81 64 TRP B C 1
ATOM 3018 O O . TRP B 1 64 ? 20.844 -17.188 -3.873 1 96.81 64 TRP B O 1
ATOM 3028 N N . ALA B 1 65 ? 18.828 -18.062 -3.525 1 96.62 65 ALA B N 1
ATOM 3029 C CA . ALA B 1 65 ? 19.281 -19.25 -2.822 1 96.62 65 ALA B CA 1
ATOM 3030 C C . ALA B 1 65 ? 18.375 -20.438 -3.117 1 96.62 65 ALA B C 1
ATOM 3032 O O . ALA B 1 65 ? 17.203 -20.266 -3.439 1 96.62 65 ALA B O 1
ATOM 3033 N N . ASP B 1 66 ? 18.938 -21.656 -2.98 1 96 66 ASP B N 1
ATOM 3034 C CA . ASP B 1 66 ? 18.125 -22.875 -3.111 1 96 66 ASP B CA 1
ATOM 3035 C C . ASP B 1 66 ? 17.516 -23.266 -1.773 1 96 66 ASP B C 1
ATOM 3037 O O . ASP B 1 66 ? 18.188 -23.219 -0.736 1 96 66 ASP B O 1
ATOM 3041 N N . LEU B 1 67 ? 16.312 -23.594 -1.853 1 97.31 67 LEU B N 1
ATOM 3042 C CA . LEU B 1 67 ? 15.656 -24.25 -0.722 1 97.31 67 LEU B CA 1
ATOM 3043 C C . LEU B 1 67 ? 15.555 -25.766 -0.953 1 97.31 67 LEU B C 1
ATOM 3045 O O . LEU B 1 67 ? 15.734 -26.234 -2.078 1 97.31 67 LEU B O 1
ATOM 3049 N N . PRO B 1 68 ? 15.336 -26.5 0.163 1 97.31 68 PRO B N 1
ATOM 3050 C CA . PRO B 1 68 ? 15.055 -27.922 -0.051 1 97.31 68 PRO B CA 1
ATOM 3051 C C . PRO B 1 68 ? 13.961 -28.156 -1.089 1 97.31 68 PRO B C 1
ATOM 3053 O O . PRO B 1 68 ? 12.984 -27.406 -1.146 1 97.31 68 PRO B O 1
ATOM 3056 N N . PRO B 1 69 ? 14.133 -29.141 -1.905 1 97.81 69 PRO B N 1
ATOM 3057 C CA . PRO B 1 69 ? 13.125 -29.406 -2.939 1 97.81 69 PRO B CA 1
ATOM 3058 C C . PRO B 1 69 ? 11.781 -29.812 -2.359 1 97.81 69 PRO B C 1
ATOM 3060 O O . PRO B 1 69 ? 11.711 -30.344 -1.241 1 97.81 69 PRO B O 1
ATOM 3063 N N . MET B 1 70 ? 10.75 -29.578 -3.102 1 97.81 70 MET B N 1
ATOM 3064 C CA . MET B 1 70 ? 9.43 -30.078 -2.719 1 97.81 70 MET B CA 1
ATOM 3065 C C . MET B 1 70 ? 9.406 -31.594 -2.717 1 97.81 70 MET B C 1
ATOM 3067 O O . MET B 1 70 ? 10.211 -32.25 -3.387 1 97.81 70 MET B O 1
ATOM 3071 N N . PRO B 1 71 ? 8.445 -32.125 -2.035 1 96.38 71 PRO B N 1
ATOM 3072 C CA . PRO B 1 71 ? 8.352 -33.594 -1.983 1 96.38 71 PRO B CA 1
ATOM 3073 C C . PRO B 1 71 ? 7.984 -34.188 -3.33 1 96.38 71 PRO B C 1
ATOM 3075 O O . PRO B 1 71 ? 8.32 -35.344 -3.602 1 96.38 71 PRO B O 1
ATOM 3078 N N . VAL B 1 72 ? 7.27 -33.469 -4.145 1 94.94 72 VAL B N 1
ATOM 3079 C CA . VAL B 1 72 ? 6.809 -33.969 -5.434 1 94.94 72 VAL B CA 1
ATOM 3080 C C . VAL B 1 72 ? 7.117 -32.938 -6.523 1 94.94 72 VAL B C 1
ATOM 3082 O O . VAL B 1 72 ? 6.898 -31.734 -6.34 1 94.94 72 VAL B O 1
ATOM 3085 N N . GLU B 1 73 ? 7.664 -33.469 -7.637 1 96.75 73 GLU B N 1
ATOM 3086 C CA . GLU B 1 73 ? 7.812 -32.594 -8.805 1 96.75 73 GLU B CA 1
ATOM 3087 C C . GLU B 1 73 ? 6.461 -32.281 -9.438 1 96.75 73 GLU B C 1
ATOM 3089 O O . GLU B 1 73 ? 5.656 -33.188 -9.672 1 96.75 73 GLU B O 1
ATOM 3094 N N . CYS B 1 74 ? 6.234 -31 -9.641 1 96.81 74 CYS B N 1
ATOM 3095 C CA . CYS B 1 74 ? 4.949 -30.656 -10.234 1 96.81 74 CYS B CA 1
ATOM 3096 C C . CYS B 1 74 ? 4.953 -29.203 -10.727 1 96.81 74 CYS B C 1
ATOM 3098 O O . CYS B 1 74 ? 5.859 -28.438 -10.398 1 96.81 74 CYS B O 1
ATOM 3100 N N . ASP B 1 75 ? 4.012 -28.891 -11.625 1 97.81 75 ASP B N 1
ATOM 3101 C CA . ASP B 1 75 ?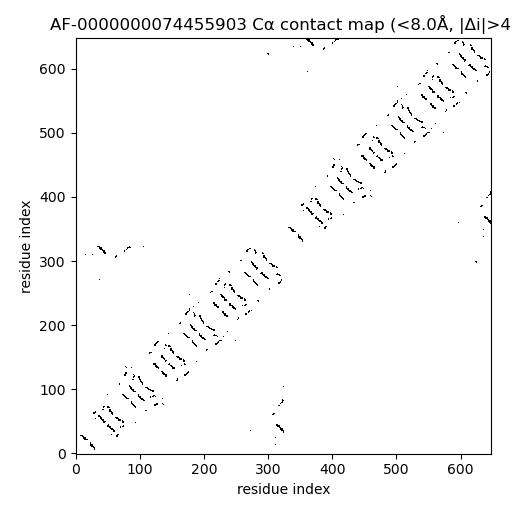 3.697 -27.531 -12.07 1 97.81 75 ASP B CA 1
ATOM 3102 C C . ASP B 1 75 ? 2.229 -27.203 -11.82 1 97.81 75 ASP B C 1
ATOM 3104 O O . ASP B 1 75 ? 1.47 -28.047 -11.336 1 97.81 75 ASP B O 1
ATOM 3108 N N . SER B 1 76 ? 1.872 -25.938 -11.969 1 97.88 76 SER B N 1
ATOM 3109 C CA . SER B 1 76 ? 0.485 -25.484 -11.969 1 97.88 76 SER B CA 1
ATOM 3110 C C . SER B 1 76 ? -0.174 -25.719 -10.617 1 97.88 76 SER B C 1
ATOM 3112 O O . SER B 1 76 ? -1.334 -26.141 -10.547 1 97.88 76 SER B O 1
ATOM 3114 N N . LEU B 1 77 ? 0.617 -25.594 -9.531 1 97.69 77 LEU B N 1
ATOM 3115 C CA . LEU B 1 77 ? 0.095 -25.703 -8.18 1 97.69 77 LEU B CA 1
ATOM 3116 C C . LEU B 1 77 ? -0.444 -24.375 -7.68 1 97.69 77 LEU B C 1
ATOM 3118 O O . LEU B 1 77 ? -0.321 -23.359 -8.367 1 97.69 77 LEU B O 1
ATOM 3122 N N . ALA B 1 78 ? -1.151 -24.391 -6.574 1 98.38 78 ALA B N 1
ATOM 3123 C CA . ALA B 1 78 ? -1.518 -23.203 -5.801 1 98.38 78 ALA B CA 1
ATOM 3124 C C . ALA B 1 78 ? -0.562 -23 -4.629 1 98.38 78 ALA B C 1
ATOM 3126 O O . ALA B 1 78 ? 0.015 -23.953 -4.113 1 98.38 78 ALA B O 1
ATOM 3127 N N . ALA B 1 79 ? -0.415 -21.75 -4.25 1 98.5 79 ALA B N 1
ATOM 3128 C CA . ALA B 1 79 ? 0.496 -21.484 -3.141 1 98.5 79 ALA B CA 1
ATOM 3129 C C . ALA B 1 79 ? 0.055 -20.25 -2.352 1 98.5 79 ALA B C 1
ATOM 3131 O O . ALA B 1 79 ? -0.715 -19.438 -2.852 1 98.5 79 ALA B O 1
ATOM 3132 N N . GLY B 1 80 ? 0.485 -20.125 -1.161 1 98.25 80 GLY B N 1
ATOM 3133 C CA . GLY B 1 80 ? 0.359 -18.984 -0.267 1 98.25 80 GLY B CA 1
ATOM 3134 C C . GLY B 1 80 ? 1.345 -19.016 0.885 1 98.25 80 GLY B C 1
ATOM 3135 O O . GLY B 1 80 ? 1.922 -20.062 1.186 1 98.25 80 GLY B O 1
ATOM 3136 N N . ALA B 1 81 ? 1.562 -17.875 1.447 1 98 81 ALA B N 1
ATOM 3137 C CA . ALA B 1 81 ? 2.457 -17.797 2.598 1 98 81 ALA B CA 1
ATOM 3138 C C . ALA B 1 81 ? 1.713 -17.281 3.832 1 98 81 ALA B C 1
ATOM 3140 O O . ALA B 1 81 ? 0.803 -16.469 3.723 1 98 81 ALA B O 1
ATOM 3141 N N . TYR B 1 82 ? 2.047 -17.766 4.918 1 96.81 82 TYR B N 1
ATOM 3142 C CA . TYR B 1 82 ? 1.581 -17.297 6.223 1 96.81 82 TYR B CA 1
ATOM 3143 C C . TYR B 1 82 ? 2.713 -17.312 7.242 1 96.81 82 TYR B C 1
ATOM 3145 O O . TYR B 1 82 ? 3.32 -18.359 7.492 1 96.81 82 TYR B O 1
ATOM 3153 N N . GLY B 1 83 ? 2.934 -16.094 7.832 1 92.19 83 GLY B N 1
ATOM 3154 C CA . GLY B 1 83 ? 4.176 -15.992 8.578 1 92.19 83 GLY B CA 1
ATOM 3155 C C . GLY B 1 83 ? 5.406 -16.281 7.742 1 92.19 83 GLY B C 1
ATOM 3156 O O . GLY B 1 83 ? 5.578 -15.695 6.668 1 92.19 83 GLY B O 1
ATOM 3157 N N . SER B 1 84 ? 6.262 -17.141 8.281 1 94.44 84 SER B N 1
ATOM 3158 C CA . SER B 1 84 ? 7.469 -17.484 7.535 1 94.44 84 SER B CA 1
ATOM 3159 C C . SER B 1 84 ? 7.32 -18.812 6.816 1 94.44 84 SER B C 1
ATOM 3161 O O . SER B 1 84 ? 8.312 -19.422 6.414 1 94.44 84 SER B O 1
ATOM 3163 N N . ALA B 1 85 ? 6.094 -19.266 6.645 1 97.12 85 ALA B N 1
ATOM 3164 C CA . ALA B 1 85 ? 5.859 -20.547 6.012 1 97.12 85 ALA B CA 1
ATOM 3165 C C . ALA B 1 85 ? 5.258 -20.391 4.621 1 97.12 85 ALA B C 1
ATOM 3167 O O . ALA B 1 85 ? 4.523 -19.422 4.367 1 97.12 85 ALA B O 1
ATOM 3168 N N . VAL B 1 86 ? 5.57 -21.359 3.795 1 98.25 86 VAL B N 1
ATOM 3169 C CA . VAL B 1 86 ? 5.02 -21.422 2.443 1 98.25 86 VAL B CA 1
ATOM 3170 C C . VAL B 1 86 ? 4.16 -22.672 2.287 1 98.25 86 VAL B C 1
ATOM 3172 O O . VAL B 1 86 ? 4.59 -23.766 2.637 1 98.25 86 VAL B O 1
ATOM 3175 N N . PHE B 1 87 ? 2.979 -22.516 1.773 1 98.69 87 PHE B N 1
ATOM 3176 C CA . PHE B 1 87 ? 2.045 -23.609 1.535 1 98.69 87 PHE B CA 1
ATOM 3177 C C . PHE B 1 87 ? 1.85 -23.844 0.041 1 98.69 87 PHE B C 1
ATOM 3179 O O . PHE B 1 87 ? 1.666 -22.891 -0.719 1 98.69 87 PHE B O 1
ATOM 3186 N N . VAL B 1 88 ? 1.897 -25.047 -0.358 1 98.62 88 VAL B N 1
ATOM 3187 C CA . VAL B 1 88 ? 1.606 -25.406 -1.742 1 98.62 88 VAL B CA 1
ATOM 3188 C C . VAL B 1 88 ? 0.563 -26.516 -1.778 1 98.62 88 VAL B C 1
ATOM 3190 O O . VAL B 1 88 ? 0.495 -27.344 -0.864 1 98.62 88 VAL B O 1
ATOM 3193 N N . ALA B 1 89 ? -0.23 -26.547 -2.824 1 98.69 89 ALA B N 1
ATOM 3194 C CA . ALA B 1 89 ? -1.286 -27.547 -2.932 1 98.69 89 ALA B CA 1
ATOM 3195 C C . ALA B 1 89 ? -1.613 -27.844 -4.395 1 98.69 89 ALA B C 1
ATOM 3197 O O . ALA B 1 89 ? -1.649 -26.938 -5.223 1 98.69 89 ALA B O 1
ATOM 3198 N N . GLY B 1 90 ? -1.832 -29.156 -4.625 1 98.62 90 GLY B N 1
ATOM 3199 C CA . GLY B 1 90 ? -2.246 -29.594 -5.949 1 98.62 90 GLY B CA 1
ATOM 3200 C C . GLY B 1 90 ? -1.113 -29.594 -6.957 1 98.62 90 GLY B C 1
ATOM 3201 O O . GLY B 1 90 ? 0.013 -29.969 -6.633 1 98.62 90 GLY B O 1
ATOM 3202 N N . GLY B 1 91 ? -1.506 -29.297 -8.219 1 98.25 91 GLY B N 1
ATOM 3203 C CA . GLY B 1 91 ? -0.549 -29.281 -9.312 1 98.25 91 GLY B CA 1
ATOM 3204 C C . GLY B 1 91 ? -0.657 -30.516 -10.203 1 98.25 91 GLY B C 1
ATOM 3205 O O . GLY B 1 91 ? -1.64 -31.25 -10.133 1 98.25 91 GLY B O 1
ATOM 3206 N N . SER B 1 92 ? 0.269 -30.547 -11.055 1 97.44 92 SER B N 1
ATOM 3207 C CA . SER B 1 92 ? 0.282 -31.625 -12.039 1 97.44 92 SER B CA 1
ATOM 3208 C C . SER B 1 92 ? 1.662 -32.281 -12.141 1 97.44 92 SER B C 1
ATOM 3210 O O . SER B 1 92 ? 2.676 -31.578 -12.164 1 97.44 92 SER B O 1
ATOM 3212 N N . ASP B 1 93 ? 1.691 -33.531 -12.117 1 94.31 93 ASP B N 1
ATOM 3213 C CA . ASP B 1 93 ? 2.877 -34.312 -12.445 1 94.31 93 ASP B CA 1
ATOM 3214 C C . ASP B 1 93 ? 2.635 -35.188 -13.672 1 94.31 93 ASP B C 1
ATOM 3216 O O . ASP B 1 93 ? 1.849 -36.125 -13.625 1 94.31 93 ASP B O 1
ATOM 3220 N N . ARG B 1 94 ? 3.383 -34.938 -14.758 1 88.69 94 ARG B N 1
ATOM 3221 C CA . ARG B 1 94 ? 3.217 -35.656 -16.016 1 88.69 94 ARG B CA 1
ATOM 3222 C C . ARG B 1 94 ? 1.751 -35.719 -16.422 1 88.69 94 ARG B C 1
ATOM 3224 O O . ARG B 1 94 ? 1.207 -36.812 -16.656 1 88.69 94 ARG B O 1
ATOM 3231 N N . LYS B 1 95 ? 1.093 -34.688 -16.312 1 86.88 95 LYS B N 1
ATOM 3232 C CA . LYS B 1 95 ? -0.269 -34.469 -16.781 1 86.88 95 LYS B CA 1
ATOM 3233 C C . LYS B 1 95 ? -1.291 -35.094 -15.852 1 86.88 95 LYS B C 1
ATOM 3235 O O . LYS B 1 95 ? -2.477 -35.188 -16.188 1 86.88 95 LYS B O 1
ATOM 3240 N N . LYS B 1 96 ? -0.88 -35.531 -14.75 1 94.62 96 LYS B N 1
ATOM 3241 C CA . LYS B 1 96 ? -1.803 -36.062 -13.758 1 94.62 96 LYS B CA 1
ATOM 3242 C C . LYS B 1 96 ? -2.023 -35.094 -12.617 1 94.62 96 LYS B C 1
ATOM 3244 O O . LYS B 1 96 ? -1.076 -34.688 -11.93 1 94.62 96 LYS B O 1
ATOM 3249 N N . PRO B 1 97 ? -3.271 -34.656 -12.398 1 98.25 97 PRO B N 1
ATOM 3250 C CA . PRO B 1 97 ? -3.545 -33.75 -11.289 1 98.25 97 PRO B CA 1
ATOM 3251 C C . PRO B 1 97 ? -3.25 -34.375 -9.93 1 98.25 97 PRO B C 1
ATOM 3253 O O . PRO B 1 97 ? -3.459 -35.594 -9.742 1 98.25 97 PRO B O 1
ATOM 3256 N N . LEU B 1 98 ? -2.822 -33.594 -9.023 1 98.25 98 LEU B N 1
ATOM 3257 C CA . LEU B 1 98 ? -2.447 -34.062 -7.691 1 98.25 98 LEU B CA 1
ATOM 3258 C C . LEU B 1 98 ? -3.367 -33.469 -6.633 1 98.25 98 LEU B C 1
ATOM 3260 O O . LEU B 1 98 ? -3.967 -32.406 -6.852 1 98.25 98 LEU B O 1
ATOM 3264 N N . ASP B 1 99 ? -3.482 -34.125 -5.512 1 98.25 99 ASP B N 1
ATOM 3265 C CA . ASP B 1 99 ? -4.227 -33.594 -4.367 1 98.25 99 ASP B CA 1
ATOM 3266 C C . ASP B 1 99 ? -3.299 -33.312 -3.189 1 98.25 99 ASP B C 1
ATOM 3268 O O . ASP B 1 99 ? -3.754 -32.938 -2.111 1 98.25 99 ASP B O 1
ATOM 3272 N N . ASN B 1 100 ? -2.029 -33.438 -3.412 1 96.81 100 ASN B N 1
ATOM 3273 C CA . ASN B 1 100 ? -1.056 -33.281 -2.338 1 96.81 100 ASN B CA 1
ATOM 3274 C C . ASN B 1 100 ? -0.989 -31.844 -1.854 1 96.81 100 ASN B C 1
ATOM 3276 O O . ASN B 1 100 ? -1.229 -30.906 -2.625 1 96.81 100 ASN B O 1
ATOM 3280 N N . ALA B 1 101 ? -0.713 -31.656 -0.592 1 98.5 101 ALA B N 1
ATOM 3281 C CA . ALA B 1 101 ? -0.419 -30.375 0.034 1 98.5 101 ALA B CA 1
ATOM 3282 C C . ALA B 1 101 ? 0.792 -30.469 0.957 1 98.5 101 ALA B C 1
ATOM 3284 O O . ALA B 1 101 ? 0.983 -31.484 1.629 1 98.5 101 ALA B O 1
ATOM 3285 N N . SER B 1 102 ? 1.612 -29.5 0.923 1 98.38 102 SER B N 1
ATOM 3286 C CA . SER B 1 102 ? 2.805 -29.469 1.765 1 98.38 102 SER B CA 1
ATOM 3287 C C . SER B 1 102 ? 3.096 -2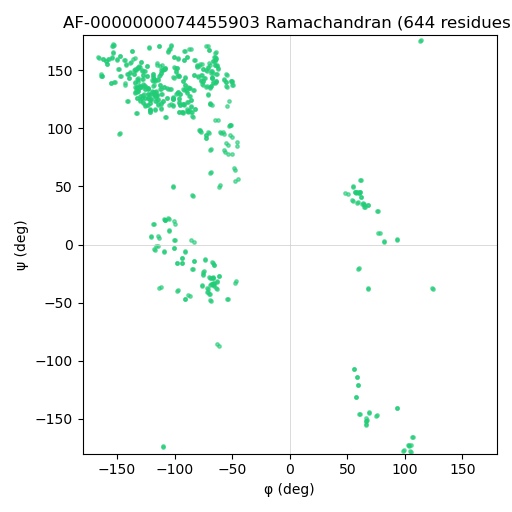8.047 2.244 1 98.38 102 SER B C 1
ATOM 3289 O O . SER B 1 102 ? 2.598 -27.078 1.671 1 98.38 102 SER B O 1
ATOM 3291 N N . MET B 1 103 ? 3.809 -27.953 3.27 1 98.31 103 MET B N 1
ATOM 3292 C CA . MET B 1 103 ? 4.234 -26.672 3.814 1 98.31 103 MET B CA 1
ATOM 3293 C C . MET B 1 103 ? 5.738 -26.656 4.078 1 98.31 103 MET B C 1
ATOM 3295 O O . MET B 1 103 ? 6.293 -27.656 4.562 1 98.31 103 MET B O 1
ATOM 3299 N N . PHE B 1 104 ? 6.375 -25.641 3.719 1 98.19 104 PHE B N 1
ATOM 3300 C CA . PHE B 1 104 ? 7.77 -25.422 4.074 1 98.19 104 PHE B CA 1
ATOM 3301 C C . PHE B 1 104 ? 7.883 -24.531 5.312 1 98.19 104 PHE B C 1
ATOM 3303 O O . PHE B 1 104 ? 7.418 -23.391 5.316 1 98.19 104 PHE B O 1
ATOM 3310 N N . ASP B 1 105 ? 8.523 -25.031 6.301 1 95.12 105 ASP B N 1
ATOM 3311 C CA . ASP B 1 105 ? 8.781 -24.297 7.531 1 95.12 105 ASP B CA 1
ATOM 3312 C C . ASP B 1 105 ? 10.172 -23.656 7.512 1 95.12 105 ASP B C 1
ATOM 3314 O O . ASP B 1 105 ? 11.18 -24.359 7.59 1 95.12 105 ASP B O 1
ATOM 3318 N N . TRP B 1 106 ? 10.156 -22.359 7.496 1 95.06 106 TRP B N 1
ATOM 3319 C CA . TRP B 1 106 ? 11.43 -21.656 7.367 1 95.06 106 TRP B CA 1
ATOM 3320 C C . TRP B 1 106 ? 12.328 -21.906 8.57 1 95.06 106 TRP B C 1
ATOM 3322 O O . TRP B 1 106 ? 13.547 -22.031 8.43 1 95.06 106 TRP B O 1
ATOM 3332 N N . GLN B 1 107 ? 11.758 -21.984 9.719 1 89.94 107 GLN B N 1
ATOM 3333 C CA . GLN B 1 107 ? 12.531 -22.203 10.938 1 89.94 107 GLN B CA 1
ATOM 3334 C C . GLN B 1 107 ? 13.102 -23.609 10.977 1 89.94 107 GLN B C 1
ATOM 3336 O O . GLN B 1 107 ? 14.273 -23.812 11.312 1 89.94 107 GLN B O 1
ATOM 3341 N N . GLU B 1 108 ? 12.32 -24.547 10.602 1 93.44 108 GLU B N 1
ATOM 3342 C CA . GLU B 1 108 ? 12.766 -25.938 10.602 1 93.44 108 GLU B CA 1
ATOM 3343 C C . GLU B 1 108 ? 13.539 -26.266 9.32 1 93.44 108 GLU B C 1
ATOM 3345 O O . GLU B 1 108 ? 14.164 -27.328 9.227 1 93.44 108 GLU B O 1
ATOM 3350 N N . ARG B 1 109 ? 13.453 -25.438 8.359 1 94.94 109 ARG B N 1
ATOM 3351 C CA . ARG B 1 109 ? 14.141 -25.562 7.082 1 94.94 109 ARG B CA 1
ATOM 3352 C C . ARG B 1 109 ? 13.797 -26.875 6.395 1 94.94 109 ARG B C 1
ATOM 3354 O O . ARG B 1 109 ? 14.688 -27.578 5.902 1 94.94 109 ARG B O 1
ATOM 3361 N N . ALA B 1 110 ? 12.5 -27.172 6.418 1 96.44 110 ALA B N 1
ATOM 3362 C CA . ALA B 1 110 ? 12.07 -28.438 5.844 1 96.44 110 ALA B CA 1
ATOM 3363 C C . ALA B 1 110 ? 10.617 -28.375 5.387 1 96.44 110 ALA B C 1
ATOM 3365 O O . ALA B 1 110 ? 9.844 -27.562 5.887 1 96.44 110 ALA B O 1
ATOM 3366 N N . TRP B 1 111 ? 10.305 -29.344 4.504 1 98.12 111 TRP B N 1
ATOM 3367 C CA . TRP B 1 111 ? 8.93 -29.531 4.066 1 98.12 111 TRP B CA 1
ATOM 3368 C C . TRP B 1 111 ? 8.203 -30.531 4.961 1 98.12 111 TRP B C 1
ATOM 3370 O O . TRP B 1 111 ? 8.789 -31.531 5.383 1 98.12 111 TRP B O 1
ATOM 3380 N N . ARG B 1 112 ? 6.992 -30.219 5.152 1 97.19 112 ARG B N 1
ATOM 3381 C CA . ARG B 1 112 ? 6.102 -31.141 5.855 1 97.19 112 ARG B CA 1
ATOM 3382 C C . ARG B 1 112 ? 4.84 -31.422 5.039 1 97.19 112 ARG B C 1
ATOM 3384 O O . ARG B 1 112 ? 4.25 -30.5 4.469 1 97.19 112 ARG B O 1
ATOM 3391 N N . LYS B 1 113 ? 4.453 -32.688 5.027 1 97.06 113 LYS B N 1
ATOM 3392 C CA . LYS B 1 113 ? 3.225 -33.062 4.332 1 97.06 113 LYS B CA 1
ATOM 3393 C C . LYS B 1 113 ? 1.994 -32.656 5.133 1 97.06 113 LYS B C 1
ATOM 3395 O O . LYS B 1 113 ? 1.974 -32.781 6.359 1 97.06 113 LYS B O 1
ATOM 3400 N N . LEU B 1 114 ? 1.024 -32.188 4.387 1 98.19 114 LEU B N 1
ATOM 3401 C CA . LEU B 1 114 ? -0.254 -31.812 4.984 1 98.19 114 LEU B CA 1
ATOM 3402 C C . LEU B 1 114 ? -1.366 -32.75 4.508 1 98.19 114 LEU B C 1
ATOM 3404 O O . LEU B 1 114 ? -1.145 -33.594 3.641 1 98.19 114 LEU B O 1
ATOM 3408 N N . ALA B 1 115 ? -2.52 -32.594 5.156 1 97.88 115 ALA B N 1
ATOM 3409 C CA . ALA B 1 115 ? -3.682 -33.344 4.672 1 97.88 115 ALA B CA 1
ATOM 3410 C C . ALA B 1 115 ? -3.93 -33.062 3.191 1 97.88 115 ALA B C 1
ATOM 3412 O O . ALA B 1 115 ? -3.816 -31.906 2.742 1 97.88 115 ALA B O 1
ATOM 3413 N N . PRO B 1 116 ? -4.207 -34.062 2.455 1 98.06 116 PRO B N 1
ATOM 3414 C CA . PRO B 1 116 ? -4.465 -33.844 1.03 1 98.06 116 PRO B CA 1
ATOM 3415 C C . PRO B 1 116 ? -5.789 -33.125 0.771 1 98.06 116 PRO B C 1
ATOM 3417 O O . PRO B 1 116 ? -6.695 -33.188 1.609 1 98.06 116 PRO B O 1
ATOM 3420 N N . MET B 1 117 ? -5.855 -32.5 -0.321 1 98.38 117 MET B N 1
ATOM 3421 C CA . MET B 1 117 ? -7.121 -31.922 -0.755 1 98.38 117 MET B CA 1
ATOM 3422 C C . MET B 1 117 ? -8.148 -33 -1.04 1 98.38 117 MET B C 1
ATOM 3424 O O . MET B 1 117 ? -7.793 -34.156 -1.26 1 98.38 117 MET B O 1
ATOM 3428 N N . VAL B 1 118 ? -9.391 -32.594 -1.065 1 97.19 118 VAL B N 1
ATOM 3429 C CA . VAL B 1 118 ? -10.469 -33.531 -1.383 1 97.19 118 VAL B CA 1
ATOM 3430 C C . VAL B 1 118 ? -10.422 -33.875 -2.865 1 97.19 118 VAL B C 1
ATOM 3432 O O . VAL B 1 118 ? -10.688 -35.031 -3.242 1 97.19 118 VAL B O 1
ATOM 3435 N N . THR B 1 119 ? -10.109 -32.938 -3.654 1 97.94 119 THR B N 1
ATOM 3436 C CA . THR B 1 119 ? -10.094 -33.125 -5.102 1 97.94 119 THR B CA 1
ATOM 3437 C C . THR B 1 119 ? -8.719 -32.781 -5.676 1 97.94 119 THR B C 1
ATOM 3439 O O . THR B 1 119 ? -8.195 -31.688 -5.449 1 97.94 119 THR B O 1
ATOM 3442 N N . ALA B 1 120 ? -8.188 -33.781 -6.422 1 98.5 120 ALA B N 1
ATOM 3443 C CA . ALA B 1 120 ? -6.973 -33.469 -7.18 1 98.5 120 ALA B CA 1
ATOM 3444 C C . ALA B 1 120 ? -7.234 -32.406 -8.25 1 98.5 120 ALA B C 1
ATOM 3446 O O . ALA B 1 120 ? -8.281 -32.438 -8.898 1 98.5 120 ALA B O 1
ATOM 3447 N N . ARG B 1 121 ? -6.309 -31.516 -8.406 1 98.5 121 ARG B N 1
ATOM 3448 C CA . ARG B 1 121 ? -6.539 -30.453 -9.367 1 98.5 121 ARG B CA 1
ATOM 3449 C C . ARG B 1 121 ? -5.219 -29.875 -9.875 1 98.5 121 ARG B C 1
ATOM 3451 O O . ARG B 1 121 ? -4.273 -29.703 -9.102 1 98.5 121 ARG B O 1
ATOM 3458 N N . ALA B 1 122 ? -5.176 -29.625 -11.102 1 98.31 122 ALA B N 1
ATOM 3459 C CA . ALA B 1 122 ? -4.109 -28.875 -11.766 1 98.31 122 ALA B CA 1
ATOM 3460 C C . ALA B 1 122 ? -4.621 -27.531 -12.273 1 98.31 122 ALA B C 1
ATOM 3462 O O . ALA B 1 122 ? -5.816 -27.375 -12.547 1 98.31 122 ALA B O 1
ATOM 3463 N N . TYR B 1 123 ? -3.695 -26.5 -12.328 1 98.19 123 TYR B N 1
ATOM 3464 C CA . TYR B 1 123 ? -4.016 -25.188 -12.906 1 98.19 123 TYR B CA 1
ATOM 3465 C C . TYR B 1 123 ? -5.117 -24.5 -12.109 1 98.19 123 TYR B C 1
ATOM 3467 O O . TYR B 1 123 ? -5.992 -23.844 -12.688 1 98.19 123 TYR B O 1
ATOM 3475 N N . SER B 1 124 ? -5.109 -24.703 -10.82 1 98.5 124 SER B N 1
ATOM 3476 C CA . SER B 1 124 ? -5.996 -23.953 -9.938 1 98.5 124 SER B CA 1
ATOM 3477 C C . SER B 1 124 ? -5.402 -22.594 -9.586 1 98.5 124 SER B C 1
ATOM 3479 O O . SER B 1 124 ? -4.215 -22.359 -9.797 1 98.5 124 SER B O 1
ATOM 3481 N N . CYS B 1 125 ? -6.25 -21.719 -9.188 1 97.12 125 CYS B N 1
ATOM 3482 C CA . CYS B 1 125 ? -5.703 -20.516 -8.586 1 97.12 125 CYS B CA 1
ATOM 3483 C C . CYS B 1 125 ? -5.746 -20.594 -7.062 1 97.12 125 CYS B C 1
ATOM 3485 O O . CYS B 1 125 ? -6.582 -21.297 -6.5 1 97.12 125 CYS B O 1
ATOM 3487 N N . GLY B 1 126 ? -4.816 -19.984 -6.406 1 97.56 126 GLY B N 1
ATOM 3488 C CA . GLY B 1 126 ? -4.734 -20 -4.957 1 97.56 126 GLY B CA 1
ATOM 3489 C C . GLY B 1 126 ? -4.141 -18.734 -4.367 1 97.56 126 GLY B C 1
ATOM 3490 O O . GLY B 1 126 ? -3.381 -18.031 -5.035 1 97.56 126 GLY B O 1
ATOM 3491 N N . THR B 1 127 ? -4.523 -18.406 -3.211 1 98.25 127 THR B N 1
ATOM 3492 C CA . THR B 1 127 ? -3.979 -17.281 -2.471 1 98.25 127 THR B CA 1
ATOM 3493 C C . THR B 1 127 ? -4.234 -17.438 -0.975 1 98.25 127 THR B C 1
ATOM 3495 O O . THR B 1 127 ? -5.152 -18.156 -0.568 1 98.25 127 THR B O 1
ATOM 3498 N N . MET B 1 128 ? -3.447 -16.844 -0.146 1 98.44 128 MET B N 1
ATOM 3499 C CA . MET B 1 128 ? -3.574 -16.922 1.307 1 98.44 128 MET B CA 1
ATOM 3500 C C . MET B 1 128 ? -4.363 -15.727 1.841 1 98.44 128 MET B C 1
ATOM 3502 O O . MET B 1 128 ? -4.016 -14.57 1.568 1 98.44 128 MET B O 1
ATOM 3506 N N . ASP B 1 129 ? -5.422 -16.031 2.467 1 97.44 129 ASP B N 1
ATOM 3507 C CA . ASP B 1 129 ? -6.055 -15.047 3.33 1 97.44 129 ASP B CA 1
ATOM 3508 C C . ASP B 1 129 ? -5.32 -14.93 4.664 1 97.44 129 ASP B C 1
ATOM 3510 O O . ASP B 1 129 ? -5.582 -15.695 5.594 1 97.44 129 ASP B O 1
ATOM 3514 N N . LYS B 1 130 ? -4.48 -13.992 4.809 1 94.56 130 LYS B N 1
ATOM 3515 C CA . LYS B 1 130 ? -3.609 -13.859 5.977 1 94.56 130 LYS B CA 1
ATOM 3516 C C . LYS B 1 130 ? -4.41 -13.492 7.223 1 94.56 130 LYS B C 1
ATOM 3518 O O . LYS B 1 130 ? -4.027 -13.852 8.336 1 94.56 130 LYS B O 1
ATOM 3523 N N . SER B 1 131 ? -5.52 -12.805 7.031 1 91.25 131 SER B N 1
ATOM 3524 C CA . SER B 1 131 ? -6.309 -12.352 8.172 1 91.25 131 SER B CA 1
ATOM 3525 C C . SER B 1 131 ? -6.914 -13.531 8.93 1 91.25 131 SER B C 1
ATOM 3527 O O . SER B 1 131 ? -7.074 -13.469 10.148 1 91.25 131 SER B O 1
ATOM 3529 N N . ARG B 1 132 ? -7.148 -14.539 8.234 1 93.69 132 ARG B N 1
ATOM 3530 C CA . ARG B 1 132 ? -7.785 -15.688 8.867 1 93.69 132 ARG B CA 1
ATOM 3531 C C . ARG B 1 132 ? -6.871 -16.906 8.836 1 93.69 132 ARG B C 1
ATOM 3533 O O . ARG B 1 132 ? -7.25 -17.984 9.297 1 93.69 132 ARG B O 1
ATOM 3540 N N . ALA B 1 133 ? -5.738 -16.719 8.172 1 96.88 133 ALA B N 1
ATOM 3541 C CA . ALA B 1 133 ? -4.773 -17.812 8.031 1 96.88 133 ALA B CA 1
ATOM 3542 C C . ALA B 1 133 ? -5.379 -18.984 7.262 1 96.88 133 ALA B C 1
ATOM 3544 O O . ALA B 1 133 ? -5.352 -20.125 7.734 1 96.88 133 ALA B O 1
ATOM 3545 N N . ARG B 1 134 ? -5.852 -18.641 6.07 1 98.12 134 ARG B N 1
ATOM 3546 C CA . ARG B 1 134 ? -6.516 -19.641 5.242 1 98.12 134 ARG B CA 1
ATOM 3547 C C . ARG B 1 134 ? -6 -19.609 3.809 1 98.12 134 ARG B C 1
ATOM 3549 O O . ARG B 1 134 ? -5.961 -18.531 3.189 1 98.12 134 ARG B O 1
ATOM 3556 N N . LEU B 1 135 ? -5.566 -20.719 3.322 1 98.69 135 LEU B N 1
ATOM 3557 C CA . LEU B 1 135 ? -5.23 -20.844 1.908 1 98.69 135 LEU B CA 1
ATOM 3558 C C . LEU B 1 135 ? -6.461 -21.188 1.083 1 98.69 135 LEU B C 1
ATOM 3560 O O . LEU B 1 135 ? -7.074 -22.234 1.292 1 98.69 135 LEU B O 1
ATOM 3564 N N . LEU B 1 136 ? -6.836 -20.375 0.173 1 98.81 136 LEU B N 1
ATOM 3565 C CA . LEU B 1 136 ? -7.957 -20.625 -0.724 1 98.81 136 LEU B CA 1
ATOM 3566 C C . LEU B 1 136 ? -7.477 -21.188 -2.057 1 98.81 136 LEU B C 1
ATOM 3568 O O . LEU B 1 136 ? -6.523 -20.672 -2.645 1 98.81 136 LEU B O 1
ATOM 3572 N N . VAL B 1 137 ? -8.07 -22.219 -2.496 1 98.81 137 VAL B N 1
ATOM 3573 C CA . VAL B 1 137 ? -7.781 -22.844 -3.777 1 98.81 137 VAL B CA 1
ATOM 3574 C C . VAL B 1 137 ? -9.07 -23.031 -4.57 1 98.81 137 VAL B C 1
ATOM 3576 O O . VAL B 1 137 ? -10.023 -23.656 -4.086 1 98.81 137 VAL B O 1
ATOM 3579 N N . ALA B 1 138 ? -9.102 -22.531 -5.777 1 98.75 138 ALA B N 1
ATOM 3580 C CA . ALA B 1 138 ? -10.344 -22.562 -6.547 1 98.75 138 ALA B CA 1
ATOM 3581 C C . ALA B 1 138 ? -10.102 -23.078 -7.961 1 98.75 138 ALA B C 1
ATOM 3583 O O . ALA B 1 138 ? -9.086 -22.75 -8.586 1 98.75 138 ALA B O 1
ATOM 3584 N N . GLY B 1 139 ? -11.062 -23.828 -8.445 1 98.69 139 GLY B N 1
ATOM 3585 C CA . GLY B 1 139 ? -11.047 -24.297 -9.82 1 98.69 139 GLY B CA 1
ATOM 3586 C C . GLY B 1 139 ? -9.93 -25.266 -10.117 1 98.69 139 GLY B C 1
ATOM 3587 O O . GLY B 1 139 ? -9.602 -26.109 -9.273 1 98.69 139 GLY B O 1
ATOM 3588 N N . GLY B 1 140 ? -9.5 -25.219 -11.344 1 98.56 140 GLY B N 1
ATOM 3589 C CA . GLY B 1 140 ? -8.5 -26.156 -11.828 1 98.56 140 GLY B CA 1
ATOM 3590 C C . GLY B 1 140 ? -9.07 -27.219 -12.742 1 98.56 140 GLY B C 1
ATOM 3591 O O . GLY B 1 140 ? -10.164 -27.062 -13.281 1 98.56 140 GLY B O 1
ATOM 3592 N N . PHE B 1 141 ? -8.234 -28.203 -12.914 1 98.19 141 PHE B N 1
ATOM 3593 C CA . PHE B 1 141 ? -8.586 -29.219 -13.898 1 98.19 141 PHE B CA 1
ATOM 3594 C C . PHE B 1 141 ? -8.352 -30.609 -13.344 1 98.19 141 PHE B C 1
ATOM 3596 O O . PHE B 1 141 ? -7.309 -30.891 -12.758 1 98.19 141 PHE B O 1
ATOM 3603 N N . ASN B 1 142 ? -9.273 -31.406 -13.477 1 98.19 142 ASN B N 1
ATOM 3604 C CA . ASN B 1 142 ? -9.227 -32.844 -13.266 1 98.19 142 ASN B CA 1
ATOM 3605 C C . ASN B 1 142 ? -10.18 -33.594 -14.195 1 98.19 142 ASN B C 1
ATOM 3607 O O . ASN B 1 142 ? -11.352 -33.781 -13.867 1 98.19 142 ASN B O 1
ATOM 3611 N N . ASN B 1 143 ? -9.672 -34.062 -15.305 1 95 143 ASN B N 1
ATOM 3612 C CA . ASN B 1 143 ? -10.445 -34.656 -16.406 1 95 143 ASN B CA 1
ATOM 3613 C C . ASN B 1 143 ? -11.445 -33.656 -16.969 1 95 143 ASN B C 1
ATOM 3615 O O . ASN B 1 143 ? -11.938 -33.812 -18.094 1 95 143 ASN B O 1
ATOM 3619 N N . ARG B 1 144 ? -11.758 -32.688 -16.219 1 95.88 144 ARG B N 1
ATOM 3620 C CA . ARG B 1 144 ? -12.594 -31.562 -16.625 1 95.88 144 ARG B CA 1
ATOM 3621 C C . ARG B 1 144 ? -12.281 -30.312 -15.797 1 95.88 144 ARG B C 1
ATOM 3623 O O . ARG B 1 144 ? -11.57 -30.391 -14.805 1 95.88 144 ARG B O 1
ATOM 3630 N N . GLU B 1 145 ? -12.867 -29.172 -16.234 1 97.75 145 GLU B N 1
ATOM 3631 C CA . GLU B 1 145 ? -12.758 -27.953 -15.43 1 97.75 145 GLU B CA 1
ATOM 3632 C C . GLU B 1 145 ? -13.539 -28.094 -14.125 1 97.75 145 GLU B C 1
ATOM 3634 O O . GLU B 1 145 ? -14.641 -28.641 -14.109 1 97.75 145 GLU B O 1
ATOM 3639 N N . LEU B 1 146 ? -13.047 -27.547 -13.07 1 98.38 146 LEU B N 1
ATOM 3640 C CA . LEU B 1 146 ? -13.672 -27.656 -11.766 1 98.38 146 LEU B CA 1
ATOM 3641 C C . LEU B 1 146 ? -14.281 -26.328 -11.344 1 98.38 146 LEU B C 1
ATOM 3643 O O . LEU B 1 146 ? -13.781 -25.266 -11.727 1 98.38 146 LEU B O 1
ATOM 3647 N N . ASP B 1 147 ? -15.305 -26.344 -10.547 1 98.38 147 ASP B N 1
ATOM 3648 C CA . ASP B 1 147 ? -15.891 -25.156 -9.953 1 98.38 147 ASP B CA 1
ATOM 3649 C C . ASP B 1 147 ? -15.75 -25.172 -8.43 1 98.38 147 ASP B C 1
ATOM 3651 O O . ASP B 1 147 ? -16.141 -24.219 -7.75 1 98.38 147 ASP B O 1
ATOM 3655 N N . SER B 1 148 ? -15.164 -26.219 -7.898 1 98.38 148 SER B N 1
ATOM 3656 C CA . SER B 1 148 ? -15.062 -26.359 -6.449 1 98.38 148 SER B CA 1
ATOM 3657 C C . SER B 1 148 ? -13.992 -25.438 -5.875 1 98.38 148 SER B C 1
ATOM 3659 O O . SER B 1 148 ? -13.039 -25.078 -6.566 1 98.38 148 SER B O 1
ATOM 3661 N N . VAL B 1 149 ? -14.203 -25.047 -4.656 1 98.69 149 VAL B N 1
ATOM 3662 C CA . VAL B 1 149 ? -13.281 -24.234 -3.871 1 98.69 149 VAL B CA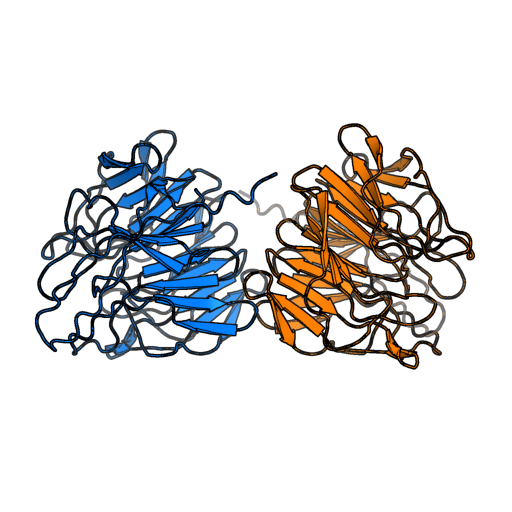 1
ATOM 3663 C C . VAL B 1 149 ? -12.977 -24.922 -2.545 1 98.69 149 VAL B C 1
ATOM 3665 O O . VAL B 1 149 ? -13.891 -25.328 -1.823 1 98.69 149 VAL B O 1
ATOM 3668 N N . GLU B 1 150 ? -11.766 -25.094 -2.277 1 98.56 150 GLU B N 1
ATOM 3669 C CA . GLU B 1 150 ? -11.32 -25.688 -1.018 1 98.56 150 GLU B CA 1
ATOM 3670 C C . GLU B 1 150 ? -10.445 -24.719 -0.229 1 98.56 150 GLU B C 1
ATOM 3672 O O . GLU B 1 150 ? -9.641 -23.984 -0.809 1 98.56 150 GLU B O 1
ATOM 3677 N N . ILE B 1 151 ? -10.641 -24.734 1.034 1 98.62 151 ILE B N 1
ATOM 3678 C CA . ILE B 1 151 ? -9.938 -23.812 1.93 1 98.62 151 ILE B CA 1
ATOM 3679 C C . ILE B 1 151 ? -9.148 -24.609 2.967 1 98.62 151 ILE B C 1
ATOM 3681 O O . ILE B 1 151 ? -9.719 -25.422 3.695 1 98.62 151 ILE B O 1
ATOM 3685 N N . PHE B 1 152 ? -7.906 -24.406 3.018 1 98.69 152 PHE B N 1
ATOM 3686 C CA . PHE B 1 152 ? -7.098 -25.016 4.07 1 98.69 152 PHE B CA 1
ATOM 3687 C C . PHE B 1 152 ? -6.98 -24.078 5.27 1 98.69 152 PHE B C 1
ATOM 3689 O O . PHE B 1 152 ? -6.426 -22.984 5.156 1 98.69 152 PHE B O 1
ATOM 3696 N N . ASP B 1 153 ? -7.395 -24.469 6.363 1 97.94 153 ASP B N 1
ATOM 3697 C CA . ASP B 1 153 ? -7.262 -23.719 7.605 1 97.94 153 ASP B CA 1
ATOM 3698 C C . ASP B 1 153 ? -5.941 -24.031 8.305 1 97.94 153 ASP B C 1
ATOM 3700 O O . ASP B 1 153 ? -5.738 -25.141 8.789 1 97.94 153 ASP B O 1
ATOM 3704 N N . VAL B 1 154 ? -5.098 -23.062 8.414 1 97.31 154 VAL B N 1
ATOM 3705 C CA . VAL B 1 154 ? -3.744 -23.266 8.914 1 97.31 154 VAL B CA 1
ATOM 3706 C C . VAL B 1 154 ? -3.791 -23.688 10.383 1 97.31 154 VAL B C 1
ATOM 3708 O O . VAL B 1 154 ? -3 -24.516 10.82 1 97.31 154 VAL B O 1
ATOM 3711 N N . LYS B 1 155 ? -4.715 -23.172 11.125 1 95.19 155 LYS B N 1
ATOM 3712 C CA . LYS B 1 155 ? -4.793 -23.422 12.562 1 95.19 155 LYS B CA 1
ATOM 3713 C C . LYS B 1 155 ? -5.234 -24.859 12.844 1 95.19 155 LYS B C 1
ATOM 3715 O O . LYS B 1 155 ? -4.664 -25.531 13.703 1 95.19 155 LYS B O 1
ATOM 3720 N N . THR B 1 156 ? -6.164 -25.328 12.086 1 96.12 156 THR B N 1
ATOM 3721 C CA . THR B 1 156 ? -6.703 -26.656 12.336 1 96.12 156 THR B CA 1
ATOM 3722 C C . THR B 1 156 ? -6.051 -27.688 11.422 1 96.12 156 THR B C 1
ATOM 3724 O O . THR B 1 156 ? -6.188 -28.891 11.641 1 96.12 156 THR B O 1
ATOM 3727 N N . GLU B 1 157 ? -5.383 -27.219 10.367 1 96.69 157 GLU B N 1
ATOM 3728 C CA . GLU B 1 157 ? -4.73 -28.047 9.352 1 96.69 157 GLU B CA 1
ATOM 3729 C C . GLU B 1 157 ? -5.723 -29 8.695 1 96.69 157 GLU B C 1
ATOM 3731 O O . GLU B 1 157 ? -5.445 -30.188 8.555 1 96.69 157 GLU B O 1
ATOM 3736 N N . ARG B 1 158 ? -6.828 -28.453 8.367 1 97.12 158 ARG B N 1
ATOM 3737 C CA . ARG B 1 158 ? -7.871 -29.203 7.672 1 97.12 158 ARG B CA 1
ATOM 3738 C C . ARG B 1 158 ? -8.375 -28.438 6.449 1 97.12 158 ARG B C 1
ATOM 3740 O O . ARG B 1 158 ? -8.312 -27.203 6.41 1 97.12 158 ARG B O 1
ATOM 3747 N N . TRP B 1 159 ? -8.852 -29.25 5.543 1 98.31 159 TRP B N 1
ATOM 3748 C CA . TRP B 1 159 ? -9.484 -28.656 4.363 1 98.31 159 TRP B CA 1
ATOM 3749 C C . TRP B 1 159 ? -10.984 -28.5 4.574 1 98.31 159 TRP B C 1
ATOM 3751 O O . TRP B 1 159 ? -11.656 -29.422 5.051 1 98.31 159 TRP B O 1
ATOM 3761 N N . LEU B 1 160 ? -11.43 -27.328 4.223 1 97.25 160 LEU B N 1
ATOM 3762 C CA . LEU B 1 160 ? -12.852 -27 4.246 1 97.25 160 LEU B CA 1
ATOM 3763 C C . LEU B 1 160 ? -13.383 -26.797 2.83 1 97.25 160 LEU B C 1
ATOM 3765 O O . LEU B 1 160 ? -12.625 -26.438 1.926 1 97.25 160 LEU B O 1
ATOM 3769 N N . LYS B 1 161 ? -14.703 -27.047 2.693 1 96.75 161 LYS B N 1
ATOM 3770 C CA . LYS B 1 161 ? -15.352 -26.781 1.415 1 96.75 161 LYS B CA 1
ATOM 3771 C C . LYS B 1 161 ? -16.062 -25.438 1.421 1 96.75 161 LYS B C 1
ATOM 3773 O O . LYS B 1 161 ? -16.766 -25.094 2.377 1 96.75 161 LYS B O 1
ATOM 3778 N N . ALA B 1 162 ? -15.805 -24.672 0.409 1 97.06 162 ALA B N 1
ATOM 3779 C CA . ALA B 1 162 ? -16.531 -23.422 0.229 1 97.06 162 ALA B CA 1
ATOM 3780 C C . ALA B 1 162 ? -17.562 -23.547 -0.883 1 97.06 162 ALA B C 1
ATOM 3782 O O . ALA B 1 162 ? -17.609 -24.547 -1.596 1 97.06 162 ALA B O 1
ATOM 3783 N N . SER B 1 163 ? -18.453 -22.516 -0.954 1 97.75 163 SER B N 1
ATOM 3784 C CA . SER B 1 163 ? -19.438 -22.484 -2.039 1 97.75 163 SER B CA 1
ATOM 3785 C C . SER B 1 163 ? -18.75 -22.562 -3.4 1 97.75 163 SER B C 1
ATOM 3787 O O . SER B 1 163 ? -17.703 -21.953 -3.615 1 97.75 163 SER B O 1
ATOM 3789 N N . ALA B 1 164 ? -19.344 -23.297 -4.277 1 98.25 164 ALA B N 1
ATOM 3790 C CA . ALA B 1 164 ? -18.781 -23.5 -5.609 1 98.25 164 ALA B CA 1
ATOM 3791 C C . ALA B 1 164 ? -18.828 -22.203 -6.418 1 98.25 164 ALA B C 1
ATOM 3793 O O . ALA B 1 164 ? -19.719 -21.359 -6.223 1 98.25 164 ALA B O 1
ATOM 3794 N N . MET B 1 165 ? -17.859 -22.094 -7.266 1 97.94 165 MET B N 1
ATOM 3795 C CA . MET B 1 165 ? -17.906 -20.984 -8.211 1 97.94 165 MET B CA 1
ATOM 3796 C C . MET B 1 165 ? -19.109 -21.094 -9.141 1 97.94 165 MET B C 1
ATOM 3798 O O . MET B 1 165 ? -19.578 -22.203 -9.422 1 97.94 165 MET B O 1
ATOM 3802 N N . PRO B 1 166 ? -19.562 -19.953 -9.648 1 97.19 166 PRO B N 1
ATOM 3803 C CA . PRO B 1 166 ? -20.656 -20 -10.609 1 97.19 166 PRO B CA 1
ATOM 3804 C C . PRO B 1 166 ? -20.297 -20.734 -11.898 1 97.19 166 PRO B C 1
ATOM 3806 O O . PRO B 1 166 ? -21.172 -21.344 -12.531 1 97.19 166 PRO B O 1
ATOM 3809 N N . THR B 1 167 ? -19.062 -20.672 -12.289 1 96.88 167 THR B N 1
ATOM 3810 C CA . THR B 1 167 ? -18.609 -21.328 -13.516 1 96.88 167 THR B CA 1
ATOM 3811 C C . THR B 1 167 ? -17.312 -22.094 -13.273 1 96.88 167 THR B C 1
ATOM 3813 O O . THR B 1 167 ? -16.375 -21.547 -12.688 1 96.88 167 THR B O 1
ATOM 3816 N N . ALA B 1 168 ? -17.312 -23.344 -13.805 1 98.12 168 ALA B N 1
ATOM 3817 C CA . ALA B 1 168 ? -16.078 -24.125 -13.758 1 98.12 168 ALA B CA 1
ATOM 3818 C C . ALA B 1 168 ? -15.008 -23.531 -14.672 1 98.12 168 ALA B C 1
ATOM 3820 O O . ALA B 1 168 ? -15.312 -23.078 -15.781 1 98.12 168 ALA B O 1
ATOM 3821 N N . ARG B 1 169 ? -13.773 -23.484 -14.141 1 97.31 169 ARG B N 1
ATOM 3822 C CA . ARG B 1 169 ? -12.703 -22.922 -14.969 1 97.31 169 ARG B CA 1
ATOM 3823 C C . ARG B 1 169 ? -11.344 -23.422 -14.508 1 97.31 169 ARG B C 1
ATOM 3825 O O . ARG B 1 169 ? -11.211 -23.953 -13.398 1 97.31 169 ARG B O 1
ATOM 3832 N N . THR B 1 170 ? -10.406 -23.328 -15.367 1 98.31 170 THR B N 1
ATOM 3833 C CA . THR B 1 170 ? -9.016 -23.703 -15.148 1 98.31 170 THR B CA 1
ATOM 3834 C C . THR B 1 170 ? -8.078 -22.641 -15.711 1 98.31 170 THR B C 1
ATOM 3836 O O . THR B 1 170 ? -8.508 -21.734 -16.406 1 98.31 170 THR B O 1
ATOM 3839 N N . LYS B 1 171 ? -6.793 -22.625 -15.227 1 98.38 171 LYS B N 1
ATOM 3840 C CA . LYS B 1 171 ? -5.773 -21.719 -15.727 1 98.38 171 LYS B CA 1
ATOM 3841 C C . LYS B 1 171 ? -6.137 -20.266 -15.406 1 98.38 171 LYS B C 1
ATOM 3843 O O . LYS B 1 171 ? -5.859 -19.359 -16.203 1 98.38 171 LYS B O 1
ATOM 3848 N N . SER B 1 172 ? -6.836 -20.062 -14.242 1 98.62 172 SER B N 1
ATOM 3849 C CA . SER B 1 172 ? -7.18 -18.734 -13.742 1 98.62 172 SER B CA 1
ATOM 3850 C C . SER B 1 172 ? -6.113 -18.203 -12.781 1 98.62 172 SER B C 1
ATOM 3852 O O . SER B 1 172 ? -5.293 -18.984 -12.281 1 98.62 172 SER B O 1
ATOM 3854 N N . GLY B 1 173 ? -6.078 -16.953 -12.625 1 98.44 173 GLY B N 1
ATOM 3855 C CA . GLY B 1 173 ? -5.344 -16.344 -11.523 1 98.44 173 GLY B CA 1
ATOM 3856 C C . GLY B 1 173 ? -6.219 -16.016 -10.336 1 98.44 173 GLY B C 1
ATOM 3857 O O . GLY B 1 173 ? -7.445 -15.953 -10.453 1 98.44 173 GLY B O 1
ATOM 3858 N N . GLY B 1 174 ? -5.617 -15.836 -9.195 1 98.38 174 GLY B N 1
ATOM 3859 C CA . GLY B 1 174 ? -6.383 -15.531 -7.992 1 98.38 174 GLY B CA 1
ATOM 3860 C C . GLY B 1 174 ? -5.637 -14.633 -7.027 1 98.38 174 GLY B C 1
ATOM 3861 O O . GLY B 1 174 ? -4.414 -14.727 -6.895 1 98.38 174 GLY B O 1
ATOM 3862 N N . ALA B 1 175 ? -6.348 -13.766 -6.355 1 98.56 175 ALA B N 1
ATOM 3863 C CA . ALA B 1 175 ? -5.805 -12.883 -5.324 1 98.56 175 ALA B CA 1
ATOM 3864 C C . ALA B 1 175 ? -6.91 -12.367 -4.406 1 98.56 175 ALA B C 1
ATOM 3866 O O . ALA B 1 175 ? -8.094 -12.422 -4.758 1 98.56 175 ALA B O 1
ATOM 3867 N N . ILE B 1 176 ? -6.535 -11.984 -3.283 1 98.12 176 ILE B N 1
ATOM 3868 C CA . ILE B 1 176 ? -7.48 -11.328 -2.385 1 98.12 176 ILE B CA 1
ATOM 3869 C C . ILE B 1 176 ? -7.414 -9.82 -2.574 1 98.12 176 ILE B C 1
ATOM 3871 O O . ILE B 1 176 ? -6.359 -9.203 -2.387 1 98.12 176 ILE B O 1
ATOM 3875 N N . VAL B 1 177 ? -8.5 -9.219 -2.932 1 96.94 177 VAL B N 1
ATOM 3876 C CA . VAL B 1 177 ? -8.633 -7.777 -3.102 1 96.94 177 VAL B CA 1
ATOM 3877 C C . VAL B 1 177 ? -9.727 -7.242 -2.184 1 96.94 177 VAL B C 1
ATOM 3879 O O . VAL B 1 177 ? -10.906 -7.578 -2.35 1 96.94 177 VAL B O 1
ATOM 3882 N N . GLY B 1 178 ? -9.312 -6.379 -1.221 1 93 178 GLY B N 1
ATOM 3883 C CA . GLY B 1 178 ? -10.266 -6.027 -0.181 1 93 178 GLY B CA 1
ATOM 3884 C C . GLY B 1 178 ? -10.758 -7.227 0.608 1 93 178 GLY B C 1
ATOM 3885 O O . GLY B 1 178 ? -9.953 -7.977 1.173 1 93 178 GLY B O 1
ATOM 3886 N N . ASP B 1 179 ? -12.078 -7.41 0.558 1 94.25 179 ASP B N 1
ATOM 3887 C CA . ASP B 1 179 ? -12.672 -8.531 1.285 1 94.25 179 ASP B CA 1
ATOM 3888 C C . ASP B 1 179 ? -13.07 -9.656 0.332 1 94.25 179 ASP B C 1
ATOM 3890 O O . ASP B 1 179 ? -13.93 -10.477 0.662 1 94.25 179 ASP B O 1
ATOM 3894 N N . TYR B 1 180 ? -12.406 -9.625 -0.835 1 97.88 180 TYR B N 1
ATOM 3895 C CA . TYR B 1 180 ? -12.844 -10.586 -1.843 1 97.88 180 TYR B CA 1
ATOM 3896 C C . TYR B 1 180 ? -11.688 -11.469 -2.297 1 97.88 180 TYR B C 1
ATOM 3898 O O . TYR B 1 180 ? -10.57 -10.984 -2.49 1 97.88 180 TYR B O 1
ATOM 3906 N N . PHE B 1 181 ? -11.938 -12.734 -2.371 1 98.62 181 PHE B N 1
ATOM 3907 C CA . PHE B 1 181 ? -11.102 -13.625 -3.164 1 98.62 181 PHE B CA 1
ATOM 3908 C C . PHE B 1 181 ? -11.531 -13.609 -4.625 1 98.62 181 PHE B C 1
ATOM 3910 O O . PHE B 1 181 ? -12.594 -14.133 -4.969 1 98.62 181 PHE B O 1
ATOM 3917 N N . ALA B 1 182 ? -10.711 -13.039 -5.48 1 98.81 182 ALA B N 1
ATOM 3918 C CA . ALA B 1 182 ? -11.031 -12.891 -6.898 1 98.81 182 ALA B CA 1
ATOM 3919 C C . ALA B 1 182 ? -10.422 -14.023 -7.719 1 98.81 182 ALA B C 1
ATOM 3921 O O . ALA B 1 182 ? -9.227 -14.297 -7.629 1 98.81 182 ALA B O 1
ATOM 3922 N N . VAL B 1 183 ? -11.188 -14.672 -8.438 1 98.81 183 VAL B N 1
ATOM 3923 C CA . VAL B 1 183 ? -10.758 -15.617 -9.469 1 98.81 183 VAL B CA 1
ATOM 3924 C C . VAL B 1 183 ? -10.867 -14.961 -10.844 1 98.81 183 VAL B C 1
ATOM 3926 O O . VAL B 1 183 ? -11.953 -14.578 -11.273 1 98.81 183 VAL B O 1
ATOM 3929 N N . VAL B 1 184 ? -9.758 -14.875 -11.523 1 98.75 184 VAL B N 1
ATOM 3930 C CA . VAL B 1 184 ? -9.656 -13.969 -12.664 1 98.75 184 VAL B CA 1
ATOM 3931 C C . VAL B 1 184 ? -9.297 -14.758 -13.922 1 98.75 184 VAL B C 1
ATOM 3933 O O . VAL B 1 184 ? -8.305 -15.492 -13.938 1 98.75 184 VAL B O 1
ATOM 3936 N N . GLY B 1 185 ? -10.07 -14.516 -14.961 1 98.69 185 GLY B N 1
ATOM 3937 C CA . GLY B 1 185 ? -9.797 -15.148 -16.234 1 98.69 185 GLY B CA 1
ATOM 3938 C C . GLY B 1 185 ? -9.844 -16.656 -16.172 1 98.69 185 GLY B C 1
ATOM 3939 O O . GLY B 1 185 ? -10.703 -17.234 -15.5 1 98.69 185 GLY B O 1
ATOM 3940 N N . GLY B 1 186 ? -8.992 -17.25 -16.953 1 98.5 186 GLY B N 1
ATOM 3941 C CA . GLY B 1 186 ? -8.969 -18.703 -17.062 1 98.5 186 GLY B CA 1
ATOM 3942 C C . GLY B 1 186 ? -9.617 -19.219 -18.328 1 98.5 186 GLY B C 1
ATOM 3943 O O . GLY B 1 186 ? -9.828 -18.453 -19.281 1 98.5 186 GLY B O 1
ATOM 3944 N N . ASP B 1 187 ? -9.719 -20.484 -18.312 1 97.5 187 ASP B N 1
ATOM 3945 C CA . ASP B 1 187 ? -10.273 -21.234 -19.438 1 97.5 187 ASP B CA 1
ATOM 3946 C C . ASP B 1 187 ? -11.609 -21.859 -19.062 1 97.5 187 ASP B C 1
ATOM 3948 O O . ASP B 1 187 ? -11.688 -22.672 -18.125 1 97.5 187 ASP B O 1
ATOM 3952 N N . GLU B 1 188 ? -12.633 -21.406 -19.766 1 94.69 188 GLU B N 1
ATOM 3953 C CA . GLU B 1 188 ? -13.961 -22 -19.656 1 94.69 188 GLU B CA 1
ATOM 3954 C C . GLU B 1 188 ? -14.32 -22.812 -20.891 1 94.69 188 GLU B C 1
ATOM 3956 O O . GLU B 1 188 ? -14.547 -22.25 -21.969 1 94.69 188 GLU B O 1
ATOM 3961 N N . PHE B 1 189 ? -14.383 -24.109 -20.781 1 89.12 189 PHE B N 1
ATOM 3962 C CA . PHE B 1 189 ? -14.703 -25.016 -21.875 1 89.12 189 PHE B CA 1
ATOM 3963 C C . PHE B 1 189 ? -13.781 -24.781 -23.062 1 89.12 189 PHE B C 1
ATOM 3965 O O . PHE B 1 189 ? -14.234 -24.609 -24.188 1 89.12 189 PHE B O 1
ATOM 3972 N N . GLY B 1 190 ? -12.617 -24.531 -22.734 1 90.44 190 GLY B N 1
ATOM 3973 C CA . GLY B 1 190 ? -11.578 -24.469 -23.75 1 90.44 190 GLY B CA 1
ATOM 3974 C C . GLY B 1 190 ? -11.352 -23.062 -24.281 1 90.44 190 GLY B C 1
ATOM 3975 O O . GLY B 1 190 ? -10.523 -22.859 -25.172 1 90.44 190 GLY B O 1
ATOM 3976 N N . ARG B 1 191 ? -12 -22.109 -23.75 1 95.56 191 ARG B N 1
ATOM 3977 C CA . ARG B 1 191 ? -11.867 -20.734 -24.25 1 95.56 191 ARG B CA 1
ATOM 3978 C C . ARG B 1 191 ? -11.461 -19.797 -23.125 1 95.56 191 ARG B C 1
ATOM 3980 O O . ARG B 1 191 ? -12.008 -19.859 -22.016 1 95.56 191 ARG B O 1
ATOM 3987 N N . PRO B 1 192 ? -10.469 -18.922 -23.484 1 98 192 PRO B N 1
ATOM 3988 C CA . PRO B 1 192 ? -10.148 -17.922 -22.469 1 98 192 PRO B CA 1
ATOM 3989 C C . PRO B 1 192 ? -11.328 -17 -22.141 1 98 192 PRO B C 1
ATOM 3991 O O . PRO B 1 192 ? -12.156 -16.734 -23.016 1 98 192 PRO B O 1
ATOM 3994 N N . THR B 1 193 ? -11.383 -16.484 -20.938 1 98.31 193 THR B N 1
ATOM 3995 C CA . THR B 1 193 ? -12.492 -15.625 -20.516 1 98.31 193 THR B CA 1
ATOM 3996 C C . THR B 1 193 ? -11.977 -14.328 -19.906 1 98.31 193 THR B C 1
ATOM 3998 O O . THR B 1 193 ? -10.805 -14.242 -19.516 1 98.31 193 THR B O 1
ATOM 4001 N N . ASP B 1 194 ? -12.789 -13.273 -19.906 1 98.62 194 ASP B N 1
ATOM 4002 C CA . ASP B 1 194 ? -12.484 -11.992 -19.281 1 98.62 194 ASP B CA 1
ATOM 4003 C C . ASP B 1 194 ? -13.266 -11.82 -17.984 1 98.62 194 ASP B C 1
ATOM 4005 O O . ASP B 1 194 ? -13.289 -10.734 -17.406 1 98.62 194 ASP B O 1
ATOM 4009 N N . THR B 1 195 ? -13.867 -12.914 -17.516 1 98 195 THR B N 1
ATOM 4010 C CA . THR B 1 195 ? -14.766 -12.883 -16.375 1 98 195 THR B CA 1
ATOM 4011 C C . THR B 1 195 ? -13.969 -12.852 -15.07 1 98 195 THR B C 1
ATOM 4013 O O . THR B 1 195 ? -12.93 -13.5 -14.953 1 98 195 THR B O 1
ATOM 4016 N N . ILE B 1 196 ? -14.516 -12.125 -14.102 1 98.44 196 ILE B N 1
ATOM 4017 C CA . ILE B 1 196 ? -13.992 -12.094 -12.742 1 98.44 196 ILE B CA 1
ATOM 4018 C C . ILE B 1 196 ? -15.086 -12.492 -11.758 1 98.44 196 ILE B C 1
ATOM 4020 O O . ILE B 1 196 ? -16.141 -11.852 -11.688 1 98.44 196 ILE B O 1
ATOM 4024 N N . GLN B 1 197 ? -14.844 -13.5 -11.062 1 98.31 197 GLN B N 1
ATOM 4025 C CA . GLN B 1 197 ? -15.742 -13.93 -10 1 98.31 197 GLN B CA 1
ATOM 4026 C C . GLN B 1 197 ? -15.102 -13.742 -8.625 1 98.31 197 GLN B C 1
ATOM 4028 O O . GLN B 1 197 ? -13.961 -14.156 -8.406 1 98.31 197 GLN B O 1
ATOM 4033 N N . CYS B 1 198 ? -15.812 -13.133 -7.781 1 98.56 198 CYS B N 1
ATOM 4034 C CA . CYS B 1 198 ? -15.273 -12.734 -6.488 1 98.56 198 CYS B CA 1
ATOM 4035 C C . CYS B 1 198 ? -16.078 -13.336 -5.348 1 98.56 198 CYS B C 1
ATOM 4037 O O . CYS B 1 198 ? -17.297 -13.188 -5.293 1 98.56 198 CYS B O 1
ATOM 4039 N N . PHE B 1 199 ? -15.406 -14.016 -4.5 1 98.5 199 PHE B N 1
ATOM 4040 C CA . PHE B 1 199 ? -15.992 -14.609 -3.305 1 98.5 199 PHE B CA 1
ATOM 4041 C C . PHE B 1 199 ? -15.844 -13.68 -2.109 1 98.5 199 PHE B C 1
ATOM 4043 O O . PHE B 1 199 ? -14.727 -13.422 -1.65 1 98.5 199 PHE B O 1
ATOM 4050 N N . ASN B 1 200 ? -16.938 -13.18 -1.593 1 97.69 200 ASN B N 1
ATOM 4051 C CA . ASN B 1 200 ? -16.891 -12.352 -0.393 1 97.69 200 ASN B CA 1
ATOM 4052 C C . ASN B 1 200 ? -16.516 -13.164 0.839 1 97.69 200 ASN B C 1
ATOM 4054 O O . ASN B 1 200 ? -17.25 -14.062 1.25 1 97.69 200 ASN B O 1
ATOM 4058 N N . LEU B 1 201 ? -15.5 -12.844 1.482 1 96.25 201 LEU B N 1
ATOM 4059 C CA . LEU B 1 201 ? -14.93 -13.656 2.549 1 96.25 201 LEU B CA 1
ATOM 4060 C C . LEU B 1 201 ? -15.766 -13.562 3.818 1 96.25 201 LEU B C 1
ATOM 4062 O O . LEU B 1 201 ? -15.703 -14.445 4.676 1 96.25 201 LEU B O 1
ATOM 4066 N N . LYS B 1 202 ? -16.5 -12.516 3.936 1 93.31 202 LYS B N 1
ATOM 4067 C CA . LYS B 1 202 ? -17.359 -12.336 5.098 1 93.31 202 LYS B CA 1
ATOM 4068 C C . LYS B 1 202 ? -18.75 -12.922 4.848 1 93.31 202 LYS B C 1
ATOM 4070 O O . LYS B 1 202 ? -19.219 -13.75 5.629 1 93.31 202 LYS B O 1
ATOM 4075 N N . ALA B 1 203 ? -19.281 -12.609 3.709 1 95.12 203 ALA B N 1
ATOM 4076 C CA . ALA B 1 203 ? -20.641 -13.031 3.389 1 95.12 203 ALA B CA 1
ATOM 4077 C C . ALA B 1 203 ? -20.656 -14.453 2.824 1 95.12 203 ALA B C 1
ATOM 4079 O O . ALA B 1 203 ? -21.703 -15.102 2.779 1 95.12 203 ALA B O 1
ATOM 4080 N N . GLU B 1 204 ? -19.531 -14.883 2.32 1 94.94 204 GLU B N 1
ATOM 4081 C CA . GLU B 1 204 ? -19.375 -16.219 1.729 1 94.94 204 GLU B CA 1
ATOM 4082 C C . GLU B 1 204 ? -20.312 -16.406 0.55 1 94.94 204 GLU B C 1
ATOM 4084 O O . GLU B 1 204 ? -21 -17.438 0.462 1 94.94 204 GLU B O 1
ATOM 4089 N N . LYS B 1 205 ? -20.359 -15.461 -0.225 1 96.75 205 LYS B N 1
ATOM 4090 C CA . LYS B 1 205 ? -21.141 -15.484 -1.453 1 96.75 205 LYS B CA 1
ATOM 4091 C C . LYS B 1 205 ? -20.328 -14.992 -2.643 1 96.75 205 LYS B C 1
ATOM 4093 O O . LYS B 1 205 ? -19.406 -14.188 -2.48 1 96.75 205 LYS B O 1
ATOM 4098 N N . TRP B 1 206 ? -20.719 -15.5 -3.783 1 98.25 206 TRP B N 1
ATOM 4099 C CA . TRP B 1 206 ? -20.031 -15.109 -5.008 1 98.25 206 TRP B CA 1
ATOM 4100 C C . TRP B 1 206 ? -20.719 -13.922 -5.668 1 98.25 206 TRP B C 1
ATOM 4102 O O . TRP B 1 206 ? -21.953 -13.844 -5.688 1 98.25 206 TRP B O 1
ATOM 4112 N N . GLU B 1 207 ? -19.906 -13.047 -6.188 1 97.19 207 GLU B N 1
ATOM 4113 C CA . GLU B 1 207 ? -20.359 -11.938 -7.023 1 97.19 207 GLU B CA 1
ATOM 4114 C C . GLU B 1 207 ? -19.484 -11.797 -8.266 1 97.19 207 GLU B C 1
ATOM 4116 O O . GLU B 1 207 ? -18.312 -12.156 -8.25 1 97.19 207 GLU B O 1
ATOM 4121 N N . THR B 1 208 ? -20.109 -11.289 -9.328 1 97.75 208 THR B N 1
ATOM 4122 C CA . THR B 1 208 ? -19.359 -11.039 -10.555 1 97.75 208 THR B CA 1
ATOM 4123 C C . THR B 1 208 ? -19.016 -9.562 -10.695 1 97.75 208 THR B C 1
ATOM 4125 O O . THR B 1 208 ? -19.906 -8.703 -10.594 1 97.75 208 THR B O 1
ATOM 4128 N N . PHE B 1 209 ? -17.734 -9.297 -10.859 1 97.88 209 PHE B N 1
ATOM 4129 C CA . PHE B 1 209 ? -17.266 -7.93 -11.055 1 97.88 209 PHE B CA 1
ATOM 4130 C C . PHE B 1 209 ? -17.219 -7.586 -12.539 1 97.88 209 PHE B C 1
ATOM 4132 O O . PHE B 1 209 ? -17.391 -8.461 -13.391 1 97.88 209 PHE B O 1
ATOM 4139 N N . PRO B 1 210 ? -17.078 -6.223 -12.859 1 98.19 210 PRO B N 1
ATOM 4140 C CA . PRO B 1 210 ? -16.922 -5.848 -14.273 1 98.19 210 PRO B CA 1
ATOM 4141 C C . PRO B 1 210 ? -15.836 -6.641 -14.984 1 98.19 210 PRO B C 1
ATOM 4143 O O . PRO B 1 210 ? -14.766 -6.883 -14.406 1 98.19 210 PRO B O 1
ATOM 4146 N N . ALA B 1 211 ? -16.078 -7.02 -16.203 1 98.5 211 ALA B N 1
ATOM 4147 C CA . ALA B 1 211 ? -15.156 -7.859 -16.969 1 98.5 211 ALA B CA 1
ATOM 4148 C C . ALA B 1 211 ? -13.898 -7.09 -17.359 1 98.5 211 ALA B C 1
ATOM 4150 O O . ALA B 1 211 ? -13.93 -5.863 -17.484 1 98.5 211 ALA B O 1
ATOM 4151 N N . MET B 1 212 ? -12.836 -7.832 -17.531 1 98.38 212 MET B N 1
ATOM 4152 C CA . MET B 1 212 ? -11.625 -7.254 -18.094 1 98.38 212 MET B CA 1
ATOM 4153 C C . MET B 1 212 ? -11.852 -6.805 -19.531 1 98.38 212 MET B C 1
ATOM 4155 O O . MET B 1 212 ? -12.828 -7.211 -20.156 1 98.38 212 MET B O 1
ATOM 4159 N N . SER B 1 213 ? -10.906 -5.992 -20.016 1 97.81 213 SER B N 1
ATOM 4160 C CA . SER B 1 213 ? -10.961 -5.566 -21.406 1 97.81 213 SER B CA 1
ATOM 4161 C C . SER B 1 213 ? -10.531 -6.691 -22.344 1 97.81 213 SER B C 1
ATOM 4163 O O . SER B 1 213 ? -10.883 -6.691 -23.516 1 97.81 213 SER B O 1
ATOM 4165 N N . THR B 1 214 ? -9.734 -7.613 -21.859 1 98 214 THR B N 1
ATOM 4166 C CA . THR B 1 214 ? -9.164 -8.688 -22.672 1 98 214 THR B CA 1
ATOM 4167 C C . THR B 1 214 ? -9.391 -10.039 -22.016 1 98 214 THR B C 1
ATOM 4169 O O . THR B 1 214 ? -9.227 -10.188 -20.797 1 98 214 THR B O 1
ATOM 4172 N N . LYS B 1 215 ? -9.781 -10.992 -22.828 1 98.56 215 LYS B N 1
ATOM 4173 C CA . LYS B 1 215 ? -9.828 -12.367 -22.344 1 98.56 215 LYS B CA 1
ATOM 4174 C C . LYS B 1 215 ? -8.422 -12.914 -22.094 1 98.56 215 LYS B C 1
ATOM 4176 O O . LYS B 1 215 ? -7.504 -12.672 -22.875 1 98.56 215 LYS B O 1
ATOM 4181 N N . ARG B 1 216 ? -8.289 -13.578 -20.938 1 98.44 216 ARG B N 1
ATOM 4182 C CA . ARG B 1 216 ? -6.961 -14.055 -20.594 1 98.44 216 ARG B CA 1
ATOM 4183 C C . ARG B 1 216 ? -7.035 -15.422 -19.906 1 98.44 216 ARG B C 1
ATOM 4185 O O . ARG B 1 216 ? -7.914 -15.656 -19.078 1 98.44 216 ARG B O 1
ATOM 4192 N N . ARG B 1 217 ? -6.176 -16.281 -20.234 1 98.31 217 ARG B N 1
ATOM 4193 C CA . ARG B 1 217 ? -5.852 -17.469 -19.438 1 98.31 217 ARG B CA 1
ATOM 4194 C C . ARG B 1 217 ? -4.363 -17.516 -19.125 1 98.31 217 ARG B C 1
ATOM 4196 O O . ARG B 1 217 ? -3.551 -16.906 -19.828 1 98.31 217 ARG B O 1
ATOM 4203 N N . ARG B 1 218 ? -3.984 -18.203 -17.984 1 98.06 218 ARG B N 1
ATOM 4204 C CA . ARG B 1 218 ? -2.596 -18.328 -17.547 1 98.06 218 ARG B CA 1
ATOM 4205 C C . ARG B 1 218 ? -1.969 -16.953 -17.312 1 98.06 218 ARG B C 1
ATOM 4207 O O . ARG B 1 218 ? -0.805 -16.734 -17.656 1 98.06 218 ARG B O 1
ATOM 4214 N N . CYS B 1 219 ? -2.74 -16 -16.812 1 98.56 219 CYS B N 1
ATOM 4215 C CA . CYS B 1 219 ? -2.252 -14.664 -16.484 1 98.56 219 CYS B CA 1
ATOM 4216 C C . CYS B 1 219 ? -1.736 -14.609 -15.055 1 98.56 219 CYS B C 1
ATOM 4218 O O . CYS B 1 219 ? -2 -15.508 -14.258 1 98.56 219 CYS B O 1
ATOM 4220 N N . ALA B 1 220 ? -0.956 -13.633 -14.758 1 98.56 220 ALA B N 1
ATOM 4221 C CA . ALA B 1 220 ? -0.5 -13.328 -13.406 1 98.56 220 ALA B CA 1
ATOM 4222 C C . ALA B 1 220 ? -1.468 -12.383 -12.703 1 98.56 220 ALA B C 1
ATOM 4224 O O . ALA B 1 220 ? -1.873 -11.367 -13.273 1 98.56 220 ALA B O 1
ATOM 4225 N N . VAL B 1 221 ? -1.859 -12.711 -11.508 1 98.75 221 VAL B N 1
ATOM 4226 C CA . VAL B 1 221 ? -2.816 -11.906 -10.766 1 98.75 221 VAL B CA 1
ATOM 4227 C C . VAL B 1 221 ? -2.273 -11.617 -9.367 1 98.75 221 VAL B C 1
ATOM 4229 O O . VAL B 1 221 ? -1.838 -12.539 -8.664 1 98.75 221 VAL B O 1
ATOM 4232 N N . VAL B 1 222 ? -2.244 -10.383 -8.984 1 98.38 222 VAL B N 1
ATOM 4233 C CA . VAL B 1 222 ? -1.897 -9.961 -7.633 1 98.38 222 VAL B CA 1
ATOM 4234 C C . VAL B 1 222 ? -2.857 -8.867 -7.168 1 98.38 222 VAL B C 1
ATOM 4236 O O . VAL B 1 222 ? -3.666 -8.367 -7.953 1 98.38 222 VAL B O 1
ATOM 4239 N N . ALA B 1 223 ? -2.787 -8.641 -5.898 1 97.25 223 ALA B N 1
ATOM 4240 C CA . ALA B 1 223 ? -3.605 -7.547 -5.383 1 97.25 223 ALA B CA 1
ATOM 4241 C C . ALA B 1 223 ? -2.857 -6.762 -4.305 1 97.25 223 ALA B C 1
ATOM 4243 O O . ALA B 1 223 ? -2.023 -7.32 -3.59 1 97.25 223 ALA B O 1
ATOM 4244 N N . VAL B 1 224 ? -3.104 -5.52 -4.262 1 93.56 224 VAL B N 1
ATOM 4245 C CA . VAL B 1 224 ? -2.629 -4.609 -3.227 1 93.56 224 VAL B CA 1
ATOM 4246 C C . VAL B 1 224 ? -3.781 -3.732 -2.74 1 93.56 224 VAL B C 1
ATOM 4248 O O . VAL B 1 224 ? -4.309 -2.912 -3.494 1 93.56 224 VAL B O 1
ATOM 4251 N N . GLY B 1 225 ? -4.152 -3.969 -1.451 1 89.44 225 GLY B N 1
ATOM 4252 C CA . GLY B 1 225 ? -5.305 -3.244 -0.938 1 89.44 225 GLY B CA 1
ATOM 4253 C C . GLY B 1 225 ? -6.57 -3.494 -1.735 1 89.44 225 GLY B C 1
ATOM 4254 O O . GLY B 1 225 ? -7.039 -4.629 -1.825 1 89.44 225 GLY B O 1
ATOM 4255 N N . GLU B 1 226 ? -7.02 -2.385 -2.391 1 93.31 226 GLU B N 1
ATOM 4256 C CA . GLU B 1 226 ? -8.266 -2.471 -3.148 1 93.31 226 GLU B CA 1
ATOM 4257 C C . GLU B 1 226 ? -8 -2.447 -4.652 1 93.31 226 GLU B C 1
ATOM 4259 O O . GLU B 1 226 ? -8.883 -2.088 -5.438 1 93.31 226 GLU B O 1
ATOM 4264 N N . LYS B 1 227 ? -6.777 -2.795 -4.949 1 96.44 227 LYS B N 1
ATOM 4265 C CA . LYS B 1 227 ? -6.41 -2.842 -6.363 1 96.44 227 LYS B CA 1
ATOM 4266 C C . LYS B 1 227 ? -6.086 -4.27 -6.797 1 96.44 227 LYS B C 1
ATOM 4268 O O . LYS B 1 227 ? -5.258 -4.938 -6.18 1 96.44 227 LYS B O 1
ATOM 4273 N N . LEU B 1 228 ? -6.758 -4.734 -7.816 1 98.19 228 LEU B N 1
ATOM 4274 C CA . LEU B 1 228 ? -6.488 -6.016 -8.461 1 98.19 228 LEU B CA 1
ATOM 4275 C C . LEU B 1 228 ? -5.703 -5.82 -9.758 1 98.19 228 LEU B C 1
ATOM 4277 O O . LEU B 1 228 ? -6.109 -5.035 -10.617 1 98.19 228 LEU B O 1
ATOM 4281 N N . VAL B 1 229 ? -4.559 -6.5 -9.859 1 98.62 229 VAL B N 1
ATOM 4282 C CA . VAL B 1 229 ? -3.693 -6.316 -11.016 1 98.62 229 VAL B CA 1
ATOM 4283 C C . VAL B 1 229 ? -3.59 -7.625 -11.797 1 98.62 229 VAL B C 1
ATOM 4285 O O . VAL B 1 229 ? -3.305 -8.68 -11.219 1 98.62 229 VAL B O 1
ATOM 4288 N N . VAL B 1 230 ? -3.83 -7.574 -13.047 1 98.81 230 VAL B N 1
ATOM 4289 C CA . VAL B 1 230 ? -3.771 -8.719 -13.953 1 98.81 230 VAL B CA 1
ATOM 4290 C C . VAL B 1 230 ? -2.748 -8.461 -15.055 1 98.81 230 VAL B C 1
ATOM 4292 O O . VAL B 1 230 ? -2.844 -7.469 -15.773 1 98.81 230 VAL B O 1
ATOM 4295 N N . ALA B 1 231 ? -1.789 -9.359 -15.211 1 98.75 231 ALA B N 1
ATOM 4296 C CA . ALA B 1 231 ? -0.706 -9.133 -16.172 1 98.75 231 ALA B CA 1
ATOM 4297 C C . ALA B 1 231 ? -0.531 -10.328 -17.094 1 98.75 231 ALA B C 1
ATOM 4299 O O . ALA B 1 231 ? -0.519 -11.477 -16.641 1 98.75 231 ALA B O 1
ATOM 4300 N N . GLY B 1 232 ? -0.377 -10.055 -18.391 1 98.5 232 GLY B N 1
ATOM 4301 C CA . GLY B 1 232 ? -0.03 -11.055 -19.375 1 98.5 232 GLY B CA 1
ATOM 4302 C C . GLY B 1 232 ? -1.112 -12.102 -19.578 1 98.5 232 GLY B C 1
ATOM 4303 O O . GLY B 1 232 ? -2.303 -11.789 -19.516 1 98.5 232 GLY B O 1
ATOM 4304 N N . GLY B 1 233 ? -0.683 -13.289 -19.969 1 98.12 233 GLY B N 1
ATOM 4305 C CA . GLY B 1 233 ? -1.595 -14.383 -20.266 1 98.12 233 GLY B CA 1
ATOM 4306 C C . GLY B 1 233 ? -1.74 -14.648 -21.75 1 98.12 233 GLY B C 1
ATOM 4307 O O . GLY B 1 233 ? -0.992 -14.094 -22.562 1 98.12 233 GLY B O 1
ATOM 4308 N N . LEU B 1 234 ? -2.578 -15.602 -21.984 1 97.38 234 LEU B N 1
ATOM 4309 C CA . LEU B 1 234 ? -2.947 -15.945 -23.359 1 97.38 234 LEU B CA 1
ATOM 4310 C C . LEU B 1 234 ? -4.383 -15.531 -23.656 1 97.38 234 LEU B C 1
ATOM 4312 O O . LEU B 1 234 ? -5.27 -15.688 -22.812 1 97.38 234 LEU B O 1
ATOM 4316 N N . THR B 1 235 ? -4.5 -14.945 -24.812 1 97.25 235 THR B N 1
ATOM 4317 C CA . THR B 1 235 ? -5.848 -14.555 -25.219 1 97.25 235 THR B CA 1
ATOM 4318 C C . THR B 1 235 ? -6.348 -15.422 -26.375 1 97.25 235 THR B C 1
ATOM 4320 O O . THR B 1 235 ? -5.77 -16.469 -26.656 1 97.25 235 THR B O 1
ATOM 4323 N N . LEU B 1 236 ? -7.535 -15.023 -26.875 1 94.75 236 LEU B N 1
ATOM 4324 C CA . LEU B 1 236 ? -8.117 -15.773 -27.984 1 94.75 236 LEU B CA 1
ATOM 4325 C C . LEU B 1 236 ? -7.098 -15.984 -29.094 1 94.75 236 LEU B C 1
ATOM 4327 O O . LEU B 1 236 ? -6.355 -15.062 -29.438 1 94.75 236 LEU B O 1
ATOM 4331 N N . GLY B 1 237 ? -7.02 -17.109 -29.656 1 91.19 237 GLY B N 1
ATOM 4332 C CA . GLY B 1 237 ? -6.07 -17.438 -30.703 1 91.19 237 GLY B CA 1
ATOM 4333 C C . GLY B 1 237 ? -4.695 -17.797 -30.172 1 91.19 237 GLY B C 1
ATOM 4334 O O . GLY B 1 237 ? -3.76 -18 -30.953 1 91.19 237 GLY B O 1
ATOM 4335 N N . ASP B 1 238 ? -4.527 -17.828 -28.875 1 90.69 238 ASP B N 1
ATOM 4336 C CA . ASP B 1 238 ? -3.307 -18.234 -28.188 1 90.69 238 ASP B CA 1
ATOM 4337 C C . ASP B 1 238 ? -2.188 -17.219 -28.422 1 90.69 238 ASP B C 1
ATOM 4339 O O . ASP B 1 238 ? -1.026 -17.594 -28.578 1 90.69 238 ASP B O 1
ATOM 4343 N N . TYR B 1 239 ? -2.627 -16 -28.516 1 93.75 239 TYR B N 1
ATOM 4344 C CA . TYR B 1 239 ? -1.646 -14.914 -28.562 1 93.75 239 TYR B CA 1
ATOM 4345 C C . TYR B 1 239 ? -1.195 -14.531 -27.156 1 93.75 239 TYR B C 1
ATOM 4347 O O . TYR B 1 239 ? -2.016 -14.438 -26.234 1 93.75 239 TYR B O 1
ATOM 4355 N N . SER B 1 240 ? 0.09 -14.406 -27.016 1 96 240 SER B N 1
ATOM 4356 C CA . SER B 1 240 ? 0.648 -13.984 -25.734 1 96 240 SER B CA 1
ATOM 4357 C C . SER B 1 240 ? 0.487 -12.477 -25.531 1 96 240 SER B C 1
ATOM 4359 O O . SER B 1 240 ? 0.661 -11.695 -26.469 1 96 240 SER B O 1
ATOM 4361 N N . LEU B 1 241 ? 0.188 -12.078 -24.328 1 97.62 241 LEU B N 1
ATOM 4362 C CA . LEU B 1 241 ? -0.073 -10.68 -24.016 1 97.62 241 LEU B CA 1
ATOM 4363 C C . LEU B 1 241 ? 1.062 -10.086 -23.188 1 97.62 241 LEU B C 1
ATOM 4365 O O . LEU B 1 241 ? 1.734 -10.812 -22.438 1 97.62 241 LEU B O 1
ATOM 4369 N N . ASP B 1 242 ? 1.263 -8.781 -23.328 1 97.88 242 ASP B N 1
ATOM 4370 C CA . ASP B 1 242 ? 2.143 -8.031 -22.438 1 97.88 242 ASP B CA 1
ATOM 4371 C C . ASP B 1 242 ? 1.379 -6.922 -21.719 1 97.88 242 ASP B C 1
ATOM 4373 O O . ASP B 1 242 ? 1.975 -6.121 -21 1 97.88 242 ASP B O 1
ATOM 4377 N N . THR B 1 243 ? 0.072 -6.883 -21.875 1 98.44 243 THR B N 1
ATOM 4378 C CA . THR B 1 243 ? -0.731 -5.816 -21.281 1 98.44 243 THR B CA 1
ATOM 4379 C C . THR B 1 243 ? -1 -6.09 -19.812 1 98.44 243 THR B C 1
ATOM 4381 O O . THR B 1 243 ? -1.017 -7.242 -19.375 1 98.44 243 THR B O 1
ATOM 4384 N N . ILE B 1 244 ? -1.2 -5.066 -19.062 1 98.56 244 ILE B N 1
ATOM 4385 C CA . ILE B 1 244 ? -1.554 -5.113 -17.656 1 98.56 244 ILE B CA 1
ATOM 4386 C C . ILE B 1 244 ? -2.809 -4.277 -17.406 1 98.56 244 ILE B C 1
ATOM 4388 O O . ILE B 1 244 ? -2.896 -3.131 -17.844 1 98.56 244 ILE B O 1
ATOM 4392 N N . GLU B 1 245 ? -3.762 -4.867 -16.75 1 98.25 245 GLU B N 1
ATOM 4393 C CA . GLU B 1 245 ? -4.977 -4.18 -16.312 1 98.25 245 GLU B CA 1
ATOM 4394 C C . GLU B 1 245 ? -5.094 -4.164 -14.797 1 98.25 245 GLU B C 1
ATOM 4396 O O . GLU B 1 245 ? -4.762 -5.148 -14.133 1 98.25 245 GLU B O 1
ATOM 4401 N N . MET B 1 246 ? -5.555 -3.088 -14.32 1 98.12 246 MET B N 1
ATOM 4402 C CA . MET B 1 246 ? -5.77 -2.941 -12.883 1 98.12 246 MET B CA 1
ATOM 4403 C C . MET B 1 246 ? -7.223 -2.574 -12.586 1 98.12 246 MET B C 1
ATOM 4405 O O . MET B 1 246 ? -7.777 -1.672 -13.219 1 98.12 246 MET B O 1
ATOM 4409 N N . PHE B 1 247 ? -7.812 -3.291 -11.695 1 97.94 247 PHE B N 1
ATOM 4410 C CA . PHE B 1 247 ? -9.18 -3.023 -11.273 1 97.94 247 PHE B CA 1
ATOM 4411 C C . PHE B 1 247 ? -9.203 -2.295 -9.93 1 97.94 247 PHE B C 1
ATOM 4413 O O . PHE B 1 247 ? -8.609 -2.758 -8.961 1 97.94 247 PHE B O 1
ATOM 4420 N N . ASP B 1 248 ? -9.891 -1.179 -9.898 1 94.81 248 ASP B N 1
ATOM 4421 C CA . ASP B 1 248 ? -10.109 -0.428 -8.672 1 94.81 248 ASP B CA 1
ATOM 4422 C C . ASP B 1 248 ? -11.422 -0.833 -8.008 1 94.81 248 ASP B C 1
ATOM 4424 O O . ASP B 1 248 ? -12.5 -0.51 -8.508 1 94.81 248 ASP B O 1
ATOM 4428 N N . LEU B 1 249 ? -11.336 -1.426 -6.879 1 93.81 249 LEU B N 1
ATOM 4429 C CA . LEU B 1 249 ? -12.508 -1.959 -6.188 1 93.81 249 LEU B CA 1
ATOM 4430 C C . LEU B 1 249 ? -13.445 -0.835 -5.754 1 93.81 249 LEU B C 1
ATOM 4432 O O . LEU B 1 249 ? -14.664 -1.011 -5.734 1 93.81 249 LEU B O 1
ATOM 4436 N N . ARG B 1 250 ? -12.914 0.252 -5.41 1 85.44 250 ARG B N 1
ATOM 4437 C CA . ARG B 1 250 ? -13.711 1.365 -4.906 1 85.44 250 ARG B CA 1
ATOM 4438 C C . ARG B 1 250 ? -14.586 1.959 -6.008 1 85.44 250 ARG B C 1
ATOM 4440 O O . ARG B 1 250 ? -15.797 2.125 -5.828 1 85.44 250 ARG B O 1
ATOM 4447 N N . ASN B 1 251 ? -13.953 2.207 -7.129 1 85.88 251 ASN B N 1
ATOM 4448 C CA . ASN B 1 251 ? -14.68 2.85 -8.219 1 85.88 251 ASN B CA 1
ATOM 4449 C C . ASN B 1 251 ? -15.273 1.822 -9.18 1 85.88 251 ASN B C 1
ATOM 4451 O O . ASN B 1 251 ? -16.031 2.176 -10.086 1 85.88 251 ASN B O 1
ATOM 4455 N N . ARG B 1 252 ? -14.859 0.558 -9.039 1 92.81 252 ARG B N 1
ATOM 4456 C CA . ARG B 1 252 ? -15.32 -0.555 -9.859 1 92.81 252 ARG B CA 1
ATOM 4457 C C . ARG B 1 252 ? -14.992 -0.323 -11.328 1 92.81 252 ARG B C 1
ATOM 4459 O O . ARG B 1 252 ? -15.852 -0.481 -12.195 1 92.81 252 ARG B O 1
ATOM 4466 N N . LYS B 1 253 ? -13.789 0.122 -11.516 1 93.75 253 LYS B N 1
ATOM 4467 C CA . LYS B 1 253 ? -13.336 0.416 -12.875 1 93.75 253 LYS B CA 1
ATOM 4468 C C . LYS B 1 253 ? -11.969 -0.196 -13.141 1 93.75 253 LYS B C 1
ATOM 4470 O O . LYS B 1 253 ? -11.172 -0.375 -12.219 1 93.75 253 LYS B O 1
ATOM 4475 N N . TRP B 1 254 ? -11.805 -0.484 -14.469 1 97.12 254 TRP B N 1
ATOM 4476 C CA . TRP B 1 254 ? -10.508 -0.982 -14.914 1 97.12 254 TRP B CA 1
ATOM 4477 C C . TRP B 1 254 ? -9.641 0.154 -15.453 1 97.12 254 TRP B C 1
ATOM 4479 O O . TRP B 1 254 ? -10.148 1.075 -16.094 1 97.12 254 TRP B O 1
ATOM 4489 N N . PHE B 1 255 ? -8.336 0.034 -15.203 1 95.69 255 PHE B N 1
ATOM 4490 C CA . PHE B 1 255 ? -7.32 0.936 -15.734 1 95.69 255 PHE B CA 1
ATOM 4491 C C . PHE B 1 255 ? -6.211 0.155 -16.422 1 95.69 255 PHE B C 1
ATOM 4493 O O . PHE B 1 255 ? -5.848 -0.938 -15.992 1 95.69 255 PHE B O 1
ATOM 4500 N N . ASP B 1 256 ? -5.676 0.777 -17.5 1 96.31 256 ASP B N 1
ATOM 4501 C CA . ASP B 1 256 ? -4.496 0.19 -18.141 1 96.31 256 ASP B CA 1
ATOM 4502 C C . ASP B 1 256 ? -3.215 0.677 -17.469 1 96.31 256 ASP B C 1
ATOM 4504 O O . ASP B 1 256 ? -3.088 1.859 -17.141 1 96.31 256 ASP B O 1
ATOM 4508 N N . LEU B 1 257 ? -2.344 -0.249 -17.219 1 96.69 257 LEU B N 1
ATOM 4509 C CA . LEU B 1 257 ? -1.001 0.084 -16.75 1 96.69 257 LEU B CA 1
ATOM 4510 C C . LEU B 1 257 ? 0.022 -0.113 -17.875 1 96.69 257 LEU B C 1
ATOM 4512 O O . LEU B 1 257 ? -0.296 -0.682 -18.922 1 96.69 257 LEU B O 1
ATOM 4516 N N . PRO B 1 258 ? 1.271 0.441 -17.672 1 95.81 258 PRO B N 1
ATOM 4517 C CA . PRO B 1 258 ? 2.309 0.197 -18.688 1 95.81 258 PRO B CA 1
ATOM 4518 C C . PRO B 1 258 ? 2.533 -1.29 -18.953 1 95.81 258 PRO B C 1
ATOM 4520 O O . PRO B 1 258 ? 2.482 -2.102 -18.016 1 95.81 258 PRO B O 1
ATOM 4523 N N . ASN B 1 259 ? 2.852 -1.6 -20.188 1 98 259 ASN B N 1
ATOM 4524 C CA . ASN B 1 259 ? 3.018 -2.984 -20.609 1 98 259 ASN B CA 1
ATOM 4525 C C . ASN B 1 259 ? 4.223 -3.639 -19.938 1 98 259 ASN B C 1
ATOM 4527 O O . ASN B 1 259 ? 5.137 -2.947 -19.484 1 98 259 ASN B O 1
ATOM 4531 N N . MET B 1 260 ? 4.141 -4.918 -19.922 1 97.56 260 MET B N 1
ATOM 4532 C CA . MET B 1 260 ? 5.309 -5.707 -19.531 1 97.56 260 MET B CA 1
ATOM 4533 C C . MET B 1 260 ? 6.438 -5.535 -20.547 1 97.56 260 MET B C 1
ATOM 4535 O O . MET B 1 260 ? 6.195 -5.168 -21.703 1 97.56 260 MET B O 1
ATOM 4539 N N . PRO B 1 261 ? 7.688 -5.832 -20.078 1 94.69 261 PRO B N 1
ATOM 4540 C CA . PRO B 1 261 ? 8.82 -5.719 -21 1 94.69 261 PRO B CA 1
ATOM 4541 C C . PRO B 1 261 ? 8.703 -6.668 -22.188 1 94.69 261 PRO B C 1
ATOM 4543 O O . PRO B 1 261 ? 9.258 -6.395 -23.266 1 94.69 261 PRO B O 1
ATOM 4546 N N . CYS B 1 262 ? 8.031 -7.727 -22 1 94.19 262 CYS B N 1
ATOM 4547 C CA . CYS B 1 262 ? 7.758 -8.68 -23.078 1 94.19 262 CYS B CA 1
ATOM 4548 C C . CYS B 1 262 ? 6.469 -9.453 -22.797 1 94.19 262 CYS B C 1
ATOM 4550 O O . CYS B 1 262 ? 5.961 -9.438 -21.672 1 94.19 262 CYS B O 1
ATOM 4552 N N . THR B 1 263 ? 6.012 -10.086 -23.844 1 96.12 263 THR B N 1
ATOM 4553 C CA . THR B 1 263 ? 4.852 -10.953 -23.672 1 96.12 263 THR B CA 1
ATOM 4554 C C . THR B 1 263 ? 5.203 -12.164 -22.812 1 96.12 263 THR B C 1
ATOM 4556 O O . THR B 1 263 ? 6.305 -12.711 -22.922 1 96.12 263 THR B O 1
ATOM 4559 N N . ARG B 1 264 ? 4.242 -12.57 -21.984 1 96.38 264 ARG B N 1
ATOM 4560 C CA . ARG B 1 264 ? 4.512 -13.727 -21.141 1 96.38 264 ARG B CA 1
ATOM 4561 C C . ARG B 1 264 ? 3.217 -14.305 -20.578 1 96.38 264 ARG B C 1
ATOM 4563 O O . ARG B 1 264 ? 2.277 -13.562 -20.281 1 96.38 264 ARG B O 1
ATOM 4570 N N . PHE B 1 265 ? 3.213 -15.602 -20.453 1 97.81 265 PHE B N 1
ATOM 4571 C CA . PHE B 1 265 ? 2.135 -16.297 -19.766 1 97.81 265 PHE B CA 1
ATOM 4572 C C . PHE B 1 265 ? 2.689 -17.422 -18.891 1 97.81 265 PHE B C 1
ATOM 4574 O O . PHE B 1 265 ? 3.822 -17.859 -19.078 1 97.81 265 PHE B O 1
ATOM 4581 N N . GLY B 1 266 ? 1.877 -17.766 -17.875 1 97.44 266 GLY B N 1
ATOM 4582 C CA . GLY B 1 266 ? 2.273 -18.859 -17 1 97.44 266 GLY B CA 1
ATOM 4583 C C . GLY B 1 266 ? 3.342 -18.469 -15.992 1 97.44 266 GLY B C 1
ATOM 4584 O O . GLY B 1 266 ? 4.137 -19.297 -15.562 1 97.44 266 GLY B O 1
ATOM 4585 N N . CYS B 1 267 ? 3.379 -17.188 -15.586 1 97.69 267 CYS B N 1
ATOM 4586 C CA . CYS B 1 267 ? 4.328 -16.703 -14.586 1 97.69 267 CYS B CA 1
ATOM 4587 C C . CYS B 1 267 ? 3.824 -16.984 -13.18 1 97.69 267 CYS B C 1
ATOM 4589 O O . CYS B 1 267 ? 2.617 -16.969 -12.93 1 97.69 267 CYS B O 1
ATOM 4591 N N . GLY B 1 268 ? 4.797 -17.266 -12.281 1 98.25 268 GLY B N 1
ATOM 4592 C CA . GLY B 1 268 ? 4.488 -17.031 -10.875 1 98.25 268 GLY B CA 1
ATOM 4593 C C . GLY B 1 268 ? 4.469 -15.562 -10.5 1 98.25 268 GLY B C 1
ATOM 4594 O O . GLY B 1 268 ? 5.273 -14.781 -11.008 1 98.25 268 GLY B O 1
ATOM 4595 N N . ALA B 1 269 ? 3.541 -15.219 -9.609 1 98.56 269 ALA B N 1
ATOM 4596 C CA . ALA B 1 269 ? 3.42 -13.805 -9.266 1 98.56 269 ALA B CA 1
ATOM 4597 C C . ALA B 1 269 ? 3.178 -13.617 -7.766 1 98.56 269 ALA B C 1
ATOM 4599 O O . ALA B 1 269 ? 2.471 -14.414 -7.145 1 98.56 269 ALA B O 1
ATOM 4600 N N . CYS B 1 270 ? 3.74 -12.609 -7.219 1 98.19 270 CYS B N 1
ATOM 4601 C CA . CYS B 1 270 ? 3.453 -12.164 -5.863 1 98.19 270 CYS B CA 1
ATOM 4602 C C . CYS B 1 270 ? 3.719 -10.664 -5.719 1 98.19 270 CYS B C 1
ATOM 4604 O O . CYS B 1 270 ? 4.133 -10.008 -6.676 1 98.19 270 CYS B O 1
ATOM 4606 N N . VAL B 1 271 ? 3.332 -10.195 -4.574 1 96.81 271 VAL B N 1
ATOM 4607 C CA . VAL B 1 271 ? 3.49 -8.758 -4.348 1 96.81 271 VAL B CA 1
ATOM 4608 C C . VAL B 1 271 ? 4.129 -8.523 -2.98 1 96.81 271 VAL B C 1
ATOM 4610 O O . VAL B 1 271 ? 3.83 -9.227 -2.016 1 96.81 271 VAL B O 1
ATOM 4613 N N . ILE B 1 272 ? 5.051 -7.68 -2.879 1 94.19 272 ILE B N 1
ATOM 4614 C CA . ILE B 1 272 ? 5.633 -7.148 -1.649 1 94.19 272 ILE B CA 1
ATOM 4615 C C . ILE B 1 272 ? 5.477 -5.629 -1.617 1 94.19 272 ILE B C 1
ATOM 4617 O O . ILE B 1 272 ? 6.043 -4.926 -2.455 1 94.19 272 ILE B O 1
ATOM 4621 N N . ASN B 1 273 ? 4.668 -5.18 -0.604 1 85.12 273 ASN B N 1
ATOM 4622 C CA . ASN B 1 273 ? 4.289 -3.771 -0.54 1 85.12 273 ASN B CA 1
ATOM 4623 C C . ASN B 1 273 ? 3.627 -3.309 -1.833 1 85.12 273 ASN B C 1
ATOM 4625 O O . ASN B 1 273 ? 2.559 -3.801 -2.197 1 85.12 273 ASN B O 1
ATOM 4629 N N . SER B 1 274 ? 4.129 -2.58 -2.68 1 89.94 274 SER B N 1
ATOM 4630 C CA . SER B 1 274 ? 3.547 -2.072 -3.918 1 89.94 274 SER B CA 1
ATOM 4631 C C . SER B 1 274 ? 4.336 -2.543 -5.133 1 89.94 274 SER B C 1
ATOM 4633 O O . SER B 1 274 ? 4.215 -1.975 -6.223 1 89.94 274 SER B O 1
ATOM 4635 N N . GLN B 1 275 ? 5.102 -3.58 -4.836 1 94.31 275 GLN B N 1
ATOM 4636 C CA . GLN B 1 275 ? 5.906 -4.121 -5.926 1 94.31 275 GLN B CA 1
ATOM 4637 C C . GLN B 1 275 ? 5.391 -5.488 -6.367 1 94.31 275 GLN B C 1
ATOM 4639 O O . GLN B 1 275 ? 5.297 -6.41 -5.555 1 94.31 275 GLN B O 1
ATOM 4644 N N . MET B 1 276 ? 5.082 -5.586 -7.59 1 97.81 276 MET B N 1
ATOM 4645 C CA . MET B 1 276 ? 4.711 -6.871 -8.172 1 97.81 276 MET B CA 1
ATOM 4646 C C . MET B 1 276 ? 5.938 -7.59 -8.727 1 97.81 276 MET B C 1
ATOM 4648 O O . MET B 1 276 ? 6.793 -6.973 -9.359 1 97.81 276 MET B O 1
ATOM 4652 N N . PHE B 1 277 ? 6.016 -8.883 -8.484 1 98.56 277 PHE B N 1
ATOM 4653 C CA . PHE B 1 277 ? 7.105 -9.711 -8.992 1 98.56 277 PHE B CA 1
ATOM 4654 C C . PHE B 1 277 ? 6.57 -10.82 -9.891 1 98.56 277 PHE B C 1
ATOM 4656 O O . PHE B 1 277 ? 5.609 -11.5 -9.539 1 98.56 277 PHE B O 1
ATOM 4663 N N . LEU B 1 278 ? 7.156 -10.969 -11.016 1 98.44 278 LEU B N 1
ATOM 4664 C CA . LEU B 1 278 ? 6.82 -12.023 -11.961 1 98.44 278 LEU B CA 1
ATOM 4665 C C . LEU B 1 278 ? 8 -12.961 -12.172 1 98.44 278 LEU B C 1
ATOM 4667 O O . LEU B 1 278 ? 9.102 -12.516 -12.516 1 98.44 278 LEU B O 1
ATOM 4671 N N . CYS B 1 279 ? 7.746 -14.227 -12 1 97.94 279 CYS B N 1
ATOM 4672 C CA . CYS B 1 279 ? 8.789 -15.234 -12.125 1 97.94 279 CYS B CA 1
ATOM 4673 C C . CYS B 1 279 ? 8.477 -16.203 -13.258 1 97.94 279 CYS B C 1
ATOM 4675 O O . CYS B 1 279 ? 7.41 -16.828 -13.281 1 97.94 279 CYS B O 1
ATOM 4677 N N . GLY B 1 280 ? 9.477 -16.359 -14.094 1 97.5 280 GLY B N 1
ATOM 4678 C CA . GLY B 1 280 ? 9.383 -17.391 -15.125 1 97.5 280 GLY B CA 1
ATOM 4679 C C . GLY B 1 280 ? 8.344 -17.062 -16.188 1 97.5 280 GLY B C 1
ATOM 4680 O O . GLY B 1 280 ? 8.234 -15.93 -16.641 1 97.5 280 GLY B O 1
ATOM 4681 N N . GLY B 1 281 ? 7.691 -18.109 -16.656 1 97.12 281 GLY B N 1
ATOM 4682 C CA . GLY B 1 281 ? 6.723 -17.969 -17.734 1 97.12 281 GLY B CA 1
ATOM 4683 C C . GLY B 1 281 ? 7.293 -18.328 -19.094 1 97.12 281 GLY B C 1
ATOM 4684 O O . GLY B 1 281 ? 8.414 -18.844 -19.203 1 97.12 281 GLY B O 1
ATOM 4685 N N . ASN B 1 282 ? 6.441 -18.141 -20 1 96.19 282 ASN B N 1
ATOM 4686 C CA . ASN B 1 282 ? 6.793 -18.391 -21.391 1 96.19 282 ASN B CA 1
ATOM 4687 C C . ASN B 1 282 ? 6.387 -17.234 -22.297 1 96.19 282 ASN B C 1
ATOM 4689 O O . ASN B 1 282 ? 5.32 -16.641 -22.109 1 96.19 282 ASN B O 1
ATOM 4693 N N . GLU B 1 283 ? 7.223 -16.953 -23.25 1 88.81 283 GLU B N 1
ATOM 4694 C CA . GLU B 1 283 ? 6.977 -15.781 -24.094 1 88.81 283 GLU B CA 1
ATOM 4695 C C . GLU B 1 283 ? 6.094 -16.141 -25.281 1 88.81 283 GLU B C 1
ATOM 4697 O O . GLU B 1 283 ? 5.254 -15.344 -25.703 1 88.81 283 GLU B O 1
ATOM 4702 N N . LYS B 1 284 ? 6.363 -17.266 -25.906 1 80.88 284 LYS B N 1
ATOM 4703 C CA . LYS B 1 284 ? 5.609 -17.703 -27.078 1 80.88 284 LYS B CA 1
ATOM 4704 C C . LYS B 1 284 ? 5.156 -19.141 -26.922 1 80.88 284 LYS B C 1
ATOM 4706 O O . LYS B 1 284 ? 5.977 -20.047 -26.734 1 80.88 284 LYS B O 1
ATOM 4711 N N . LEU B 1 285 ? 3.904 -19.375 -27.031 1 72.19 285 LEU B N 1
ATOM 4712 C CA . LEU B 1 285 ? 3.307 -20.688 -26.766 1 72.19 285 LEU B CA 1
ATOM 4713 C C . LEU B 1 285 ? 3.988 -21.766 -27.578 1 72.19 285 LEU B C 1
ATOM 4715 O O . LEU B 1 285 ? 4.316 -22.844 -27.062 1 72.19 285 LEU B O 1
ATOM 4719 N N . ARG B 1 286 ? 4.191 -21.547 -28.812 1 71.5 286 ARG B N 1
ATOM 4720 C CA . ARG B 1 286 ? 4.691 -22.625 -29.672 1 71.5 286 ARG B CA 1
ATOM 4721 C C . ARG B 1 286 ? 6.215 -22.703 -29.609 1 71.5 286 ARG B C 1
ATOM 4723 O O . ARG B 1 286 ? 6.82 -23.578 -30.25 1 71.5 286 ARG B O 1
ATOM 4730 N N . MET B 1 287 ? 6.695 -21.844 -28.75 1 71.25 287 MET B N 1
ATOM 4731 C CA . MET B 1 287 ? 8.148 -21.875 -28.578 1 71.25 287 MET B CA 1
ATOM 4732 C C . MET B 1 287 ? 8.523 -22.25 -27.156 1 71.25 287 MET B C 1
ATOM 4734 O O . MET B 1 287 ? 7.828 -21.891 -26.203 1 71.25 287 MET B O 1
ATOM 4738 N N . LYS B 1 288 ? 9.461 -23.219 -27.109 1 73.56 288 LYS B N 1
ATOM 4739 C CA . LYS B 1 288 ? 10.016 -23.562 -25.812 1 73.56 288 LYS B CA 1
ATOM 4740 C C . LYS B 1 288 ? 10.883 -22.438 -25.266 1 73.56 288 LYS B C 1
ATOM 4742 O O . LYS B 1 288 ? 12.078 -22.625 -25.016 1 73.56 288 LYS B O 1
ATOM 4747 N N . ALA B 1 289 ? 10.172 -21.266 -25.062 1 81.69 289 ALA B N 1
ATOM 4748 C CA . ALA B 1 289 ? 10.852 -20.062 -24.578 1 81.69 289 ALA B CA 1
ATOM 4749 C C . ALA B 1 289 ? 10.602 -19.859 -23.094 1 81.69 289 ALA B C 1
ATOM 4751 O O . ALA B 1 289 ? 10.234 -18.766 -22.656 1 81.69 289 ALA B O 1
ATOM 4752 N N . TYR B 1 290 ? 10.844 -21 -22.359 1 92.5 290 TYR B N 1
ATOM 4753 C CA . TYR B 1 290 ? 10.68 -20.922 -20.922 1 92.5 290 TYR B CA 1
ATOM 4754 C C . TYR B 1 290 ? 11.688 -19.953 -20.312 1 92.5 290 TYR B C 1
ATOM 4756 O O . TYR B 1 290 ? 12.844 -19.906 -20.734 1 92.5 290 TYR B O 1
ATOM 4764 N N . SER B 1 291 ? 11.234 -19.234 -19.375 1 93.62 291 SER B N 1
ATOM 4765 C CA . SER B 1 291 ? 12.047 -18.141 -18.875 1 93.62 291 SER B CA 1
ATOM 4766 C C . SER B 1 291 ? 12.523 -18.391 -17.453 1 93.62 291 SER B C 1
ATOM 4768 O O . SER B 1 291 ? 11.852 -19.078 -16.688 1 93.62 291 SER B O 1
ATOM 4770 N N . ASN B 1 292 ? 13.695 -17.906 -17.125 1 95.44 292 ASN B N 1
ATOM 4771 C CA . ASN B 1 292 ? 14.18 -17.844 -15.758 1 95.44 292 ASN B CA 1
ATOM 4772 C C . ASN B 1 292 ? 14.203 -16.422 -15.227 1 95.44 292 ASN B C 1
ATOM 4774 O O . ASN B 1 292 ? 14.875 -16.141 -14.234 1 95.44 292 ASN B O 1
ATOM 4778 N N . ARG B 1 293 ? 13.438 -15.586 -15.836 1 95.06 293 ARG B N 1
ATOM 4779 C CA . ARG B 1 293 ? 13.445 -14.156 -15.523 1 95.06 293 ARG B CA 1
ATOM 4780 C C . ARG B 1 293 ? 12.711 -13.875 -14.219 1 95.06 293 ARG B C 1
ATOM 4782 O O . ARG B 1 293 ? 11.742 -14.555 -13.883 1 95.06 293 ARG B O 1
ATOM 4789 N N . LEU B 1 294 ? 13.219 -12.922 -13.562 1 97.75 294 LEU B N 1
ATOM 4790 C CA . LEU B 1 294 ? 12.508 -12.234 -12.492 1 97.75 294 LEU B CA 1
ATOM 4791 C C . LEU B 1 294 ? 12.391 -10.742 -12.789 1 97.75 294 LEU B C 1
ATOM 4793 O O . LEU B 1 294 ? 13.406 -10.039 -12.867 1 97.75 294 LEU B O 1
ATOM 4797 N N . ASP B 1 295 ? 11.156 -10.328 -12.984 1 97.62 295 ASP B N 1
ATOM 4798 C CA . ASP B 1 295 ? 10.883 -8.914 -13.203 1 97.62 295 ASP B CA 1
ATOM 4799 C C . ASP B 1 295 ? 10.062 -8.328 -12.055 1 97.62 295 ASP B C 1
ATOM 4801 O O . ASP B 1 295 ? 9.203 -9 -11.492 1 97.62 295 ASP B O 1
ATOM 4805 N N . SER B 1 296 ? 10.359 -7.164 -11.719 1 97.25 296 SER B N 1
ATOM 4806 C CA . SER B 1 296 ? 9.555 -6.449 -10.742 1 97.25 296 SER B CA 1
ATOM 4807 C C . SER B 1 296 ? 8.93 -5.195 -11.344 1 97.25 296 SER B C 1
ATOM 4809 O O . SER B 1 296 ? 9.508 -4.578 -12.242 1 97.25 296 SER B O 1
ATOM 4811 N N . PHE B 1 297 ? 7.73 -4.879 -10.984 1 97.62 297 PHE B N 1
ATOM 4812 C CA . PHE B 1 297 ? 6.996 -3.693 -11.414 1 97.62 297 PHE B CA 1
ATOM 4813 C C . PHE B 1 297 ? 6.492 -2.906 -10.211 1 97.62 297 PHE B C 1
ATOM 4815 O O . PHE B 1 297 ? 5.719 -3.426 -9.406 1 97.62 297 PHE B O 1
ATOM 4822 N N . ASP B 1 298 ? 6.906 -1.677 -10.086 1 94.62 298 ASP B N 1
ATOM 4823 C CA . ASP B 1 298 ? 6.422 -0.805 -9.023 1 94.62 298 ASP B CA 1
ATOM 4824 C C . ASP B 1 298 ? 5.082 -0.175 -9.391 1 94.62 298 ASP B C 1
ATOM 4826 O O . ASP B 1 298 ? 5.008 0.64 -10.312 1 94.62 298 ASP B O 1
ATOM 4830 N N . LEU B 1 299 ? 4.055 -0.462 -8.664 1 94.75 299 LEU B N 1
ATOM 4831 C CA . LEU B 1 299 ? 2.695 -0.048 -8.992 1 94.75 299 LEU B CA 1
ATOM 4832 C C . LEU B 1 299 ? 2.504 1.441 -8.727 1 94.75 299 LEU B C 1
ATOM 4834 O O . LEU B 1 299 ? 1.519 2.033 -9.18 1 94.75 299 LEU B O 1
ATOM 4838 N N . MET B 1 300 ? 3.42 2.057 -8.047 1 91.56 300 MET B N 1
ATOM 4839 C CA . MET B 1 300 ? 3.295 3.48 -7.746 1 91.56 300 MET B CA 1
ATOM 4840 C C . MET B 1 300 ? 4.098 4.316 -8.742 1 91.56 300 MET B C 1
ATOM 4842 O O . MET B 1 300 ? 3.627 5.355 -9.203 1 91.56 300 MET B O 1
ATOM 4846 N N . THR B 1 301 ? 5.273 3.816 -9.078 1 89.38 301 THR B N 1
ATOM 4847 C CA . THR B 1 301 ? 6.102 4.586 -10 1 89.38 301 THR B CA 1
ATOM 4848 C C . THR B 1 301 ? 5.871 4.133 -11.438 1 89.38 301 THR B C 1
ATOM 4850 O O . THR B 1 301 ? 6.285 4.812 -12.375 1 89.38 301 THR B O 1
ATOM 4853 N N . HIS B 1 302 ? 5.273 3.006 -11.633 1 92.94 302 HIS B N 1
ATOM 4854 C CA . HIS B 1 302 ? 5.027 2.426 -12.945 1 92.94 302 HIS B CA 1
ATOM 4855 C C . HIS B 1 302 ? 6.336 2.156 -13.688 1 92.94 302 HIS B C 1
ATOM 4857 O O . HIS B 1 302 ? 6.461 2.471 -14.867 1 92.94 302 HIS B O 1
ATOM 4863 N N . THR B 1 303 ? 7.234 1.596 -12.945 1 91.88 303 THR B N 1
ATOM 4864 C CA . THR B 1 303 ? 8.531 1.285 -13.547 1 91.88 303 THR B CA 1
ATOM 4865 C C . THR B 1 303 ? 8.852 -0.197 -13.391 1 91.88 303 THR B C 1
ATOM 4867 O O . THR B 1 303 ? 8.547 -0.799 -12.359 1 91.88 303 THR B O 1
ATOM 4870 N N . TRP B 1 304 ? 9.516 -0.75 -14.414 1 95.69 304 TRP B N 1
ATOM 4871 C CA . TRP B 1 304 ? 9.984 -2.131 -14.391 1 95.69 304 TRP B CA 1
ATOM 4872 C C . TRP B 1 304 ? 11.453 -2.201 -13.984 1 95.69 304 TRP B C 1
ATOM 4874 O O . TRP B 1 304 ? 12.234 -1.308 -14.32 1 95.69 304 TRP B O 1
ATOM 4884 N N . GLU B 1 305 ? 11.766 -3.203 -13.312 1 94.31 305 GLU B N 1
ATOM 4885 C CA . GLU B 1 305 ? 13.156 -3.553 -13.016 1 94.31 305 GLU B CA 1
ATOM 4886 C C . GLU B 1 305 ? 13.422 -5.031 -13.289 1 94.31 305 GLU B C 1
ATOM 4888 O O . GLU B 1 305 ? 12.633 -5.895 -12.898 1 94.31 305 GLU B O 1
ATOM 4893 N N . ILE B 1 306 ? 14.5 -5.266 -14.008 1 95.25 306 ILE B N 1
ATOM 4894 C CA . ILE B 1 306 ? 14.945 -6.641 -14.219 1 95.25 306 ILE B CA 1
ATOM 4895 C C . ILE B 1 306 ? 15.875 -7.066 -13.086 1 95.25 306 ILE B C 1
ATOM 4897 O O . ILE B 1 306 ? 16.906 -6.438 -12.859 1 95.25 306 ILE B O 1
ATOM 4901 N N . LEU B 1 307 ? 15.508 -8.086 -12.445 1 95.81 307 LEU B N 1
ATOM 4902 C CA . LEU B 1 307 ? 16.281 -8.594 -11.32 1 95.81 307 LEU B CA 1
ATOM 4903 C C . LEU B 1 307 ? 17.078 -9.836 -11.719 1 95.81 307 LEU B C 1
ATOM 4905 O O . LEU B 1 307 ? 16.906 -10.352 -12.82 1 95.81 307 LEU B O 1
ATOM 4909 N N . PRO B 1 308 ? 17.969 -10.289 -10.82 1 95.5 308 PRO B N 1
ATOM 4910 C CA . PRO B 1 308 ? 18.75 -11.484 -11.164 1 95.5 308 PRO B CA 1
ATOM 4911 C C . PRO B 1 308 ? 17.875 -12.688 -11.492 1 95.5 308 PRO B C 1
ATOM 4913 O O . PRO B 1 308 ? 16.859 -12.914 -10.844 1 95.5 308 PRO B O 1
ATOM 4916 N N . SER B 1 309 ? 18.328 -13.414 -12.43 1 96.06 309 SER B N 1
ATOM 4917 C CA . SER B 1 309 ? 17.531 -14.531 -12.938 1 96.06 309 SER B CA 1
ATOM 4918 C C . SER B 1 309 ? 17.609 -15.734 -12 1 96.06 309 SER B C 1
ATOM 4920 O O . SER B 1 309 ? 18.594 -15.898 -11.273 1 96.06 309 SER B O 1
ATOM 4922 N N . MET B 1 310 ? 16.594 -16.516 -12.086 1 95.44 310 MET B N 1
ATOM 4923 C CA . MET B 1 310 ? 16.609 -17.797 -11.406 1 95.44 310 MET B CA 1
ATOM 4924 C C . MET B 1 310 ? 17.594 -18.766 -12.062 1 95.44 310 MET B C 1
ATOM 4926 O O . MET B 1 310 ? 18.062 -18.5 -13.164 1 95.44 310 MET B O 1
ATOM 4930 N N . ALA B 1 311 ? 17.812 -19.812 -11.32 1 92.19 311 ALA B N 1
ATOM 4931 C CA . ALA B 1 311 ? 18.656 -20.859 -11.883 1 92.19 311 ALA B CA 1
ATOM 4932 C C . ALA B 1 311 ? 17.891 -21.688 -12.922 1 92.19 311 ALA B C 1
ATOM 4934 O O . ALA B 1 311 ? 18.469 -22.109 -13.922 1 92.19 311 ALA B O 1
ATOM 4935 N N . HIS B 1 312 ? 16.625 -21.875 -12.68 1 93 312 HIS B N 1
ATOM 4936 C CA . HIS B 1 312 ? 15.836 -22.734 -13.555 1 93 312 HIS B CA 1
ATOM 4937 C C . HIS B 1 312 ? 14.906 -21.906 -14.445 1 93 312 HIS B C 1
ATOM 4939 O O . HIS B 1 312 ? 14.242 -20.984 -13.969 1 93 312 HIS B O 1
ATOM 4945 N N . ARG B 1 313 ? 14.914 -22.297 -15.703 1 94.69 313 ARG B N 1
ATOM 4946 C CA . ARG B 1 313 ? 13.812 -21.875 -16.562 1 94.69 313 ARG B CA 1
ATOM 4947 C C . ARG B 1 313 ? 12.547 -22.672 -16.266 1 94.69 313 ARG B C 1
ATOM 4949 O O . ARG B 1 313 ? 12.609 -23.891 -16.109 1 94.69 313 ARG B O 1
ATOM 4956 N N . ARG B 1 314 ? 11.438 -21.984 -16.219 1 96.19 314 ARG B N 1
ATOM 4957 C CA . ARG B 1 314 ? 10.25 -22.75 -15.852 1 96.19 314 ARG B CA 1
ATOM 4958 C C . ARG B 1 314 ? 8.977 -22 -16.203 1 96.19 314 ARG B C 1
ATOM 4960 O O . ARG B 1 314 ? 8.938 -20.766 -16.141 1 96.19 314 ARG B O 1
ATOM 4967 N N . ILE B 1 315 ? 7.957 -22.734 -16.594 1 97.12 315 ILE B N 1
ATOM 4968 C CA . ILE B 1 315 ? 6.605 -22.219 -16.766 1 97.12 315 ILE B CA 1
ATOM 4969 C C . ILE B 1 315 ? 5.676 -22.828 -15.727 1 97.12 315 ILE B C 1
ATOM 4971 O O . ILE B 1 315 ? 5.895 -23.953 -15.273 1 97.12 315 ILE B O 1
ATOM 4975 N N . HIS B 1 316 ? 4.691 -22.016 -15.281 1 97.75 316 HIS B N 1
ATOM 4976 C CA . HIS B 1 316 ? 3.668 -22.391 -14.312 1 97.75 316 HIS B CA 1
ATOM 4977 C C . HIS B 1 316 ? 4.289 -22.75 -12.969 1 97.75 316 HIS B C 1
ATOM 4979 O O . HIS B 1 316 ? 3.926 -23.766 -12.367 1 97.75 316 HIS B O 1
ATOM 4985 N N . PRO B 1 317 ? 5.293 -22.016 -12.523 1 98.25 317 PRO B N 1
ATOM 4986 C CA . PRO B 1 317 ? 5.625 -22.047 -11.102 1 98.25 317 PRO B CA 1
ATOM 4987 C C . PRO B 1 317 ? 4.594 -21.344 -10.227 1 98.25 317 PRO B C 1
ATOM 4989 O O . PRO B 1 317 ? 3.662 -20.719 -10.758 1 98.25 317 PRO B O 1
ATOM 4992 N N . VAL B 1 318 ? 4.73 -21.5 -8.992 1 98.19 318 VAL B N 1
ATOM 4993 C CA . VAL B 1 318 ? 3.977 -20.656 -8.07 1 98.19 318 VAL B CA 1
ATOM 4994 C C . VAL B 1 318 ? 4.941 -19.844 -7.203 1 98.19 318 VAL B C 1
ATOM 4996 O O . VAL B 1 318 ? 6.066 -20.281 -6.949 1 98.19 318 VAL B O 1
ATOM 4999 N N . THR B 1 319 ? 4.516 -18.688 -6.879 1 98.38 319 THR B N 1
ATOM 5000 C CA . THR B 1 319 ? 5.352 -17.812 -6.07 1 98.38 319 THR B CA 1
ATOM 5001 C C . THR B 1 319 ? 4.582 -17.297 -4.855 1 98.38 319 THR B C 1
ATOM 5003 O O . THR B 1 319 ? 3.381 -17.047 -4.934 1 98.38 319 THR B O 1
ATOM 5006 N N . ALA B 1 320 ? 5.266 -17.188 -3.764 1 98.06 320 ALA B N 1
ATOM 5007 C CA . ALA B 1 320 ? 4.75 -16.609 -2.529 1 98.06 320 ALA B CA 1
ATOM 5008 C C . ALA B 1 320 ? 5.801 -15.727 -1.859 1 98.06 320 ALA B C 1
ATOM 5010 O O . ALA B 1 320 ? 7.004 -15.938 -2.039 1 98.06 320 ALA B O 1
ATOM 5011 N N . SER B 1 321 ? 5.367 -14.727 -1.214 1 97.38 321 SER B N 1
ATOM 5012 C CA . SER B 1 321 ? 6.285 -13.859 -0.479 1 97.38 321 SER B CA 1
ATOM 5013 C C . SER B 1 321 ? 6.223 -14.141 1.021 1 97.38 321 SER B C 1
ATOM 5015 O O . SER B 1 321 ? 5.133 -14.273 1.586 1 97.38 321 SER B O 1
ATOM 5017 N N . VAL B 1 322 ? 7.383 -14.242 1.636 1 95.94 322 VAL B N 1
ATOM 5018 C CA . VAL B 1 322 ? 7.484 -14.438 3.078 1 95.94 322 VAL B CA 1
ATOM 5019 C C . VAL B 1 322 ? 8.398 -13.375 3.68 1 95.94 322 VAL B C 1
ATOM 5021 O O . VAL B 1 322 ? 9.234 -12.797 2.982 1 95.94 322 VAL B O 1
ATOM 5024 N N . CYS B 1 323 ? 8.102 -13.031 4.926 1 91.12 323 CYS B N 1
ATOM 5025 C CA . CYS B 1 323 ? 8.992 -12.148 5.672 1 91.12 323 CYS B CA 1
ATOM 5026 C C . CYS B 1 323 ? 9.664 -12.891 6.82 1 91.12 323 CYS B C 1
ATOM 5028 O O . CYS B 1 323 ? 8.984 -13.445 7.684 1 91.12 323 CYS B O 1
ATOM 5030 N N . VAL B 1 324 ? 11.031 -12.93 6.832 1 92.12 324 VAL B N 1
ATOM 5031 C CA . VAL B 1 324 ? 11.766 -13.711 7.816 1 92.12 324 VAL B CA 1
ATOM 5032 C C . VAL B 1 324 ? 12.688 -12.805 8.625 1 92.12 324 VAL B C 1
ATOM 5034 O O . VAL B 1 324 ? 13.148 -11.773 8.125 1 92.12 324 VAL B O 1
#

Sequence (648 aa):
MADDIEEIKFHIVKNSDKSNGVENWVEKADFSTFRGDIIVCCGGYEGRFELDAVEAFCVNTNTWADLPPMPVECDSLAAGAYGSAVFVAGGSDRKKPLDNASMFDWQERAWRKLAPMVTARAYSCGTMDKSRARLLVAGGFNNRELDSVEIFDVKTERWLKASAMPTARTKSGGAIVGDYFAVVGGDEFGRPTDTIQCFNLKAEKWETFPAMSTKRRRCAVVAVGEKLVVAGGLTLGDYSLDTIEMFDLRNRKWFDLPNMPCTRFGCGACVINSQMFLCGGNEKLRMKAYSNRLDSFDLMTHTWEILPSMAHRRIHPVTASVCVMADDIEEIKFHIVKNSDKSNGVENWVEKADFSTFRGDIIVCCGGYEGRFELDAVEAFCVNTNTWADLPPMPVECDSLAAGAYGSAVFVAGGSDRKKPLDNASMFDWQERAWRKLAPMVTARAYSCGTMDKSRARLLVAGGFNNRELDSVEIFDVKTERWLKASAMPTARTKSGGAIVGDYFAVVGGDEFGRPTDTIQCFNLKAEKWETFPAMSTKRRRCAVVAVGEKLVVAGGLTLGDYSLDTIEMFDLRNRKWFDLPNMPCTRFGCGACVINSQMFLCGGNEKLRMKAYSNRLDSFDLMTHTWEILPSMAHRRIHPVTASVCV

Secondary structure (DSSP, 8-state):
---------EEEE-----SSS----EEEEPGGG--SEEEEEE--B-SSSB---EEEEETTTTEEEEEPPPSS--BS-EEEEETTEEEEE--EETTEEB--EEEEETTTTEEEE-PPPSS-BBS-EEEEETTTTEEEEE--BSSSBB--EEEEETTTTEEEEEPPPSS-BBS-EEEEETTEEEEE--EETTEEB--EEEEETTT--EEEEPPPSS-BBS-EEEEETTEEEEE--B-GGG-B---EEEEETTTTEEEEEPPPSS--BS-EEEEETTEEEEE--BS-TTTT-B---EEEEETTTTEEEEEPPPSS--BS-EEEEEE-/---------EEEE-----SSS----EEEEPGGG--SEEEEEE--B-SSSB---EEEEETTTTEEEEEPPPSS--BS-EEEEETTEEEEE--EETTEEB--EEEEETTTTEEEE-PPPSS-BBS-EEEEETTTTEEEEE--BSSSBB--EEEEETTTTEEEEEPPPSS-BBS-EEEEETTEEEEE--EETTEEB--EEEEETTT--EEEEPPPSS-BBS-EEEEETTEEEEE--B-GGG-B---EEEEETTTTEEEEEPPPSS--BS-EEEEETTEEEEE--BS-TTTT-B---EEEEETTTTEEEEEPPPSS--BS-EEEEEE-

InterPro domains:
  IPR006652 Kelch repeat type 1 [PF01344] (36-71)
  IPR006652 Kelch repeat type 1 [SM00612] (38-84)
  IPR006652 Kelch repeat type 1 [SM00612] (85-130)
  IPR006652 Kelch repeat type 1 [SM00612] (134-179)
  IPR006652 Kelch repeat type 1 [SM00612] (183-226)
  IPR006652 Kelch repeat type 1 [SM00612] (227-274)
  IPR006652 Kelch repeat type 1 [SM00612] (275-324)
  IPR011043 Galactose oxidase/kelch, beta-propeller [SSF50965] (36-301)
  IPR015915 Kelch-type beta-propeller [G3DSA:2.120.10.80] (26-185)
  IPR015915 Kelch-type beta-propeller [G3DSA:2.120.10.80] (186-323)

Organism: Stylophora pistillata (NCBI:txid50429)

Solvent-accessible surface area (backbone atoms only — not comparable to full-atom values): 31802 Å² total; per-residue (Å²): 135,85,79,79,71,76,76,74,62,66,42,74,42,80,47,74,58,72,75,86,70,66,63,61,64,54,60,30,37,55,58,86,73,57,58,43,51,30,41,37,40,38,37,3,32,59,82,86,52,54,27,27,52,25,42,36,34,29,65,81,73,64,40,41,18,69,47,79,57,51,96,58,47,18,20,29,33,23,32,23,36,55,68,52,26,41,38,39,37,38,4,25,43,96,87,38,50,25,27,50,24,36,33,36,35,60,89,76,66,43,76,42,82,48,69,57,50,96,62,46,19,18,27,25,19,25,30,45,41,66,90,75,39,29,39,40,38,37,35,2,30,57,106,43,62,27,28,52,25,41,31,36,32,64,87,77,60,43,77,41,83,51,76,60,49,96,61,45,23,20,33,26,19,23,27,57,34,67,65,23,44,34,40,37,38,4,30,45,94,85,34,49,28,31,48,31,42,27,35,28,71,84,78,68,42,80,43,76,54,81,60,54,95,55,41,19,20,31,29,26,32,37,43,49,64,47,30,35,37,39,37,32,3,28,26,80,91,65,40,56,26,28,52,27,42,32,36,35,63,86,78,67,41,78,43,82,50,80,60,49,100,52,39,28,24,27,31,10,34,34,60,58,87,58,31,37,37,40,35,36,4,30,42,40,84,95,42,96,44,51,23,26,46,28,38,35,37,32,48,59,77,71,44,78,43,83,50,74,59,53,93,59,42,17,28,24,25,28,30,29,51,30,54,85,134,85,79,79,72,79,76,77,62,67,42,74,42,82,48,73,57,72,77,86,70,65,63,62,63,54,58,30,37,54,56,86,73,57,58,42,50,29,40,36,40,38,36,3,32,58,83,85,52,54,27,27,53,25,42,33,34,29,66,82,72,66,42,43,17,70,47,79,58,50,97,59,48,20,20,28,32,23,32,24,36,56,68,54,26,42,36,39,37,39,4,24,44,95,86,38,49,26,26,49,24,37,33,37,35,60,88,75,67,44,76,41,84,48,69,56,51,94,63,46,19,18,27,24,18,24,30,45,42,66,93,77,39,28,38,40,36,38,35,2,31,56,105,41,63,27,29,52,26,42,32,36,33,63,87,77,60,43,78,42,82,51,76,59,49,95,62,46,23,20,32,25,17,25,28,55,34,68,64,22,45,34,40,37,38,2,29,46,93,85,34,51,29,30,49,31,42,28,35,29,70,84,78,68,43,78,44,75,54,82,59,53,96,56,41,18,19,31,30,28,33,35,43,49,64,49,31,35,37,39,36,32,3,28,26,78,91,65,41,55,26,29,51,27,42,33,36,34,61,86,79,66,41,79,43,81,52,79,59,49,99,54,39,28,26,27,32,11,34,35,59,58,86,60,30,39,36,42,36,37,4,30,42,41,85,96,42,95,44,52,22,27,46,28,39,35,38,32,47,59,78,72,45,77,45,84,49,75,59,53,93,60,42,16,28,25,25,28,30,31,52,31,56,84

pLDDT: mean 90.72, std 17.19, range [21.98, 98.81]

Nearest PDB structures (foldseek):
  7xm3-assembly1_A  TM=9.615E-01  e=2.781E-27  Homo sapiens
  6ttk-assembly4_D  TM=9.572E-01  e=2.781E-27  Homo sapiens
  8pjz-assembly2_B  TM=9.546E-01  e=1.228E-25  synthetic construct
  7ona-assembly1_A  TM=9.472E-01  e=2.329E-25  synthetic construct
  5yy8-assembly1_A  TM=9.238E-01  e=5.319E-21  Homo sapiens